Protein AF-A0A0R3IW37-F1 (afdb_monomer)

Sequence (486 aa):
MMRFTRSKPMLTREEIAREVISVAAMLAVEPKGVKIALATIAVEVGTTNPDSGEYGWWCFANIKDPQCLALPHDAEGDDGYSSGYFQQQAPKGANWGWGGLFGDPVGAFRRMDIRESSRMFLEALLRLPYDYRGNSRSPGRMAQDVQRSAFPDRYDERWREANEVYDRAVSGNPGEPEQPSGPWTGDPVWLADVLRAEGVTVVECSIGDVSWLERGHGDMGSLWGVVNHHTGSNESTWQSIWNGRPDLKGPLSHIHLRRDGVAELVAVGVCWHAGTGAYGDLRPGTGNQRTIGIECQNDGGGSSKLPLRHRSSWPDAQYEALVKINAAINHRIGVDASRSISHKEYDDGDPQTDEGKWDPGQIDMDIFRAEVQRQIGSKTGGFLMALSDDEQREILNFVREQQEIVESLSPLRHLGEKKANNVRGYIRVMDANSHVEAIEKRAEYGDAKAIDLLEEIAGADPDQYPDRQRDAELARRILAKVRGEK

Nearest PDB structures (foldseek):
  4bol-assembly1_B  TM=5.991E-01  e=7.038E-05  Pseudomonas aeruginosa PAO1
  1yb0-assembly1_B  TM=7.145E-01  e=2.173E-03  Bacillus anthracis

Radius of gyration: 32.44 Å; Cα contacts (8 Å, |Δi|>4): 892; chains: 1; bounding box: 78×48×96 Å

Solvent-accessible surface area (backbone atoms only — not comparable to full-atom values): 25715 Å² total; per-residue (Å²): 108,79,46,70,77,48,71,61,53,90,49,53,64,32,52,52,37,43,42,38,47,55,44,28,59,78,69,73,48,55,72,69,58,45,33,28,50,42,7,41,26,43,60,62,28,45,47,62,42,87,89,62,67,41,72,42,50,36,32,27,20,20,74,85,26,70,42,30,67,74,44,94,61,24,24,39,28,54,62,86,54,28,23,12,42,67,45,41,39,29,21,81,94,50,102,56,76,41,60,44,44,57,70,32,60,68,15,30,46,30,27,48,35,65,54,49,32,39,43,54,51,53,56,45,50,72,64,44,99,57,69,79,88,50,84,91,57,56,59,16,53,52,39,30,70,58,68,66,64,96,64,55,69,55,26,51,74,27,40,63,59,17,46,55,36,43,54,46,29,74,70,68,72,73,87,64,76,76,75,51,83,40,61,40,69,46,55,59,80,58,52,68,58,42,32,44,75,58,71,36,54,72,44,84,41,64,63,88,92,47,44,16,84,77,27,46,79,45,75,26,39,58,38,66,37,35,34,36,37,38,65,63,26,77,78,64,50,56,65,50,32,43,56,33,48,99,93,46,72,35,26,35,22,28,28,30,34,36,55,78,23,40,37,34,34,39,25,37,26,22,22,72,56,53,59,70,23,40,47,95,91,46,54,70,49,43,41,29,40,21,34,52,29,35,34,27,35,26,41,33,64,78,48,90,86,56,83,83,45,66,44,73,74,52,47,66,48,25,51,55,33,51,37,39,47,52,19,32,52,27,55,69,36,54,48,61,36,88,35,55,41,36,42,18,68,29,22,61,37,65,88,50,76,80,75,38,45,64,35,40,40,26,56,49,60,69,62,48,26,53,50,16,37,48,52,52,66,55,65,72,45,63,76,68,67,73,42,54,74,65,56,43,49,48,53,52,49,53,56,49,56,42,62,41,66,42,68,82,84,56,94,80,57,61,98,80,67,67,64,78,42,20,55,60,54,46,54,53,50,49,51,57,51,52,50,52,55,50,40,51,54,38,30,64,73,65,37,62,70,39,44,52,52,35,52,55,42,40,61,54,48,60,91,84,35,63,88,46,49,67,55,14,53,50,27,45,54,49,49,31,57,58,71,68,56,129

pLDDT: mean 86.29, std 12.95, range [30.58, 98.88]

Structure (mmCIF, N/CA/C/O backbone):
data_AF-A0A0R3IW37-F1
#
_entry.id   AF-A0A0R3IW37-F1
#
loop_
_atom_site.group_PDB
_atom_site.id
_atom_site.type_symbol
_atom_site.label_atom_id
_atom_site.label_alt_id
_atom_site.label_comp_id
_atom_site.label_asym_id
_atom_site.label_entity_id
_atom_site.label_seq_id
_atom_site.pdbx_PDB_ins_code
_atom_site.Cartn_x
_atom_site.Cartn_y
_atom_site.Cartn_z
_atom_site.occupancy
_atom_site.B_iso_or_equiv
_atom_site.auth_seq_id
_atom_site.auth_comp_id
_atom_site.auth_asym_id
_atom_site.auth_atom_id
_atom_site.pdbx_PDB_model_num
ATOM 1 N N . MET A 1 1 ? -32.342 23.561 0.707 1.00 63.22 1 MET A N 1
ATOM 2 C CA . MET A 1 1 ? -31.324 24.114 -0.206 1.00 63.22 1 MET A CA 1
ATOM 3 C C . MET A 1 1 ? -30.102 23.216 -0.181 1.00 63.22 1 MET A C 1
ATOM 5 O O . MET A 1 1 ? -29.671 22.834 0.897 1.00 63.22 1 MET A O 1
ATOM 9 N N . MET A 1 2 ? -29.593 22.857 -1.357 1.00 83.19 2 MET A N 1
ATOM 10 C CA . MET A 1 2 ? -28.444 21.970 -1.524 1.00 83.19 2 MET A CA 1
ATOM 11 C C . MET A 1 2 ? -27.240 22.781 -1.997 1.00 83.19 2 MET A C 1
ATOM 13 O O . MET A 1 2 ? -27.368 23.564 -2.939 1.00 83.19 2 MET A O 1
ATOM 17 N N . ARG A 1 3 ? -26.096 22.611 -1.337 1.00 91.06 3 ARG A N 1
ATOM 18 C CA . ARG A 1 3 ? -24.855 23.330 -1.637 1.00 91.06 3 ARG A CA 1
ATOM 19 C C . ARG A 1 3 ? -23.676 22.370 -1.569 1.00 91.06 3 ARG A C 1
ATOM 21 O O . ARG A 1 3 ? -23.508 21.695 -0.565 1.00 91.06 3 ARG A O 1
ATOM 28 N N . PHE A 1 4 ? -22.833 22.345 -2.593 1.00 92.81 4 PHE A N 1
ATOM 29 C CA . PHE A 1 4 ? -21.573 21.606 -2.537 1.00 92.81 4 PHE A CA 1
ATOM 30 C C . PHE A 1 4 ? -20.492 22.477 -1.902 1.00 92.81 4 PHE A C 1
ATOM 32 O O . PHE A 1 4 ? -20.346 23.650 -2.250 1.00 92.81 4 PHE A O 1
ATOM 39 N N . THR A 1 5 ? -19.737 21.916 -0.963 1.00 89.88 5 THR A N 1
ATOM 40 C CA . THR A 1 5 ? -18.608 22.605 -0.319 1.00 89.88 5 THR A CA 1
ATOM 41 C C . THR A 1 5 ? -17.292 22.336 -1.050 1.00 89.88 5 THR A C 1
ATOM 43 O O . THR A 1 5 ? -16.291 23.003 -0.788 1.00 89.88 5 THR A O 1
ATOM 46 N N . ARG A 1 6 ? -17.296 21.390 -2.001 1.00 86.62 6 ARG A N 1
ATOM 47 C CA . ARG A 1 6 ? -16.137 20.943 -2.783 1.00 86.62 6 ARG A CA 1
ATOM 48 C C . ARG A 1 6 ? -16.495 20.746 -4.257 1.00 86.62 6 ARG A C 1
ATOM 50 O O . ARG A 1 6 ? -17.628 20.418 -4.591 1.00 86.62 6 ARG A O 1
ATOM 57 N N . SER A 1 7 ? -15.509 20.896 -5.143 1.00 84.50 7 SER A N 1
ATOM 58 C CA . SER A 1 7 ? -15.659 20.626 -6.583 1.00 84.50 7 SER A CA 1
ATOM 59 C C . SER A 1 7 ? -15.578 19.137 -6.938 1.00 84.50 7 SER A C 1
ATOM 61 O O . SER A 1 7 ? -16.062 18.743 -7.998 1.00 84.50 7 SER A O 1
ATOM 63 N N . LYS A 1 8 ? -14.998 18.316 -6.053 1.00 85.69 8 LYS A N 1
ATOM 64 C CA . LYS A 1 8 ? -14.892 16.854 -6.152 1.00 85.69 8 LYS A CA 1
ATOM 65 C C . LYS A 1 8 ? -15.228 16.207 -4.799 1.00 85.69 8 LYS A C 1
ATOM 67 O O . LYS A 1 8 ? -14.966 16.856 -3.780 1.00 85.69 8 LYS A O 1
ATOM 72 N N . PRO A 1 9 ? -15.769 14.974 -4.772 1.00 89.56 9 PRO A N 1
ATOM 73 C CA . PRO A 1 9 ? -16.007 14.247 -3.525 1.00 89.56 9 PRO A CA 1
ATOM 74 C C . PRO A 1 9 ? -14.707 14.010 -2.746 1.00 89.56 9 PRO A C 1
ATOM 76 O O . PRO A 1 9 ? -13.646 13.846 -3.348 1.00 89.56 9 PRO A O 1
ATOM 79 N N . MET A 1 10 ? -14.789 13.968 -1.417 1.00 88.88 10 MET A N 1
ATOM 80 C CA . MET A 1 10 ? -13.689 13.598 -0.523 1.00 88.88 10 MET A CA 1
ATOM 81 C C . MET A 1 10 ? -13.225 12.162 -0.731 1.00 88.88 10 MET A C 1
ATOM 83 O O . MET A 1 10 ? -12.033 11.905 -0.621 1.00 88.88 10 MET A O 1
ATOM 87 N N . LEU A 1 11 ? -14.165 11.256 -1.006 1.00 86.06 11 LEU A N 1
ATOM 88 C CA . LEU A 1 11 ? -13.904 9.857 -1.314 1.00 86.06 11 LEU A CA 1
ATOM 89 C C . LEU A 1 11 ? -14.479 9.526 -2.691 1.00 86.06 11 LEU A C 1
ATOM 91 O O . LEU A 1 11 ? -15.615 9.878 -3.019 1.00 86.06 11 LEU A O 1
ATOM 95 N N . THR A 1 12 ? -13.708 8.802 -3.490 1.00 91.69 12 THR A N 1
ATOM 96 C CA . THR A 1 12 ? -14.189 8.165 -4.715 1.00 91.69 12 THR A CA 1
ATOM 97 C C . THR A 1 12 ? -15.233 7.096 -4.390 1.00 91.69 12 THR A C 1
ATOM 99 O O . THR A 1 12 ? -15.317 6.571 -3.277 1.00 91.69 12 THR A O 1
ATOM 102 N N . ARG A 1 13 ? -16.039 6.717 -5.386 1.00 95.12 13 ARG A N 1
ATOM 103 C CA . ARG A 1 13 ? -17.050 5.658 -5.224 1.00 95.12 13 ARG A CA 1
ATOM 104 C C . ARG A 1 13 ? -16.403 4.319 -4.864 1.00 95.12 13 ARG A C 1
ATOM 106 O O . ARG A 1 13 ? -16.968 3.543 -4.103 1.00 95.12 13 ARG A O 1
ATOM 113 N N . GLU A 1 14 ? -15.209 4.069 -5.388 1.00 90.81 14 GLU A N 1
ATOM 114 C CA . GLU A 1 14 ? -14.403 2.884 -5.127 1.00 90.81 14 GLU A CA 1
ATOM 115 C C . GLU A 1 14 ? -13.835 2.880 -3.702 1.00 90.81 14 GLU A C 1
ATOM 117 O O . GLU A 1 14 ? -13.867 1.838 -3.053 1.00 90.81 14 GLU A O 1
ATOM 122 N N . GLU A 1 15 ? -13.362 4.020 -3.186 1.00 86.00 15 GLU A N 1
ATOM 123 C CA . GLU A 1 15 ? -12.945 4.150 -1.778 1.00 86.00 15 GLU A CA 1
ATOM 124 C C . GLU A 1 15 ? -14.127 3.942 -0.830 1.00 86.00 15 GLU A C 1
ATOM 126 O O . GLU A 1 15 ? -14.040 3.115 0.076 1.00 86.00 15 GLU A O 1
ATOM 131 N N . ILE A 1 16 ? -15.276 4.573 -1.106 1.00 94.31 16 ILE A N 1
ATOM 132 C CA . ILE A 1 16 ? -16.523 4.328 -0.364 1.00 94.31 16 ILE A CA 1
ATOM 133 C C . ILE A 1 16 ? -16.875 2.835 -0.389 1.00 94.31 16 ILE A C 1
ATOM 135 O O . ILE A 1 16 ? -17.219 2.251 0.638 1.00 94.31 16 ILE A O 1
ATOM 139 N N . ALA A 1 17 ? -16.766 2.182 -1.546 1.00 93.44 17 ALA A N 1
ATOM 140 C CA . ALA A 1 17 ? -17.056 0.762 -1.657 1.00 93.44 17 ALA A CA 1
ATOM 141 C C . ALA A 1 17 ? -16.081 -0.123 -0.875 1.00 93.44 17 ALA A C 1
ATOM 143 O O . ALA A 1 17 ? -16.538 -1.074 -0.242 1.00 93.44 17 ALA A O 1
ATOM 144 N N . ARG A 1 18 ? -14.778 0.187 -0.848 1.00 85.88 18 ARG A N 1
ATOM 145 C CA . ARG A 1 18 ? -13.804 -0.540 -0.012 1.00 85.88 18 ARG A CA 1
ATOM 146 C C . ARG A 1 18 ? -14.108 -0.404 1.470 1.00 85.88 18 ARG A C 1
ATOM 148 O O . ARG A 1 18 ? -14.010 -1.392 2.196 1.00 85.88 18 ARG A O 1
ATOM 155 N N . GLU A 1 19 ? -14.560 0.767 1.897 1.00 87.56 19 GLU A N 1
ATOM 156 C CA . GLU A 1 19 ? -14.996 0.993 3.270 1.00 87.56 19 GLU A CA 1
ATOM 157 C C . GLU A 1 19 ? -16.199 0.114 3.639 1.00 87.56 19 GLU A C 1
ATOM 159 O O . GLU A 1 19 ? -16.169 -0.622 4.631 1.00 87.56 19 GLU A O 1
ATOM 164 N N . VAL A 1 20 ? -17.221 0.068 2.779 1.00 93.75 20 VAL A N 1
ATOM 165 C CA . VAL A 1 20 ? -18.385 -0.816 2.970 1.00 93.75 20 VAL A CA 1
ATOM 166 C C . VAL A 1 20 ? -17.974 -2.298 2.944 1.00 93.75 20 VAL A C 1
ATOM 168 O O . VAL A 1 20 ? -18.469 -3.080 3.757 1.00 93.75 20 VAL A O 1
ATOM 171 N N . ILE A 1 21 ? -17.056 -2.702 2.054 1.00 86.94 21 ILE A N 1
ATOM 172 C CA . ILE A 1 21 ? -16.513 -4.073 1.977 1.00 86.94 21 ILE A CA 1
ATOM 173 C C . ILE A 1 21 ? -15.787 -4.446 3.275 1.00 86.94 21 ILE A C 1
ATOM 175 O O . ILE A 1 21 ? -16.025 -5.527 3.815 1.00 86.94 21 ILE A O 1
ATOM 179 N N . SER A 1 22 ? -14.942 -3.554 3.800 1.00 73.31 22 SER A N 1
ATOM 180 C CA . SER A 1 22 ? -14.218 -3.759 5.059 1.00 73.31 22 SER A CA 1
ATOM 181 C C . SER A 1 22 ? -15.188 -4.005 6.213 1.00 73.31 22 SER A C 1
ATOM 183 O O . SER A 1 22 ? -14.997 -4.933 6.998 1.00 73.31 22 SER A O 1
ATOM 185 N N . VAL A 1 23 ? -16.247 -3.199 6.322 1.00 76.94 23 VAL A N 1
ATOM 186 C CA . VAL A 1 23 ? -17.263 -3.365 7.372 1.00 76.94 23 VAL A CA 1
ATOM 187 C C . VAL A 1 23 ? -18.068 -4.651 7.173 1.00 76.94 23 VAL A C 1
ATOM 189 O O . VAL A 1 23 ? -18.318 -5.382 8.131 1.00 76.94 23 VAL A O 1
ATOM 192 N N . ALA A 1 24 ? -18.444 -4.972 5.935 1.00 80.81 24 ALA A N 1
ATOM 193 C CA . ALA A 1 24 ? -19.152 -6.207 5.618 1.00 80.81 24 ALA A CA 1
ATOM 194 C C . ALA A 1 24 ? -18.341 -7.453 5.992 1.00 80.81 24 ALA A C 1
ATOM 196 O O . ALA A 1 24 ? -18.904 -8.383 6.566 1.00 80.81 24 ALA A O 1
ATOM 197 N N . ALA A 1 25 ? -17.027 -7.450 5.754 1.00 65.88 25 ALA A N 1
ATOM 198 C CA . ALA A 1 25 ? -16.141 -8.533 6.168 1.00 65.88 25 ALA A CA 1
ATOM 199 C C . ALA A 1 25 ? -16.133 -8.718 7.696 1.00 65.88 25 ALA A C 1
ATOM 201 O O . ALA A 1 25 ? -16.244 -9.848 8.171 1.00 65.88 25 ALA A O 1
ATOM 202 N N . MET A 1 26 ? -16.091 -7.624 8.470 1.00 68.81 26 MET A N 1
ATOM 203 C CA . MET A 1 26 ? -16.171 -7.677 9.940 1.00 68.81 26 MET A CA 1
ATOM 204 C C . MET A 1 26 ? -17.501 -8.259 10.442 1.00 68.81 26 MET A C 1
ATOM 206 O O . MET A 1 26 ? -17.535 -8.907 11.486 1.00 68.81 26 MET A O 1
ATOM 210 N N . LEU A 1 27 ? -18.591 -8.044 9.702 1.00 76.44 27 LEU A N 1
ATOM 211 C CA . LEU A 1 27 ? -19.934 -8.531 10.032 1.00 76.44 27 LEU A CA 1
ATOM 212 C C . LEU A 1 27 ? -20.289 -9.872 9.361 1.00 76.44 27 LEU A C 1
ATOM 214 O O . LEU A 1 27 ? -21.427 -10.324 9.487 1.00 76.44 27 LEU A O 1
ATOM 218 N N . ALA A 1 28 ? -19.348 -10.497 8.642 1.00 84.12 28 ALA A N 1
ATOM 219 C CA . ALA A 1 28 ? -19.574 -11.698 7.831 1.00 84.12 28 ALA A CA 1
ATOM 220 C C . ALA A 1 28 ? -20.748 -11.564 6.831 1.00 84.12 28 ALA A C 1
ATOM 222 O O . ALA A 1 28 ? -21.517 -12.500 6.604 1.00 84.12 28 ALA A O 1
ATOM 223 N N . VAL A 1 29 ? -20.896 -10.381 6.231 1.00 84.62 29 VAL A N 1
ATOM 224 C CA . VAL A 1 29 ? -21.892 -10.088 5.194 1.00 84.62 29 VAL A CA 1
ATOM 225 C C . VAL A 1 29 ? -21.331 -10.433 3.813 1.00 84.62 29 VAL A C 1
ATOM 227 O O . VAL A 1 29 ? -20.226 -10.035 3.453 1.00 84.62 29 VAL A O 1
ATOM 230 N N . GLU A 1 30 ? -22.116 -11.153 3.012 1.00 85.69 30 GLU A N 1
ATOM 231 C 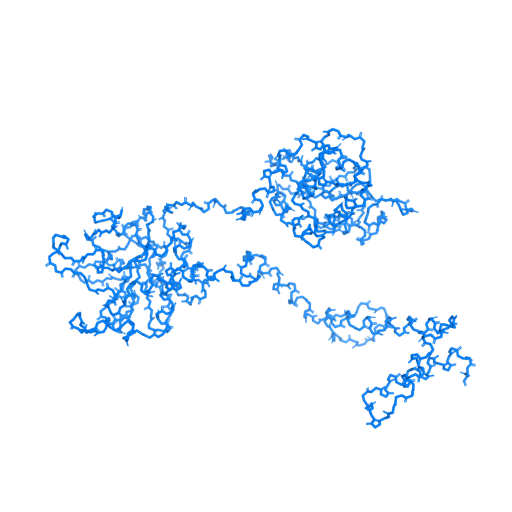CA . GLU A 1 30 ? -21.744 -11.580 1.661 1.00 85.69 30 GLU A CA 1
ATOM 232 C C . GLU A 1 30 ? -21.776 -10.421 0.638 1.00 85.69 30 GLU A C 1
ATOM 234 O O . GLU A 1 30 ? -22.476 -9.423 0.850 1.00 85.69 30 GLU A O 1
ATOM 239 N N . PRO A 1 31 ? -21.112 -10.563 -0.531 1.00 88.81 31 PRO A N 1
ATOM 240 C CA . PRO A 1 31 ? -21.052 -9.535 -1.581 1.00 88.81 31 PRO A CA 1
ATOM 241 C C . PRO A 1 31 ? -22.395 -8.903 -1.961 1.00 88.81 31 PRO A C 1
ATOM 243 O O . PRO A 1 31 ? -22.477 -7.706 -2.234 1.00 88.81 31 PRO A O 1
ATOM 246 N N . LYS A 1 32 ? -23.479 -9.687 -1.950 1.00 88.94 32 LYS A N 1
ATOM 247 C CA . LYS A 1 32 ? -24.828 -9.184 -2.239 1.00 88.94 32 LYS A CA 1
ATOM 248 C C . LYS A 1 32 ? -25.276 -8.115 -1.236 1.00 88.94 32 LYS A C 1
ATOM 250 O O . LYS A 1 32 ? -25.885 -7.135 -1.649 1.00 88.94 32 LYS A O 1
ATOM 255 N N . GLY A 1 33 ? -24.950 -8.270 0.049 1.00 91.25 33 GLY A N 1
ATOM 256 C CA . GLY A 1 33 ? -25.264 -7.283 1.086 1.00 91.25 33 GLY A CA 1
ATOM 257 C C . GLY A 1 33 ? -24.486 -5.980 0.907 1.00 91.25 33 GLY A C 1
ATOM 258 O O . GLY A 1 33 ? -25.061 -4.902 1.041 1.00 91.25 33 GLY A O 1
ATOM 259 N N . VAL A 1 34 ? -23.219 -6.071 0.488 1.00 93.56 34 VAL A N 1
ATOM 260 C CA . VAL A 1 34 ? -22.410 -4.900 0.108 1.00 93.56 34 VAL A CA 1
ATOM 261 C C . VAL A 1 34 ? -23.059 -4.157 -1.056 1.00 93.56 34 VAL A C 1
ATOM 263 O O . VAL A 1 34 ? -23.293 -2.956 -0.975 1.00 93.56 34 VAL A O 1
ATOM 266 N N . LYS A 1 35 ? -23.421 -4.871 -2.126 1.00 93.69 35 LYS A N 1
ATOM 267 C CA . LYS A 1 35 ? -24.047 -4.279 -3.317 1.00 93.69 35 LYS A CA 1
ATOM 268 C C . LYS A 1 35 ? -25.392 -3.604 -2.999 1.00 93.69 35 LYS A C 1
ATOM 270 O O . LYS A 1 35 ? -25.696 -2.568 -3.582 1.00 93.69 35 LYS A O 1
ATOM 275 N N . ILE A 1 36 ? -26.164 -4.128 -2.039 1.00 93.00 36 ILE A N 1
ATOM 276 C CA . ILE A 1 36 ? -27.394 -3.486 -1.529 1.00 93.00 36 ILE A CA 1
ATOM 277 C C . ILE A 1 36 ? -27.069 -2.156 -0.831 1.00 93.00 36 ILE A C 1
ATOM 279 O O . ILE A 1 36 ? -27.729 -1.147 -1.086 1.00 93.00 36 ILE A O 1
ATOM 283 N N . ALA A 1 37 ? -26.037 -2.130 0.015 1.00 96.38 37 ALA A N 1
ATOM 284 C CA . ALA A 1 37 ? -25.595 -0.910 0.686 1.00 96.38 37 ALA A CA 1
ATOM 285 C C . ALA A 1 37 ? -25.102 0.152 -0.314 1.00 96.38 37 ALA A C 1
ATOM 287 O O . ALA A 1 37 ? -25.505 1.308 -0.231 1.00 96.38 37 ALA A O 1
ATOM 288 N N . LEU A 1 38 ? -24.319 -0.243 -1.321 1.00 96.69 38 LEU A N 1
ATOM 289 C CA . LEU A 1 38 ? -23.826 0.667 -2.362 1.00 96.69 38 LEU A CA 1
ATOM 290 C C . LEU A 1 38 ? -24.949 1.225 -3.240 1.00 96.69 38 LEU A C 1
ATOM 292 O O . LEU A 1 38 ? -24.959 2.416 -3.537 1.00 96.69 38 LEU A O 1
ATOM 296 N N . ALA A 1 39 ? -25.932 0.396 -3.609 1.00 93.62 39 ALA A N 1
ATOM 297 C CA . ALA A 1 39 ? -27.118 0.870 -4.322 1.00 93.62 39 ALA A CA 1
ATOM 298 C C . ALA A 1 39 ? -27.906 1.886 -3.483 1.00 93.62 39 ALA A C 1
ATOM 300 O O . ALA A 1 39 ? -28.440 2.851 -4.025 1.00 93.62 39 ALA A O 1
ATOM 301 N N . THR A 1 40 ? -27.927 1.703 -2.159 1.00 94.81 40 THR A N 1
ATOM 302 C CA . THR A 1 40 ? -28.520 2.669 -1.228 1.00 94.81 40 THR A CA 1
ATOM 303 C C . THR A 1 40 ? -27.773 3.998 -1.279 1.00 94.81 40 THR A C 1
ATOM 305 O O . THR A 1 40 ? -28.390 5.015 -1.570 1.00 94.81 40 THR A O 1
ATOM 308 N N . ILE A 1 41 ? -26.449 4.000 -1.104 1.00 96.12 41 ILE A N 1
ATOM 309 C CA . ILE A 1 41 ? -25.626 5.221 -1.181 1.00 96.12 41 ILE A CA 1
ATOM 310 C C . ILE A 1 41 ? -25.823 5.939 -2.527 1.00 96.12 41 ILE A C 1
ATOM 312 O O . ILE A 1 41 ? -26.064 7.145 -2.564 1.00 96.12 41 ILE A O 1
ATOM 316 N N . ALA A 1 42 ? -25.799 5.204 -3.640 1.00 94.50 42 ALA A N 1
ATOM 317 C CA . ALA A 1 42 ? -25.980 5.773 -4.974 1.00 94.50 42 ALA A CA 1
ATOM 318 C C . ALA A 1 42 ? -27.345 6.463 -5.161 1.00 94.50 42 ALA A C 1
ATOM 320 O O . ALA A 1 42 ? -27.437 7.466 -5.869 1.00 94.50 42 ALA A O 1
ATOM 321 N N . VAL A 1 43 ? -28.411 5.957 -4.534 1.00 92.44 43 VAL A N 1
ATOM 322 C CA . VAL A 1 43 ? -29.731 6.612 -4.555 1.00 92.44 43 VAL A CA 1
ATOM 323 C C . VAL A 1 43 ? -29.767 7.856 -3.686 1.00 92.44 43 VAL A C 1
ATOM 325 O O . VAL A 1 43 ? -30.347 8.863 -4.100 1.00 92.44 43 VAL A O 1
ATOM 328 N N . GLU A 1 44 ? -29.207 7.757 -2.484 1.00 92.31 44 GLU A N 1
ATOM 329 C CA . GLU A 1 44 ? -29.333 8.784 -1.454 1.00 92.31 44 GLU A CA 1
ATOM 330 C C . GLU A 1 44 ? -28.463 10.004 -1.753 1.00 92.31 44 GLU A C 1
ATOM 332 O O . GLU A 1 44 ? -28.894 11.139 -1.558 1.00 92.31 44 GLU A O 1
ATOM 337 N N . VAL A 1 45 ? -27.248 9.781 -2.255 1.00 93.88 45 VAL A N 1
ATOM 338 C CA . VAL A 1 45 ? -26.253 10.848 -2.415 1.00 93.88 45 VAL A CA 1
ATOM 339 C C . VAL A 1 45 ? -25.561 10.865 -3.776 1.00 93.88 45 VAL A C 1
ATOM 341 O O . VAL A 1 45 ? -24.699 11.712 -4.012 1.00 93.88 45 VAL A O 1
ATOM 344 N N . GLY A 1 46 ? -25.915 9.950 -4.683 1.00 94.50 46 GLY A N 1
ATOM 345 C CA . GLY A 1 46 ? -25.335 9.875 -6.020 1.00 94.50 46 GLY A CA 1
ATOM 346 C C . GLY A 1 46 ? -25.888 10.941 -6.958 1.00 94.50 46 GLY A C 1
ATOM 347 O O . GLY A 1 46 ? -27.002 10.821 -7.472 1.00 94.50 46 GLY A O 1
ATOM 348 N N . THR A 1 47 ? -25.101 11.980 -7.224 1.00 94.38 47 THR A N 1
ATOM 349 C CA . THR A 1 47 ? -25.549 13.146 -7.997 1.00 94.38 47 THR A CA 1
ATOM 350 C C . THR A 1 47 ? -24.388 13.890 -8.658 1.00 94.38 47 THR A C 1
ATOM 352 O O . THR A 1 47 ? -23.224 13.715 -8.290 1.00 94.38 47 THR A O 1
ATOM 355 N N . THR A 1 48 ? -24.707 14.713 -9.658 1.00 94.31 48 THR A N 1
ATOM 356 C CA . THR A 1 48 ? -23.744 15.578 -10.347 1.00 94.31 48 THR A CA 1
ATOM 357 C C . THR A 1 48 ? -23.698 16.940 -9.670 1.00 94.31 48 THR A C 1
ATOM 359 O O . THR A 1 48 ? -24.731 17.594 -9.517 1.00 94.31 48 THR A O 1
ATOM 362 N N . ASN A 1 49 ? -22.502 17.386 -9.294 1.00 91.31 49 ASN A N 1
ATOM 363 C CA . ASN A 1 49 ? -22.285 18.748 -8.834 1.00 91.31 49 ASN A CA 1
ATOM 364 C C . ASN A 1 49 ? -22.536 19.721 -10.009 1.00 91.31 49 ASN A C 1
ATOM 366 O O . ASN A 1 49 ? -21.858 19.612 -11.031 1.00 91.31 49 ASN A O 1
ATOM 370 N N . PRO A 1 50 ? -23.501 20.655 -9.905 1.00 89.12 50 PRO A N 1
ATOM 371 C CA . PRO A 1 50 ? -23.869 21.543 -11.006 1.00 89.12 50 PRO A CA 1
ATOM 372 C C . PRO A 1 50 ? -22.777 22.564 -11.344 1.00 89.12 50 PRO A C 1
ATOM 374 O O . PRO A 1 50 ? -22.756 23.060 -12.468 1.00 89.12 50 PRO A O 1
ATOM 377 N N . ASP A 1 51 ? -21.876 22.860 -10.403 1.00 87.12 51 ASP A N 1
ATOM 378 C CA . ASP A 1 51 ? -20.809 23.843 -10.590 1.00 87.12 51 ASP A CA 1
ATOM 379 C C . ASP A 1 51 ? -19.585 23.225 -11.279 1.00 87.12 51 ASP A C 1
A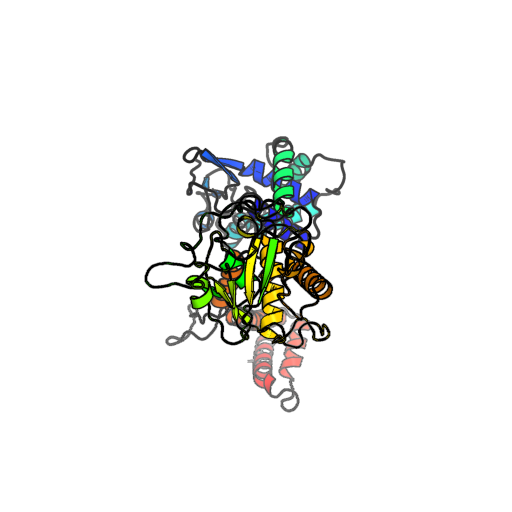TOM 381 O O . ASP A 1 51 ? -18.962 23.862 -12.127 1.00 87.12 51 ASP A O 1
ATOM 385 N N . SER A 1 52 ? -19.229 21.982 -10.932 1.00 88.06 52 SER A N 1
ATOM 386 C CA . SER A 1 52 ? -18.052 21.299 -11.493 1.00 88.06 52 SER A CA 1
ATOM 387 C C . SER A 1 52 ? -18.368 20.303 -12.609 1.00 88.06 52 SER A C 1
ATOM 389 O O . SER A 1 52 ? -17.469 19.935 -13.362 1.00 88.06 52 SER A O 1
ATOM 391 N N . GLY A 1 53 ? -19.616 19.844 -12.718 1.00 91.25 53 GLY A N 1
ATOM 392 C CA . GLY A 1 53 ? -20.012 18.746 -13.603 1.00 91.25 53 GLY A CA 1
ATOM 393 C C . GLY A 1 53 ? -19.594 17.355 -13.108 1.00 91.25 53 GLY A C 1
ATOM 394 O O . GLY A 1 53 ? -19.861 16.367 -13.791 1.00 91.25 53 GLY A O 1
ATOM 395 N N . GLU A 1 54 ? -18.970 17.251 -11.932 1.00 88.62 54 GLU A N 1
ATOM 396 C CA . GLU A 1 54 ? -18.485 15.985 -11.380 1.00 88.62 54 GLU A CA 1
ATOM 397 C C . GLU A 1 54 ? -19.650 15.138 -10.856 1.00 88.62 54 GLU A C 1
ATOM 399 O O . GLU A 1 54 ? -20.436 15.603 -10.029 1.00 88.62 54 GLU A O 1
ATOM 404 N N . TYR A 1 55 ? -19.766 13.885 -11.303 1.00 93.94 55 TYR A N 1
ATOM 405 C CA . TYR A 1 55 ? -20.688 12.917 -10.705 1.00 93.94 55 TYR A CA 1
ATOM 406 C C . TYR A 1 55 ? -19.988 12.132 -9.598 1.00 93.94 55 TYR A C 1
ATOM 408 O O . TYR A 1 55 ? -18.937 11.537 -9.820 1.00 93.94 55 TYR A O 1
ATOM 416 N N . GLY A 1 56 ? -20.608 12.065 -8.425 1.00 94.31 56 GLY A N 1
ATOM 417 C CA . GLY A 1 56 ? -20.035 11.386 -7.270 1.00 94.31 56 GLY A CA 1
ATOM 418 C C . GLY A 1 56 ? -21.084 10.966 -6.255 1.00 94.31 56 GLY A C 1
ATOM 419 O O . GLY A 1 56 ? -22.277 11.227 -6.426 1.00 94.31 56 GLY A O 1
ATOM 420 N N . TRP A 1 57 ? -20.625 10.302 -5.197 1.00 97.12 57 TRP A N 1
ATOM 421 C CA . TRP A 1 57 ? -21.422 9.994 -4.013 1.00 97.12 57 TRP A CA 1
ATOM 422 C C . TRP A 1 57 ? -20.936 10.901 -2.886 1.00 97.12 57 TRP A C 1
ATOM 424 O O . TRP A 1 57 ? -19.813 10.754 -2.417 1.00 97.12 57 TRP A O 1
ATOM 434 N N . TRP A 1 58 ? -21.755 11.879 -2.512 1.00 96.12 58 TRP A N 1
ATOM 435 C CA . TRP A 1 58 ? -21.312 13.017 -1.705 1.00 96.12 58 TRP A CA 1
ATOM 436 C C . TRP A 1 58 ? -21.764 12.864 -0.249 1.00 96.12 58 TRP A C 1
ATOM 438 O O . TRP A 1 58 ? -22.932 12.592 0.015 1.00 96.12 58 TRP A O 1
ATOM 448 N N . CYS A 1 59 ? -20.880 13.067 0.725 1.00 96.50 59 CYS A N 1
ATOM 449 C CA . CYS A 1 59 ? -21.278 13.092 2.128 1.00 96.50 59 CYS A CA 1
ATOM 450 C C . CYS A 1 59 ? -22.011 14.403 2.456 1.00 96.50 59 CYS A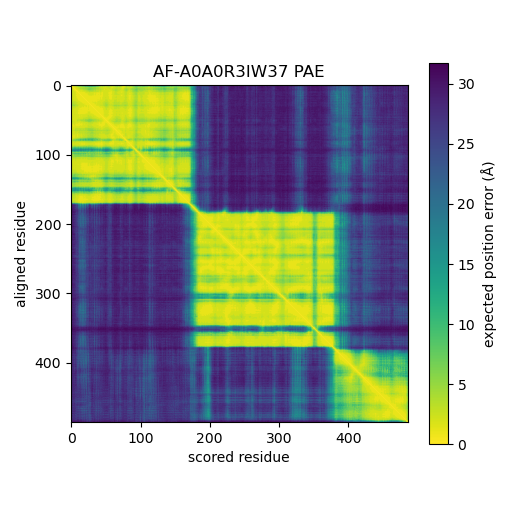 C 1
ATOM 452 O O . CYS A 1 59 ? -21.397 15.473 2.481 1.00 96.50 59 CYS A O 1
ATOM 454 N N . PHE A 1 60 ? -23.321 14.331 2.716 1.00 95.69 60 PHE A N 1
ATOM 455 C CA . PHE A 1 60 ? -24.134 15.504 3.051 1.00 95.69 60 PHE A CA 1
ATOM 456 C C . PHE A 1 60 ? -24.220 15.750 4.558 1.00 95.69 60 PHE A C 1
ATOM 458 O O . PHE A 1 60 ? -24.784 14.938 5.296 1.00 95.69 60 PHE A O 1
ATOM 465 N N . ALA A 1 61 ? -23.770 16.920 5.005 1.00 95.50 61 ALA A N 1
ATOM 466 C CA . ALA A 1 61 ? -24.079 17.442 6.328 1.00 95.50 61 ALA A CA 1
ATOM 467 C C . ALA A 1 61 ? -25.474 18.083 6.344 1.00 95.50 61 ALA A C 1
ATOM 469 O O . ALA A 1 61 ? -25.845 18.839 5.441 1.00 95.50 61 ALA A O 1
ATOM 470 N N . ASN A 1 62 ? -26.249 17.816 7.399 1.00 94.00 62 ASN A N 1
ATOM 471 C CA . ASN A 1 62 ? -27.525 18.492 7.598 1.00 94.00 62 ASN A CA 1
ATOM 472 C C . ASN A 1 62 ? -27.292 19.876 8.211 1.00 94.00 62 ASN A C 1
ATOM 474 O O . ASN A 1 62 ? -26.843 19.973 9.351 1.00 94.00 62 ASN A O 1
ATOM 478 N N . ILE A 1 63 ? -27.661 20.949 7.511 1.00 93.00 63 ILE A N 1
ATOM 479 C CA . ILE A 1 63 ? -27.430 22.322 7.992 1.00 93.00 63 ILE A CA 1
ATOM 480 C C . ILE A 1 63 ? -28.223 22.664 9.258 1.00 93.00 63 ILE A C 1
ATOM 482 O O . ILE A 1 63 ? -27.917 23.637 9.944 1.00 93.00 63 ILE A O 1
ATOM 486 N N . LYS A 1 64 ? -29.271 21.890 9.571 1.00 90.88 64 LYS A N 1
ATOM 487 C CA . LYS A 1 64 ? -30.057 22.068 10.795 1.00 90.88 64 LYS A CA 1
ATOM 488 C C . LYS A 1 64 ? -29.369 21.430 12.008 1.00 90.88 64 LYS A C 1
ATOM 490 O O . LYS A 1 64 ? -29.812 21.707 13.121 1.00 90.88 64 LYS A O 1
ATOM 495 N N . ASP A 1 65 ? -28.361 20.569 11.812 1.00 89.94 65 ASP A N 1
ATOM 496 C CA . ASP A 1 65 ? -27.595 19.898 12.870 1.00 89.94 65 ASP A CA 1
ATOM 497 C C . ASP A 1 65 ? -26.165 20.473 12.937 1.00 89.94 65 ASP A C 1
ATOM 499 O O . ASP A 1 65 ? -25.302 20.085 12.144 1.00 89.94 65 ASP A O 1
ATOM 503 N N . PRO A 1 66 ? -25.872 21.373 13.897 1.00 87.69 66 PRO A N 1
ATOM 504 C CA . PRO A 1 66 ? -24.542 21.962 14.039 1.00 87.69 66 PRO A CA 1
ATOM 505 C C . PRO A 1 66 ? -23.424 20.929 14.228 1.00 87.69 66 PRO A C 1
ATOM 507 O O . PRO A 1 66 ? -22.286 21.201 13.854 1.00 87.69 66 PRO A O 1
ATOM 510 N N . GLN A 1 67 ? -23.733 19.746 14.774 1.00 92.06 67 GLN A N 1
ATOM 511 C CA . GLN A 1 67 ? -22.739 18.688 14.961 1.00 92.06 67 GLN A CA 1
ATOM 512 C C . GLN A 1 67 ? -22.314 18.066 13.627 1.00 92.06 67 GLN A C 1
ATOM 514 O O . GLN A 1 67 ? -21.157 17.693 13.475 1.00 92.06 67 GLN A O 1
ATOM 519 N N . CYS A 1 68 ? -23.212 17.998 12.637 1.00 89.88 68 CYS A N 1
ATOM 520 C CA . CYS A 1 68 ? -22.868 17.512 11.298 1.00 89.88 68 CYS A CA 1
ATOM 521 C C . CYS A 1 68 ? -21.966 18.504 10.553 1.00 89.88 68 CYS A C 1
ATOM 523 O O . CYS A 1 68 ? -21.031 18.088 9.878 1.00 89.88 68 CYS A O 1
ATOM 525 N N . LEU A 1 69 ? -22.215 19.811 10.701 1.00 89.50 69 LEU A N 1
ATOM 526 C CA . LEU A 1 69 ? -21.407 20.862 10.067 1.00 89.50 69 LEU A CA 1
ATOM 527 C C . LEU A 1 69 ? -19.975 20.934 10.615 1.00 89.50 69 LEU A C 1
ATOM 529 O O . LEU A 1 69 ? -19.076 21.402 9.921 1.00 89.50 69 LEU A O 1
ATOM 533 N N . ALA A 1 70 ? -19.761 20.473 11.850 1.00 87.38 70 ALA A N 1
ATOM 534 C CA . ALA A 1 70 ? -18.440 20.397 12.469 1.00 87.38 70 ALA A CA 1
ATOM 535 C C . ALA A 1 70 ? -17.590 19.214 11.963 1.00 87.38 70 ALA A C 1
ATOM 537 O O . ALA A 1 70 ? -16.398 19.155 12.260 1.00 87.38 70 ALA A O 1
ATOM 538 N N . LEU A 1 71 ? -18.186 18.274 11.221 1.00 82.94 71 LEU A N 1
ATOM 539 C CA . LEU A 1 71 ? -17.517 17.087 10.689 1.00 82.94 71 LEU A CA 1
ATOM 540 C C . LEU A 1 71 ? -17.133 17.283 9.214 1.00 82.94 71 LEU A C 1
ATOM 542 O O . LEU A 1 71 ? -17.804 18.039 8.507 1.00 82.94 71 LEU A O 1
ATOM 546 N N . PRO A 1 72 ? -16.085 16.603 8.713 1.00 89.94 72 PRO A N 1
ATOM 547 C CA . PRO A 1 72 ? -15.749 16.628 7.292 1.00 89.94 72 PRO A CA 1
ATOM 548 C C . PRO A 1 72 ? -16.928 16.175 6.416 1.00 89.94 72 PRO A C 1
ATOM 550 O O . PRO A 1 72 ? -17.543 15.143 6.678 1.00 89.94 72 PRO A O 1
ATOM 553 N N . HIS A 1 73 ? -17.249 16.958 5.386 1.00 93.19 73 HIS A N 1
ATOM 554 C CA . HIS A 1 73 ? -18.362 16.696 4.474 1.00 93.19 73 HIS A CA 1
ATOM 555 C C . HIS A 1 73 ? -18.125 17.331 3.099 1.00 93.19 73 HIS A C 1
ATOM 557 O O . HIS A 1 73 ? -17.299 18.239 2.945 1.00 93.19 73 HIS A O 1
ATOM 563 N N . ASP A 1 74 ? -18.880 16.860 2.108 1.00 94.12 74 ASP A N 1
ATOM 564 C CA . ASP A 1 74 ? -18.761 17.276 0.708 1.00 94.12 74 ASP A CA 1
ATOM 565 C C . ASP A 1 74 ? -19.856 18.244 0.262 1.00 94.12 74 ASP A C 1
ATOM 567 O O . ASP A 1 74 ? -19.689 19.029 -0.679 1.00 94.12 74 ASP A O 1
ATOM 571 N N . ALA A 1 75 ? -21.010 18.145 0.913 1.00 94.19 75 ALA A N 1
ATOM 572 C CA . ALA A 1 75 ? -22.182 18.926 0.592 1.00 94.19 75 ALA A CA 1
ATOM 573 C C . ALA A 1 75 ? -23.016 19.209 1.842 1.00 94.19 75 ALA A C 1
ATOM 575 O O . ALA A 1 75 ? -22.934 18.527 2.860 1.00 94.19 75 ALA A O 1
ATOM 576 N N . GLU A 1 76 ? -23.832 20.240 1.749 1.00 95.19 76 GLU A N 1
ATOM 577 C CA . GLU A 1 76 ? -24.743 20.719 2.771 1.00 95.19 76 GLU A CA 1
ATOM 578 C C . GLU A 1 76 ? -26.170 20.598 2.229 1.00 95.19 76 GLU A C 1
ATOM 580 O O . GLU A 1 76 ? -26.464 21.009 1.099 1.00 95.19 76 GLU A O 1
ATOM 585 N N . GLY A 1 77 ? -27.064 20.028 3.034 1.00 90.81 77 GLY A N 1
ATOM 586 C CA . GLY A 1 77 ? -28.478 19.871 2.711 1.00 90.81 77 GLY A CA 1
ATOM 587 C C . GLY A 1 77 ? -29.369 20.134 3.920 1.00 90.81 77 GLY A C 1
ATOM 588 O O . GLY A 1 77 ? -28.914 20.171 5.061 1.00 90.81 77 GLY A O 1
ATOM 589 N N . ASP A 1 78 ? -30.661 20.328 3.684 1.00 88.19 78 ASP A N 1
ATOM 590 C CA . ASP A 1 78 ? -31.664 20.558 4.729 1.00 88.19 78 ASP A CA 1
ATOM 591 C C . ASP A 1 78 ? -32.844 19.586 4.654 1.00 88.19 78 ASP A C 1
ATOM 593 O O . ASP A 1 78 ? -33.887 19.846 5.268 1.00 88.19 78 ASP A O 1
ATOM 597 N N . ASP A 1 79 ? -32.685 18.477 3.929 1.00 79.06 79 ASP A N 1
ATOM 598 C CA . ASP A 1 79 ? -33.737 17.479 3.794 1.00 79.06 79 ASP A CA 1
ATOM 599 C C . ASP A 1 79 ? -33.957 16.733 5.117 1.00 79.06 79 ASP A C 1
ATOM 601 O O . ASP A 1 79 ? -33.041 16.150 5.704 1.00 79.06 79 ASP A O 1
ATOM 605 N N . GLY A 1 80 ? -35.190 16.819 5.621 1.00 84.38 80 GLY A N 1
ATOM 606 C CA . GLY A 1 80 ? -35.610 16.238 6.895 1.00 84.38 80 GLY A CA 1
ATOM 607 C C . GLY A 1 80 ? -34.587 16.398 8.031 1.00 84.38 80 GLY A C 1
ATOM 608 O O . GLY A 1 80 ? -34.179 17.512 8.383 1.00 84.38 80 GLY A O 1
ATOM 609 N N . TYR A 1 81 ? -34.213 15.250 8.603 1.00 85.88 81 TYR A N 1
ATOM 610 C CA . TYR A 1 81 ? -33.173 15.080 9.625 1.00 85.88 81 TYR A CA 1
ATOM 611 C C . TYR A 1 81 ? -32.057 14.132 9.152 1.00 85.88 81 TYR A C 1
ATOM 613 O O . TYR A 1 81 ? -31.410 13.480 9.974 1.00 85.88 81 TYR A O 1
ATOM 621 N N . SER A 1 82 ? -31.892 14.009 7.834 1.00 90.25 82 SER A N 1
ATOM 622 C CA . SER A 1 82 ? -30.975 13.076 7.178 1.00 90.25 82 SER A CA 1
ATOM 623 C C . SER A 1 82 ? -29.554 13.627 7.132 1.00 90.25 82 SER A C 1
ATOM 625 O O . SER A 1 82 ? -29.371 14.829 6.933 1.00 90.25 82 SER A O 1
ATOM 627 N N . SER A 1 83 ? -28.549 12.767 7.291 1.00 93.81 83 SER A N 1
ATOM 628 C CA . SER A 1 83 ? -27.134 13.130 7.140 1.00 93.81 83 SER A CA 1
ATOM 629 C C . SER A 1 83 ? -26.290 11.948 6.649 1.00 93.81 83 SER A C 1
ATOM 631 O O . SER A 1 83 ? -26.669 10.791 6.849 1.00 93.81 83 SER A O 1
ATOM 633 N N . GLY A 1 84 ? -25.130 12.240 6.062 1.00 95.00 84 GLY A N 1
ATOM 634 C CA . GLY A 1 84 ? -24.128 11.262 5.635 1.00 95.00 84 GLY A CA 1
ATOM 635 C C . GLY A 1 84 ? -24.464 10.512 4.345 1.00 95.00 84 GLY A C 1
ATOM 636 O O . GLY A 1 84 ? -25.440 10.817 3.657 1.00 95.00 84 GLY A O 1
ATOM 637 N N . TYR A 1 85 ? -23.653 9.505 4.018 1.00 96.06 85 TYR A N 1
ATOM 638 C CA . TYR A 1 85 ? -23.742 8.744 2.761 1.00 96.06 85 TYR A CA 1
ATOM 639 C C . TYR A 1 85 ? -25.049 7.963 2.588 1.00 96.06 85 TYR A C 1
ATOM 641 O O . TYR A 1 85 ? -25.534 7.798 1.474 1.00 96.06 85 TYR A O 1
ATOM 649 N N . PHE A 1 86 ? -25.639 7.497 3.689 1.00 94.75 86 PHE A N 1
ATOM 650 C CA . PHE A 1 86 ? -26.908 6.767 3.676 1.00 94.75 86 PHE A CA 1
ATOM 651 C C . PHE A 1 86 ? -28.124 7.669 3.922 1.00 94.75 86 PHE A C 1
ATOM 653 O O . PHE A 1 86 ? -29.223 7.142 4.066 1.00 94.75 86 PHE A O 1
ATOM 660 N N . GLN A 1 87 ? -27.949 8.992 4.052 1.00 92.38 87 GLN A N 1
ATOM 661 C CA . GLN A 1 87 ? -29.032 9.919 4.425 1.00 92.38 87 GLN A CA 1
ATOM 662 C C . GLN A 1 87 ? -29.847 9.423 5.636 1.00 92.38 87 GLN A C 1
ATOM 664 O O . GLN A 1 87 ? -31.072 9.511 5.707 1.00 92.38 87 GLN A O 1
ATOM 669 N N . GLN A 1 88 ? -29.136 8.878 6.620 1.00 90.75 88 GLN A N 1
ATOM 670 C CA . GLN A 1 88 ? -29.721 8.281 7.810 1.00 90.75 88 GLN A CA 1
ATOM 671 C C . GLN A 1 88 ? -30.340 9.366 8.695 1.00 90.75 88 GLN A C 1
ATOM 673 O O . GLN A 1 88 ? -29.704 10.377 8.988 1.00 90.75 88 GLN A O 1
ATOM 678 N N . GLN A 1 89 ? -31.584 9.160 9.130 1.00 88.81 89 GLN A N 1
ATOM 679 C CA . GLN A 1 89 ? -32.328 10.158 9.901 1.00 88.81 89 GLN A CA 1
ATOM 680 C C . GLN A 1 89 ? -32.121 10.041 11.410 1.00 88.81 89 GLN A C 1
ATOM 682 O O . GLN A 1 89 ? -32.248 8.956 11.988 1.00 88.81 89 GLN A O 1
ATOM 687 N N . ALA A 1 90 ? -31.878 11.189 12.046 1.00 85.50 90 ALA A N 1
ATOM 688 C CA . ALA A 1 90 ? -31.777 11.319 13.494 1.00 85.50 90 ALA A CA 1
ATOM 689 C C . ALA A 1 90 ? -33.079 11.865 14.109 1.00 85.50 90 ALA A C 1
ATOM 691 O O . ALA A 1 90 ? -33.572 12.912 13.682 1.00 85.50 90 ALA A O 1
ATOM 692 N N . PRO A 1 91 ? -33.631 11.230 15.147 1.00 81.25 91 PRO A N 1
ATOM 693 C CA . PRO A 1 91 ? -34.811 11.735 15.834 1.00 81.25 91 PRO A CA 1
ATOM 694 C C . PRO A 1 91 ? -34.508 12.929 16.742 1.00 81.25 91 PRO A C 1
ATOM 696 O O . PRO A 1 91 ? -33.461 13.018 17.390 1.00 81.25 91 PRO A O 1
ATOM 699 N N . LYS A 1 92 ? -35.505 13.805 16.902 1.00 75.06 92 LYS A N 1
ATOM 700 C CA . LYS A 1 92 ? -35.523 14.817 17.965 1.00 75.06 92 LYS A CA 1
ATOM 701 C C . LYS A 1 92 ? -36.184 14.247 19.220 1.00 75.06 92 LYS A C 1
ATOM 703 O O . LYS A 1 92 ? -37.396 14.066 19.254 1.00 75.06 92 LYS A O 1
ATOM 708 N N . GLY A 1 93 ? -35.385 13.978 20.254 1.00 66.94 93 GLY A N 1
ATOM 709 C CA . GLY A 1 93 ? -35.878 13.695 21.610 1.00 66.94 93 GLY A CA 1
ATOM 710 C C . GLY A 1 93 ? -36.531 12.326 21.844 1.00 66.94 93 GLY A C 1
ATOM 711 O O . GLY A 1 93 ? -37.114 12.120 22.903 1.00 66.94 93 GLY A O 1
ATOM 712 N N . ALA A 1 94 ? -36.439 11.382 20.905 1.00 64.50 94 ALA A N 1
ATOM 713 C CA . ALA A 1 94 ? -36.928 10.012 21.080 1.00 64.50 94 ALA A CA 1
ATOM 714 C C . ALA A 1 94 ? -35.974 9.020 20.401 1.00 64.50 94 ALA A C 1
ATOM 716 O O . ALA A 1 94 ? -35.347 9.372 19.418 1.00 64.50 94 ALA A O 1
ATOM 717 N N . ASN A 1 95 ? -35.833 7.791 20.902 1.00 65.94 95 ASN A N 1
ATOM 718 C CA . ASN A 1 95 ? -34.844 6.833 20.385 1.00 65.94 95 ASN A CA 1
ATOM 719 C C . ASN A 1 95 ? -35.378 6.022 19.181 1.00 65.94 95 ASN A C 1
ATOM 721 O O . ASN A 1 95 ? -35.503 4.801 19.257 1.00 65.94 95 ASN A O 1
ATOM 725 N N . TRP A 1 96 ? -35.767 6.697 18.095 1.00 70.44 96 TRP A N 1
ATOM 726 C CA . TRP A 1 96 ? -36.201 6.067 16.839 1.00 70.44 96 TRP A CA 1
ATOM 727 C C . TRP A 1 96 ? -35.380 6.610 15.662 1.00 70.44 96 TRP A C 1
ATOM 729 O O . TRP A 1 96 ? -35.410 7.797 15.401 1.00 70.44 96 TRP A O 1
ATOM 739 N N . GLY A 1 97 ? -34.636 5.782 14.933 1.00 77.94 97 GLY A N 1
ATOM 740 C CA . GLY A 1 97 ? -33.782 6.247 13.829 1.00 77.94 97 GLY A CA 1
ATOM 741 C C . GLY A 1 97 ? -32.333 5.810 14.004 1.00 77.94 97 GLY A C 1
ATOM 742 O O . GLY A 1 97 ? -32.070 4.790 14.640 1.00 77.94 97 GLY A O 1
ATOM 743 N N . TRP A 1 98 ? -31.402 6.557 13.417 1.00 87.06 98 TRP A N 1
ATOM 744 C CA . TRP A 1 98 ? -30.027 6.106 13.209 1.00 87.06 98 TRP A CA 1
ATOM 745 C C . TRP A 1 98 ? -28.997 6.923 13.995 1.00 87.06 98 TRP A C 1
ATOM 747 O O . TRP A 1 98 ? -29.075 8.149 14.097 1.00 87.06 98 TRP A O 1
ATOM 757 N N . GLY A 1 99 ? -27.974 6.240 14.508 1.00 82.12 99 GLY A N 1
ATOM 758 C CA . GLY A 1 99 ? -26.766 6.849 15.073 1.00 82.12 99 GLY A CA 1
ATOM 759 C C . GLY A 1 99 ? -26.912 7.461 16.466 1.00 82.12 99 GLY A C 1
ATOM 760 O O . GLY A 1 99 ? -25.958 7.401 17.232 1.00 82.12 99 GLY A O 1
ATOM 761 N N . GLY A 1 100 ? -28.079 7.987 16.832 1.00 85.00 100 GLY A N 1
ATOM 762 C CA . GLY A 1 100 ? -28.305 8.711 18.086 1.00 85.00 100 GLY A CA 1
ATOM 763 C C . GLY A 1 100 ? -29.294 9.853 17.880 1.00 85.00 100 GLY A C 1
ATOM 764 O O . GLY A 1 100 ? -29.999 9.886 16.873 1.00 85.00 100 GLY A O 1
ATOM 765 N N . LEU A 1 101 ? -29.350 10.803 18.814 1.00 84.50 101 LEU A N 1
ATOM 766 C CA . LEU A 1 101 ? -30.266 11.942 18.713 1.00 84.50 101 LEU A CA 1
ATOM 767 C C . LEU A 1 101 ? -29.754 13.008 17.732 1.00 84.50 101 LEU A C 1
ATOM 769 O O . LEU A 1 101 ? -28.570 13.097 17.407 1.00 84.50 101 LEU A O 1
ATOM 773 N N . PHE A 1 102 ? -30.670 13.842 17.255 1.00 84.31 102 PHE A N 1
ATOM 774 C CA . PHE A 1 102 ? -30.328 15.058 16.525 1.00 84.31 102 PHE A CA 1
ATOM 775 C C . PHE A 1 102 ? -29.579 16.039 17.444 1.00 84.31 102 PHE A C 1
ATOM 777 O O . PHE A 1 102 ? -30.057 16.318 18.546 1.00 84.31 102 PHE A O 1
ATOM 784 N N . GLY A 1 103 ? -28.435 16.575 17.003 1.00 83.56 103 GLY A N 1
ATOM 785 C CA . GLY A 1 103 ? -27.582 17.439 17.831 1.00 83.56 103 GLY A CA 1
ATOM 786 C C . GLY A 1 103 ? -26.667 16.704 18.821 1.00 83.56 103 GLY A C 1
ATOM 787 O O . GLY A 1 103 ? -25.990 17.363 19.609 1.00 83.56 103 GLY A O 1
ATOM 788 N N . ASP A 1 104 ? -26.628 15.367 18.788 1.00 85.94 104 ASP A N 1
ATOM 789 C CA . ASP A 1 104 ? -25.651 14.548 19.516 1.00 85.94 104 ASP A CA 1
ATOM 790 C C . ASP A 1 104 ? -24.349 14.421 18.696 1.00 85.94 104 ASP A C 1
ATOM 792 O O . ASP A 1 104 ? -24.406 13.889 17.582 1.00 85.94 104 ASP A O 1
ATOM 796 N N . PRO A 1 105 ? -23.183 14.859 19.218 1.00 84.50 105 PRO A N 1
ATOM 797 C CA . PRO A 1 105 ? -21.902 14.743 18.520 1.00 84.50 105 PRO A CA 1
ATOM 798 C C . PRO A 1 105 ? -21.554 13.303 18.116 1.00 84.50 105 PRO A C 1
ATOM 800 O O . PRO A 1 105 ? -21.070 13.071 17.008 1.00 84.50 105 PRO A O 1
ATOM 803 N N . VAL A 1 106 ? -21.835 12.320 18.981 1.00 85.00 106 VAL A N 1
ATOM 804 C CA . VAL A 1 106 ? -21.527 10.905 18.703 1.00 85.00 106 VAL A CA 1
ATOM 805 C C . VAL A 1 106 ? -22.471 10.362 17.636 1.00 85.00 106 VAL A C 1
ATOM 807 O O . VAL A 1 106 ? -22.044 9.664 16.715 1.00 85.00 106 VAL A O 1
ATOM 810 N N . GLY A 1 107 ? -23.755 10.707 17.725 1.00 86.81 107 GLY A N 1
ATOM 811 C CA . GLY A 1 107 ? -24.738 10.330 16.719 1.00 86.81 107 GLY A CA 1
ATOM 812 C C . GLY A 1 107 ? -24.472 10.953 15.351 1.00 86.81 107 GLY A C 1
ATOM 813 O O . GLY A 1 107 ? -24.597 10.261 14.341 1.00 86.81 107 GLY A O 1
ATOM 814 N N . ALA A 1 108 ? -24.065 12.224 15.310 1.00 88.44 108 ALA A N 1
ATOM 815 C CA . ALA A 1 108 ? -23.662 12.900 14.082 1.00 88.44 108 ALA A CA 1
ATOM 816 C C . ALA A 1 108 ? -22.457 12.205 13.439 1.00 88.44 108 ALA A C 1
ATOM 818 O O . ALA A 1 108 ? -22.526 11.863 12.260 1.00 88.44 108 ALA A O 1
ATOM 819 N N . PHE A 1 109 ? -21.417 11.894 14.222 1.00 88.69 109 PHE A N 1
ATOM 820 C CA . PHE A 1 109 ? -20.262 11.132 13.741 1.00 88.69 109 PHE A CA 1
ATOM 821 C C . PHE A 1 109 ? -20.679 9.790 13.139 1.00 88.69 109 PHE A C 1
ATOM 823 O O . PHE A 1 109 ? -20.351 9.508 11.992 1.00 88.69 109 PHE A O 1
ATOM 830 N N . ARG A 1 110 ? -21.491 9.002 13.855 1.00 89.12 110 ARG A N 1
ATOM 831 C CA . ARG A 1 110 ? -21.938 7.684 13.378 1.00 89.12 110 ARG A CA 1
ATOM 832 C C . ARG A 1 110 ? -22.671 7.725 12.039 1.00 89.12 110 ARG A C 1
ATOM 834 O O . ARG A 1 110 ? -22.591 6.765 11.286 1.00 89.12 110 ARG A O 1
ATOM 841 N N . ARG A 1 111 ? -23.423 8.792 11.757 1.00 93.88 111 ARG A N 1
ATOM 842 C CA . ARG A 1 111 ? -24.150 8.942 10.485 1.00 93.88 111 ARG A CA 1
ATOM 843 C C . ARG A 1 111 ? -23.265 9.484 9.362 1.00 93.88 111 ARG A C 1
ATOM 845 O O . ARG A 1 111 ? -23.456 9.095 8.217 1.00 93.88 111 ARG A O 1
ATOM 852 N N . MET A 1 112 ? -22.355 10.405 9.679 1.00 93.38 112 MET A N 1
ATOM 853 C CA . MET A 1 112 ? -21.495 11.088 8.705 1.00 93.38 112 MET A CA 1
ATOM 854 C C . MET A 1 112 ? -20.290 10.239 8.279 1.00 93.38 112 MET A C 1
ATOM 856 O O . MET A 1 112 ? -19.855 10.328 7.134 1.00 93.38 112 MET A O 1
ATOM 860 N N . ASP A 1 113 ? -19.768 9.410 9.182 1.00 92.75 113 ASP A N 1
ATOM 861 C CA . ASP A 1 113 ? -18.650 8.511 8.914 1.00 92.75 113 ASP A CA 1
ATOM 862 C C . ASP A 1 113 ? -19.091 7.296 8.084 1.00 92.75 113 ASP A C 1
ATOM 864 O O . ASP A 1 113 ? -20.103 6.647 8.377 1.00 92.75 113 ASP A O 1
ATOM 868 N N . ILE A 1 114 ? -18.338 6.971 7.028 1.00 94.31 114 ILE A N 1
ATOM 869 C CA . ILE A 1 114 ? -18.707 5.891 6.105 1.00 94.31 114 ILE A CA 1
ATOM 870 C C . ILE A 1 114 ? -18.642 4.512 6.770 1.00 94.31 114 ILE A C 1
ATOM 872 O O . ILE A 1 114 ? -19.512 3.682 6.502 1.00 94.31 114 ILE A O 1
ATOM 876 N N . ARG A 1 115 ? -17.684 4.256 7.670 1.00 84.06 115 ARG A N 1
ATOM 877 C CA . ARG A 1 115 ? -17.563 2.955 8.346 1.00 84.06 115 ARG A CA 1
ATOM 878 C C . ARG A 1 115 ? -18.719 2.752 9.317 1.00 84.06 115 ARG A C 1
ATOM 880 O O . ARG A 1 115 ? -19.399 1.725 9.266 1.00 84.06 115 ARG A O 1
ATOM 887 N N . GLU A 1 116 ? -18.985 3.740 10.164 1.00 88.50 116 GLU A N 1
ATOM 888 C CA . GLU A 1 116 ? -20.037 3.653 11.178 1.00 88.50 116 GLU A CA 1
ATOM 889 C C . GLU A 1 116 ? -21.443 3.613 10.564 1.00 88.50 116 GLU A C 1
ATOM 891 O O . GLU A 1 116 ? -22.277 2.797 10.977 1.00 88.50 116 GLU A O 1
ATOM 896 N N . SER A 1 117 ? -21.706 4.426 9.537 1.00 94.31 117 SER A N 1
ATOM 897 C CA . SER A 1 117 ? -23.006 4.439 8.854 1.00 94.31 117 SER A CA 1
ATOM 898 C C . SER A 1 117 ? -23.265 3.140 8.086 1.00 94.31 117 SER A C 1
ATOM 900 O O . SER A 1 117 ? -24.372 2.589 8.173 1.00 94.31 117 SER A O 1
ATOM 902 N N . SER A 1 118 ? -22.232 2.587 7.435 1.00 95.69 118 SER A N 1
ATOM 903 C CA . SER A 1 118 ? -22.274 1.265 6.794 1.00 95.69 118 SER A CA 1
ATOM 904 C C . SER A 1 118 ? -22.527 0.156 7.805 1.00 95.69 118 SER A C 1
ATOM 906 O O . SER A 1 118 ? -23.355 -0.719 7.560 1.00 95.69 118 SER A O 1
ATOM 908 N N . ARG A 1 119 ? -21.864 0.199 8.967 1.00 90.88 119 ARG A N 1
ATOM 909 C CA . ARG A 1 119 ? -22.040 -0.795 10.034 1.00 90.88 119 ARG A CA 1
ATOM 910 C C . ARG A 1 119 ? -23.483 -0.819 10.514 1.00 90.88 119 ARG A C 1
ATOM 912 O O . ARG A 1 119 ? -24.090 -1.886 10.567 1.00 90.88 119 ARG A O 1
ATOM 919 N N . MET A 1 120 ? -24.067 0.350 10.776 1.00 94.88 120 MET A N 1
ATOM 920 C CA . MET A 1 120 ? -25.479 0.445 11.151 1.00 94.88 120 MET A CA 1
ATOM 921 C C . MET A 1 120 ? -26.405 -0.119 10.068 1.00 94.88 120 MET A C 1
ATOM 923 O O . MET A 1 120 ? -27.307 -0.898 10.385 1.00 94.88 120 MET A O 1
ATOM 927 N N . PHE A 1 121 ? -26.179 0.236 8.800 1.00 96.25 121 PHE A N 1
ATOM 928 C CA . PHE A 1 121 ? -26.992 -0.251 7.686 1.00 96.25 121 PHE A CA 1
ATOM 929 C C . PHE A 1 121 ? -26.912 -1.779 7.540 1.00 96.25 121 PHE A C 1
ATOM 931 O O . PHE A 1 121 ? -27.938 -2.455 7.458 1.00 96.25 121 PHE A O 1
ATOM 938 N N . LEU A 1 122 ? -25.703 -2.342 7.547 1.00 94.94 122 LEU A N 1
ATOM 939 C CA . LEU A 1 122 ? -25.472 -3.774 7.365 1.00 94.94 122 LEU A CA 1
ATOM 940 C C . LEU A 1 122 ? -25.986 -4.601 8.550 1.00 94.94 122 LEU A C 1
ATOM 942 O O . LEU A 1 122 ? -26.590 -5.653 8.350 1.00 94.94 122 LEU A O 1
ATOM 946 N N . GLU A 1 123 ? -25.841 -4.112 9.782 1.00 94.44 123 GLU A N 1
ATOM 947 C CA . GLU A 1 123 ? -26.475 -4.743 10.942 1.00 94.44 123 GLU A CA 1
ATOM 948 C C . GLU A 1 123 ? -28.010 -4.732 10.836 1.00 94.44 123 GLU A C 1
ATOM 950 O O . GLU A 1 123 ? -28.668 -5.686 11.252 1.00 94.44 123 GLU A O 1
ATOM 955 N N . ALA A 1 124 ? -28.608 -3.670 10.291 1.00 94.25 124 ALA A N 1
ATOM 956 C CA . ALA A 1 124 ? -30.048 -3.618 10.056 1.00 94.25 124 ALA A CA 1
ATOM 957 C C . ALA A 1 124 ? -30.489 -4.574 8.934 1.00 94.25 124 ALA A C 1
ATOM 959 O O . ALA A 1 124 ? -31.518 -5.234 9.082 1.00 94.25 124 ALA A O 1
ATOM 960 N N . LEU A 1 125 ? -29.687 -4.721 7.873 1.00 93.81 125 LEU A N 1
ATOM 961 C CA . LEU A 1 125 ? -29.890 -5.722 6.820 1.00 93.81 125 LEU A CA 1
ATOM 962 C C . LEU A 1 125 ? -29.898 -7.148 7.395 1.00 93.81 125 LEU A C 1
ATOM 964 O O . LEU A 1 125 ? -30.773 -7.944 7.062 1.00 93.81 125 LEU A O 1
ATOM 968 N N . LEU A 1 126 ? -28.972 -7.456 8.309 1.00 92.00 126 LEU A N 1
ATOM 969 C CA . LEU A 1 126 ? -28.894 -8.756 8.988 1.00 92.00 126 LEU A CA 1
ATOM 970 C C . LEU A 1 126 ? -30.079 -9.039 9.928 1.00 92.00 126 LEU A C 1
ATOM 972 O O . LEU A 1 126 ? -30.366 -10.199 10.215 1.00 92.00 126 LEU A O 1
ATOM 976 N N . ARG A 1 127 ? -30.775 -8.001 10.411 1.00 94.00 127 ARG A N 1
ATOM 977 C CA . ARG A 1 127 ? -31.956 -8.124 11.288 1.00 94.00 127 ARG A CA 1
ATOM 978 C C . ARG A 1 127 ? -33.276 -8.243 10.523 1.00 94.00 127 ARG A C 1
ATOM 980 O O . ARG A 1 127 ? -34.332 -8.307 11.157 1.00 94.00 127 ARG A O 1
ATOM 987 N N . LEU A 1 128 ? -33.252 -8.250 9.188 1.00 91.25 128 LEU A N 1
ATOM 988 C CA . LEU A 1 128 ? -34.463 -8.463 8.398 1.00 91.25 128 LEU A CA 1
ATOM 989 C C . LEU A 1 128 ? -35.096 -9.826 8.741 1.00 91.25 128 LEU A C 1
ATOM 991 O O . LEU A 1 128 ? -34.386 -10.795 9.005 1.00 91.25 128 LEU A O 1
ATOM 995 N N . PRO A 1 129 ? -36.437 -9.946 8.705 1.00 91.25 129 PRO A N 1
ATOM 996 C CA . PRO A 1 129 ? -37.134 -11.182 9.074 1.00 91.25 129 PRO A CA 1
ATOM 997 C C . PRO A 1 129 ? -37.007 -12.294 8.014 1.00 91.25 129 PRO A C 1
ATOM 999 O O . PRO A 1 129 ? -37.744 -13.278 8.051 1.00 91.25 129 PRO A O 1
ATOM 1002 N N . TYR A 1 130 ? -36.124 -12.121 7.033 1.00 87.44 130 TYR A N 1
ATOM 1003 C CA . TYR A 1 130 ? -35.885 -13.035 5.927 1.00 87.44 130 TYR A CA 1
ATOM 1004 C C . TYR A 1 130 ? -34.415 -12.968 5.505 1.00 87.44 130 TYR A C 1
ATOM 1006 O O . TYR A 1 130 ? -33.724 -11.980 5.748 1.00 87.44 130 TYR A O 1
ATOM 1014 N N . ASP A 1 131 ? -33.948 -14.016 4.831 1.00 86.44 131 ASP A N 1
ATOM 1015 C CA . ASP A 1 131 ? -32.571 -14.093 4.356 1.00 86.44 131 ASP A CA 1
ATOM 1016 C C . ASP A 1 131 ? -32.347 -13.189 3.133 1.00 86.44 131 ASP A C 1
ATOM 1018 O O . ASP A 1 131 ? -32.868 -13.456 2.045 1.00 86.44 131 ASP A O 1
ATOM 1022 N N . TYR A 1 132 ? -31.543 -12.134 3.295 1.00 86.94 132 TYR A N 1
ATOM 1023 C CA . TYR A 1 132 ? -31.186 -11.210 2.212 1.00 86.94 132 TYR A CA 1
ATOM 1024 C C . TYR A 1 132 ? -30.407 -11.893 1.070 1.00 86.94 132 TYR A C 1
ATOM 1026 O O . TYR A 1 132 ? -30.365 -11.386 -0.054 1.00 86.94 132 TYR A O 1
ATOM 1034 N N . ARG A 1 133 ? -29.800 -13.063 1.318 1.00 83.12 133 ARG A N 1
ATOM 1035 C CA . ARG A 1 133 ? -29.089 -13.840 0.291 1.00 83.12 133 ARG A CA 1
ATOM 1036 C C . ARG A 1 133 ? -30.060 -14.465 -0.706 1.00 83.12 133 ARG A C 1
ATOM 1038 O O . ARG A 1 133 ? -29.732 -14.584 -1.886 1.00 83.12 133 ARG A O 1
ATOM 1045 N N . GLY A 1 134 ? -31.283 -14.770 -0.272 1.00 72.31 134 GLY A N 1
ATOM 1046 C CA . GLY A 1 134 ? -32.332 -15.348 -1.109 1.00 72.31 134 GLY A CA 1
ATOM 1047 C C . GLY A 1 134 ? -32.822 -14.421 -2.228 1.00 72.31 134 GLY A C 1
ATOM 1048 O O . GLY A 1 134 ? -32.601 -13.211 -2.219 1.00 72.31 134 GLY A O 1
ATOM 1049 N N . ASN A 1 135 ? -33.525 -14.988 -3.210 1.00 74.31 135 ASN A N 1
ATOM 1050 C CA . ASN A 1 135 ? -34.075 -14.253 -4.362 1.00 74.31 135 ASN A CA 1
ATOM 1051 C C . ASN A 1 135 ? -35.568 -13.920 -4.209 1.00 74.31 135 ASN A C 1
ATOM 1053 O O . ASN A 1 135 ? -36.234 -13.576 -5.179 1.00 74.31 135 ASN A O 1
ATOM 1057 N N . SER A 1 136 ? -36.114 -14.025 -2.994 1.00 73.94 136 SER A N 1
ATOM 1058 C CA . SER A 1 136 ? -37.533 -13.764 -2.714 1.00 73.94 136 SER A CA 1
ATOM 1059 C C . SER A 1 136 ? -37.926 -12.288 -2.832 1.00 73.94 136 SER A C 1
ATOM 1061 O O . SER A 1 136 ? -39.114 -11.975 -2.822 1.00 73.94 136 SER A O 1
ATOM 1063 N N . ARG A 1 137 ? -36.948 -11.374 -2.884 1.00 81.06 137 ARG A N 1
ATOM 1064 C CA . ARG A 1 137 ? -37.132 -9.920 -3.003 1.00 81.06 137 ARG A CA 1
ATOM 1065 C C . ARG A 1 137 ? -36.027 -9.330 -3.875 1.00 81.06 137 ARG A C 1
ATOM 1067 O O . ARG A 1 137 ? -34.926 -9.882 -3.914 1.00 81.06 137 ARG A O 1
ATOM 1074 N N . SER A 1 138 ? -36.314 -8.216 -4.549 1.00 81.62 138 SER A N 1
ATOM 1075 C CA . SER A 1 138 ? -35.275 -7.462 -5.249 1.00 81.62 138 SER A CA 1
ATOM 1076 C C . SER A 1 138 ? -34.310 -6.824 -4.241 1.00 81.62 138 SER A C 1
ATOM 1078 O O . SER A 1 138 ? -34.706 -6.534 -3.105 1.00 81.62 138 SER A O 1
ATOM 1080 N N . PRO A 1 139 ? -33.047 -6.594 -4.625 1.00 77.50 139 PRO A N 1
ATOM 1081 C CA . PRO A 1 139 ? -32.096 -5.876 -3.784 1.00 77.50 139 PRO A CA 1
ATOM 1082 C C . PRO A 1 139 ? -32.595 -4.488 -3.366 1.00 77.50 139 PRO A C 1
ATOM 1084 O O . PRO A 1 139 ? -32.438 -4.108 -2.205 1.00 77.50 139 PRO A O 1
ATOM 1087 N N . GLY A 1 140 ? -33.269 -3.765 -4.265 1.00 79.38 140 GLY A N 1
ATOM 1088 C CA . GLY A 1 140 ? -33.864 -2.473 -3.956 1.00 79.38 140 GLY A CA 1
ATOM 1089 C C . GLY A 1 140 ? -34.975 -2.566 -2.916 1.00 79.38 140 GLY A C 1
ATOM 1090 O O . GLY A 1 140 ? -35.039 -1.742 -2.003 1.00 79.38 140 GLY A O 1
ATOM 1091 N N . ARG A 1 141 ? -35.777 -3.639 -2.943 1.00 82.75 141 ARG A N 1
ATOM 1092 C CA . ARG A 1 141 ? -36.772 -3.885 -1.895 1.00 82.75 141 ARG A CA 1
ATOM 1093 C C . ARG A 1 141 ? -36.138 -4.142 -0.525 1.00 82.75 141 ARG A C 1
ATOM 1095 O O . ARG A 1 141 ? -36.712 -3.749 0.488 1.00 82.75 141 ARG A O 1
ATOM 1102 N N . MET A 1 142 ? -34.974 -4.787 -0.481 1.00 86.56 142 MET A N 1
ATOM 1103 C CA . MET A 1 142 ? -34.238 -5.019 0.767 1.00 86.56 142 MET A CA 1
ATOM 1104 C C . MET A 1 142 ? -33.650 -3.714 1.318 1.00 86.56 142 MET A C 1
ATOM 1106 O O . MET A 1 142 ? -33.827 -3.433 2.500 1.00 86.56 142 MET A O 1
ATOM 1110 N N . ALA A 1 143 ? -33.032 -2.889 0.462 1.00 85.69 143 ALA A N 1
ATOM 1111 C CA . ALA A 1 143 ? -32.561 -1.547 0.827 1.00 85.69 143 ALA A CA 1
ATOM 1112 C C . ALA A 1 143 ? -33.697 -0.692 1.404 1.00 85.69 143 ALA A C 1
ATOM 1114 O O . ALA A 1 143 ? -33.561 -0.086 2.464 1.00 85.69 143 ALA A O 1
ATOM 1115 N N . GLN A 1 144 ? -34.855 -0.727 0.749 1.00 85.38 144 GLN A N 1
ATOM 1116 C CA . GLN A 1 144 ? -36.065 -0.053 1.189 1.00 85.38 144 GLN A CA 1
ATOM 1117 C C . GLN A 1 144 ? -36.582 -0.562 2.546 1.00 85.38 144 GLN A C 1
ATOM 1119 O O . GLN A 1 144 ? -36.991 0.243 3.380 1.00 85.38 144 GLN A O 1
ATOM 1124 N N . ASP A 1 145 ? -36.590 -1.875 2.793 1.00 86.94 145 ASP A N 1
ATOM 1125 C CA . ASP A 1 145 ? -37.041 -2.433 4.076 1.00 86.94 145 ASP A CA 1
ATOM 1126 C C . ASP A 1 145 ? -36.073 -2.059 5.231 1.00 86.94 145 ASP A C 1
ATOM 1128 O O . ASP A 1 145 ? -36.517 -1.906 6.374 1.00 86.94 145 ASP A O 1
ATOM 1132 N N . VAL A 1 146 ? -34.781 -1.848 4.930 1.00 88.31 146 VAL A N 1
ATOM 1133 C CA . VAL A 1 146 ? -33.774 -1.324 5.873 1.00 88.31 146 VAL A CA 1
ATOM 1134 C C . VAL A 1 146 ? -33.962 0.176 6.117 1.00 88.31 146 VAL A C 1
ATOM 1136 O O . VAL A 1 146 ? -34.103 0.589 7.267 1.00 88.31 146 VAL A O 1
ATOM 1139 N N . GLN A 1 147 ? -34.004 0.988 5.056 1.00 85.88 147 GLN A N 1
ATOM 1140 C CA . GLN A 1 147 ? -34.089 2.453 5.152 1.00 85.88 147 GLN A CA 1
ATOM 1141 C C . GLN A 1 147 ? -35.458 2.964 5.592 1.00 85.88 147 GLN A C 1
ATOM 1143 O O . GLN A 1 147 ? -35.559 4.029 6.197 1.00 85.88 147 GLN A O 1
ATOM 1148 N N . ARG A 1 148 ? -36.523 2.217 5.282 1.00 80.44 148 ARG A N 1
ATOM 1149 C CA . ARG A 1 148 ? -37.924 2.631 5.457 1.00 80.44 148 ARG A CA 1
ATOM 1150 C C . ARG A 1 148 ? -38.226 3.974 4.768 1.00 80.44 148 ARG A C 1
ATOM 1152 O O . ARG A 1 148 ? -38.914 4.822 5.331 1.00 80.44 148 ARG A O 1
ATOM 1159 N N . SER A 1 149 ? -37.710 4.152 3.549 1.00 69.25 149 SER A N 1
ATOM 1160 C CA . SER A 1 149 ? -37.883 5.360 2.723 1.00 69.25 149 SER A CA 1
ATOM 1161 C C . SER A 1 149 ? -39.302 5.491 2.132 1.00 69.25 149 SER A C 1
ATOM 1163 O O . SER A 1 149 ? -40.108 4.564 2.184 1.00 69.25 149 SER A O 1
ATOM 1165 N N . ALA A 1 150 ? -39.647 6.648 1.568 1.00 63.12 150 ALA A N 1
ATOM 1166 C CA . ALA A 1 150 ? -40.934 6.871 0.899 1.00 63.12 150 ALA A CA 1
ATOM 1167 C C . ALA A 1 150 ? -40.941 6.448 -0.590 1.00 63.12 150 ALA A C 1
ATOM 1169 O O . ALA A 1 150 ? -42.002 6.459 -1.212 1.00 63.12 150 ALA A O 1
ATOM 1170 N N . PHE A 1 151 ? -39.786 6.073 -1.162 1.00 63.62 151 PHE A N 1
ATOM 1171 C CA . PHE A 1 151 ? -39.606 5.837 -2.605 1.00 63.62 151 PHE A CA 1
ATOM 1172 C C . PHE A 1 151 ? -38.979 4.458 -2.900 1.00 63.62 151 PHE A C 1
ATOM 1174 O O . PHE A 1 151 ? -37.769 4.366 -3.112 1.00 63.62 151 PHE A O 1
ATOM 1181 N N . PRO A 1 152 ? -39.787 3.384 -2.938 1.00 55.62 152 PRO A N 1
ATOM 1182 C CA . PRO A 1 152 ? -39.298 2.003 -2.923 1.00 55.62 152 PRO A CA 1
ATOM 1183 C C . PRO A 1 152 ? -38.545 1.555 -4.186 1.00 55.62 152 PRO A C 1
ATOM 1185 O O . PRO A 1 152 ? -37.672 0.696 -4.081 1.00 55.62 152 PRO A O 1
ATOM 1188 N N . ASP A 1 153 ? -38.849 2.128 -5.354 1.00 63.50 153 ASP A N 1
ATOM 1189 C CA . ASP A 1 153 ? -38.350 1.623 -6.645 1.00 63.50 153 ASP A CA 1
ATOM 1190 C C . ASP A 1 153 ? -36.967 2.183 -7.037 1.00 63.50 153 ASP A C 1
ATOM 1192 O O . ASP A 1 153 ? -36.284 1.626 -7.895 1.00 63.50 153 ASP A O 1
ATOM 1196 N N . ARG A 1 154 ? -36.504 3.254 -6.374 1.00 71.88 154 ARG A N 1
ATOM 1197 C CA . ARG A 1 154 ? -35.279 3.986 -6.758 1.00 71.88 154 ARG A CA 1
ATOM 1198 C C . ARG A 1 154 ? -33.997 3.164 -6.602 1.00 71.88 154 ARG A C 1
ATOM 1200 O O . ARG A 1 154 ? -33.024 3.390 -7.313 1.00 71.88 154 ARG A O 1
ATOM 1207 N N . TYR A 1 155 ? -33.977 2.215 -5.670 1.00 74.31 155 TYR A N 1
ATOM 1208 C CA . TYR A 1 155 ? -32.777 1.437 -5.345 1.00 74.31 155 TYR A CA 1
ATOM 1209 C C . TYR A 1 155 ? -32.438 0.381 -6.399 1.00 74.31 155 TYR A C 1
ATOM 1211 O O . TYR A 1 155 ? -31.259 0.131 -6.650 1.00 74.31 155 TYR A O 1
ATOM 1219 N N . ASP A 1 156 ? -33.442 -0.195 -7.068 1.00 80.06 156 ASP A N 1
ATOM 1220 C CA . ASP A 1 156 ? -33.200 -1.147 -8.157 1.00 80.06 156 ASP A CA 1
ATOM 1221 C C . ASP A 1 156 ? -32.608 -0.445 -9.399 1.00 80.06 156 ASP A C 1
ATOM 1223 O O . ASP A 1 156 ? -31.789 -1.035 -10.107 1.00 80.06 156 ASP A O 1
ATOM 1227 N N . GLU A 1 157 ? -32.910 0.842 -9.617 1.00 83.62 157 GLU A N 1
ATOM 1228 C CA . GLU A 1 157 ? -32.340 1.651 -10.711 1.00 83.62 157 GLU A CA 1
ATOM 1229 C C . GLU A 1 157 ? -30.816 1.818 -10.593 1.00 83.62 157 GLU A C 1
ATOM 1231 O O . GLU A 1 157 ? -30.109 1.912 -11.598 1.00 83.62 157 GLU A O 1
ATOM 1236 N N . ARG A 1 158 ? -30.291 1.820 -9.361 1.00 88.75 158 ARG A N 1
ATOM 1237 C CA . ARG A 1 158 ? -28.857 1.975 -9.066 1.00 88.75 158 ARG A CA 1
ATOM 1238 C C . ARG A 1 158 ? -28.126 0.653 -8.865 1.00 88.75 158 ARG A C 1
ATOM 1240 O O . ARG A 1 158 ? -26.921 0.651 -8.619 1.00 88.75 158 ARG A O 1
ATOM 1247 N N . TRP A 1 159 ? -28.809 -0.480 -9.035 1.00 86.50 159 TRP A N 1
ATOM 1248 C CA . TRP A 1 159 ? -28.205 -1.798 -8.850 1.00 86.50 159 TRP A CA 1
ATOM 1249 C C . TRP A 1 159 ? -27.017 -2.039 -9.785 1.00 86.50 159 TRP A C 1
ATOM 1251 O O . TRP A 1 159 ? -25.981 -2.544 -9.354 1.00 86.50 159 TRP A O 1
ATOM 1261 N N . ARG A 1 160 ? -27.139 -1.649 -11.061 1.00 86.56 160 ARG A N 1
ATOM 1262 C CA . ARG A 1 160 ? -26.052 -1.789 -12.039 1.00 86.56 160 ARG A CA 1
ATOM 1263 C C . ARG A 1 160 ? -24.819 -0.988 -11.623 1.00 86.56 160 ARG A C 1
ATOM 1265 O O . ARG A 1 160 ? -23.733 -1.551 -11.567 1.00 86.56 160 ARG A O 1
ATOM 1272 N N . GLU A 1 161 ? -25.005 0.284 -11.278 1.00 89.81 161 GLU A N 1
ATOM 1273 C CA . GLU A 1 161 ? -23.919 1.155 -10.818 1.00 89.81 161 GLU A CA 1
ATOM 1274 C C . GLU A 1 161 ? -23.231 0.577 -9.575 1.00 89.81 161 GLU A C 1
ATOM 1276 O O . GLU A 1 161 ? -22.008 0.496 -9.529 1.00 89.81 161 GLU A O 1
ATOM 1281 N N . ALA A 1 162 ? -24.009 0.107 -8.598 1.00 91.75 162 ALA A N 1
ATOM 1282 C CA . ALA A 1 162 ? -23.483 -0.504 -7.382 1.00 91.75 162 ALA A CA 1
ATOM 1283 C C . ALA A 1 162 ? -22.653 -1.767 -7.654 1.00 91.75 162 ALA A C 1
ATOM 1285 O O . ALA A 1 162 ? -21.636 -1.985 -6.999 1.00 91.75 162 ALA A O 1
ATOM 1286 N N . ASN A 1 163 ? -23.064 -2.592 -8.624 1.00 87.69 163 ASN A N 1
ATOM 1287 C CA . ASN A 1 163 ? -22.292 -3.761 -9.045 1.00 87.69 163 ASN A CA 1
ATOM 1288 C C . ASN A 1 163 ? -20.985 -3.342 -9.710 1.00 87.69 163 ASN A C 1
ATOM 1290 O O . ASN A 1 163 ? -19.938 -3.829 -9.312 1.00 87.69 163 ASN A O 1
ATOM 1294 N N . GLU A 1 164 ? -21.038 -2.409 -10.658 1.00 87.31 164 GLU A N 1
ATOM 1295 C CA . GLU A 1 164 ? -19.848 -1.938 -11.365 1.00 87.31 164 GLU A CA 1
ATOM 1296 C C . GLU A 1 164 ? -18.845 -1.275 -10.405 1.00 87.31 164 GLU A C 1
ATOM 1298 O O . GLU A 1 164 ? -17.646 -1.516 -10.511 1.00 87.31 164 GLU A O 1
ATOM 1303 N N . VAL A 1 165 ? -19.313 -0.474 -9.439 1.00 88.94 165 VAL A N 1
ATOM 1304 C CA . VAL A 1 165 ? -18.455 0.119 -8.398 1.00 88.94 165 VAL A CA 1
ATOM 1305 C C . VAL A 1 165 ? -17.883 -0.960 -7.476 1.00 88.94 165 VAL A C 1
ATOM 1307 O O . VAL A 1 165 ? -16.691 -0.926 -7.188 1.00 88.94 165 VAL A O 1
ATOM 1310 N N . TYR A 1 166 ? -18.696 -1.924 -7.028 1.00 88.81 166 TYR A N 1
ATOM 1311 C CA . TYR A 1 166 ? -18.215 -3.044 -6.213 1.00 88.81 166 TYR A CA 1
ATOM 1312 C C . TYR A 1 166 ? -17.130 -3.834 -6.941 1.00 88.81 166 TYR A C 1
ATOM 1314 O O . TYR A 1 166 ? -16.079 -4.090 -6.364 1.00 88.81 166 TYR A O 1
ATOM 1322 N N . ASP A 1 167 ? -17.376 -4.190 -8.203 1.00 81.44 167 ASP A N 1
ATOM 1323 C CA . ASP A 1 167 ? -16.468 -4.994 -9.013 1.00 81.44 167 ASP A CA 1
ATOM 1324 C C . ASP A 1 167 ? -15.131 -4.245 -9.211 1.00 81.44 167 ASP A C 1
ATOM 1326 O O . ASP A 1 167 ? -14.074 -4.844 -9.026 1.00 81.44 167 ASP A O 1
ATOM 1330 N N . ARG A 1 168 ? -15.164 -2.920 -9.449 1.00 81.56 168 ARG A N 1
ATOM 1331 C CA . ARG A 1 168 ? -13.960 -2.059 -9.485 1.00 81.56 168 ARG A CA 1
ATOM 1332 C C . ARG A 1 168 ? -13.258 -1.924 -8.129 1.00 81.56 168 ARG A C 1
ATOM 1334 O O . ARG A 1 168 ? -12.035 -1.803 -8.060 1.00 81.56 168 ARG A O 1
ATOM 1341 N N . ALA A 1 169 ? -14.014 -1.920 -7.034 1.00 80.12 169 ALA A N 1
ATOM 1342 C CA . ALA A 1 169 ? -13.460 -1.813 -5.689 1.00 80.12 169 ALA A CA 1
ATOM 1343 C C . ALA A 1 169 ? -12.720 -3.093 -5.273 1.00 80.12 169 ALA A C 1
ATOM 1345 O O . ALA A 1 169 ? -11.621 -2.993 -4.723 1.00 80.12 169 ALA A O 1
ATOM 1346 N N . VAL A 1 170 ? -13.280 -4.275 -5.574 1.00 74.88 170 VAL A N 1
ATOM 1347 C CA . VAL A 1 170 ? -12.663 -5.582 -5.271 1.00 74.88 170 VAL A CA 1
ATOM 1348 C C . VAL A 1 170 ? -11.546 -5.966 -6.235 1.00 74.88 170 VAL A C 1
ATOM 1350 O O . VAL A 1 170 ? -10.671 -6.736 -5.854 1.00 74.88 170 VAL A O 1
ATOM 1353 N N . SER A 1 171 ? -11.537 -5.428 -7.458 1.00 63.09 171 SER A N 1
ATOM 1354 C CA . SER A 1 171 ? -10.432 -5.628 -8.399 1.00 63.09 171 SER A CA 1
ATOM 1355 C C . SER A 1 171 ? -9.171 -4.825 -8.043 1.00 63.09 171 SER A C 1
ATOM 1357 O O . SER A 1 171 ? -8.149 -5.028 -8.686 1.00 63.09 171 SER A O 1
ATOM 1359 N N . GLY A 1 172 ? -9.231 -3.948 -7.028 1.00 43.97 172 GLY A N 1
ATOM 1360 C CA . GLY A 1 172 ? -8.074 -3.266 -6.436 1.00 43.97 172 GLY A CA 1
ATOM 1361 C C . GLY A 1 172 ? -7.453 -2.142 -7.278 1.00 43.97 172 GLY A C 1
ATOM 1362 O O . GLY A 1 172 ? -6.412 -2.359 -7.878 1.00 43.97 172 GLY A O 1
ATOM 1363 N N . ASN A 1 173 ? -8.070 -0.947 -7.319 1.00 38.50 173 ASN A N 1
ATOM 1364 C CA . ASN A 1 173 ? -7.435 0.374 -7.057 1.00 38.50 173 ASN A CA 1
ATOM 1365 C C . ASN A 1 173 ? -8.348 1.565 -7.440 1.00 38.50 173 ASN A C 1
ATOM 1367 O O . ASN A 1 173 ? -9.062 1.485 -8.439 1.00 38.50 173 ASN A O 1
ATOM 1371 N N . PRO A 1 174 ? -8.384 2.672 -6.661 1.00 36.31 174 PRO A N 1
ATOM 1372 C CA . PRO A 1 174 ? -8.931 3.953 -7.095 1.00 36.31 174 PRO A CA 1
ATOM 1373 C C . PRO A 1 174 ? -7.811 4.764 -7.777 1.00 36.31 174 PRO A C 1
ATOM 1375 O O . PRO A 1 174 ? -6.720 4.906 -7.240 1.00 36.31 174 PRO A O 1
ATOM 1378 N N . GLY A 1 175 ? -8.061 5.318 -8.960 1.00 33.44 175 GLY A N 1
ATOM 1379 C CA . GLY A 1 175 ? -7.304 6.483 -9.437 1.00 33.44 175 GLY A CA 1
ATOM 1380 C C . GLY A 1 175 ? -5.849 6.314 -9.908 1.00 33.44 175 GLY A C 1
ATOM 1381 O O . GLY A 1 175 ? -5.268 7.325 -10.294 1.00 33.44 175 GLY A O 1
ATOM 1382 N N . GLU A 1 176 ? -5.263 5.117 -9.986 1.00 32.16 176 GLU A N 1
ATOM 1383 C CA . GLU A 1 176 ? -4.184 4.904 -10.966 1.00 32.16 176 GLU A CA 1
ATOM 1384 C C . GLU A 1 176 ? -4.858 4.708 -12.336 1.00 32.16 176 GLU A C 1
ATOM 1386 O O . GLU A 1 176 ? -5.817 3.929 -12.415 1.00 32.16 176 GLU A O 1
ATOM 1391 N N . PRO A 1 177 ? -4.426 5.386 -13.425 1.00 30.58 177 PRO A N 1
ATOM 1392 C CA . PRO A 1 177 ? -4.750 4.883 -14.755 1.00 30.58 177 PRO A CA 1
ATOM 1393 C C . PRO A 1 177 ? -4.388 3.402 -14.745 1.00 30.58 177 PRO A C 1
ATOM 1395 O O . PRO A 1 177 ? -3.320 3.070 -14.229 1.00 30.58 177 PRO A O 1
ATOM 1398 N N . GLU A 1 178 ? -5.308 2.554 -15.217 1.00 31.33 178 GLU A N 1
ATOM 1399 C CA . GLU A 1 178 ? -5.108 1.123 -15.456 1.00 31.33 178 GLU A CA 1
ATOM 1400 C C . GLU A 1 178 ? -3.610 0.861 -15.633 1.00 31.33 178 GLU A C 1
ATOM 1402 O O . GLU A 1 178 ? -3.045 1.319 -16.628 1.00 31.33 178 GLU A O 1
ATOM 1407 N N . GLN A 1 179 ? -2.927 0.255 -14.642 1.00 39.91 179 GLN A N 1
ATOM 1408 C CA . GLN A 1 179 ? -1.581 -0.231 -14.922 1.00 39.91 179 GLN A CA 1
ATOM 1409 C C . GLN A 1 179 ? -1.803 -1.216 -16.050 1.00 39.91 179 GLN A C 1
ATOM 1411 O O . GLN A 1 179 ? -2.526 -2.195 -15.829 1.00 39.91 179 GLN A O 1
ATOM 1416 N N . PRO A 1 180 ? -1.321 -0.918 -17.266 1.00 34.53 180 PRO A N 1
ATOM 1417 C CA . PRO A 1 180 ? -1.670 -1.742 -18.392 1.00 34.53 180 PRO A CA 1
ATOM 1418 C C . PRO A 1 180 ? -1.191 -3.145 -18.041 1.00 34.53 180 PRO A C 1
ATOM 1420 O O . PRO A 1 180 ? -0.007 -3.371 -17.804 1.00 34.53 180 PRO A O 1
ATOM 1423 N N . SER A 1 181 ? -2.123 -4.091 -17.957 1.00 39.34 181 SER A N 1
ATOM 1424 C CA . SER A 1 181 ? -1.762 -5.495 -18.084 1.00 39.34 181 SER A CA 1
ATOM 1425 C C . SER A 1 181 ? -1.433 -5.677 -19.562 1.00 39.34 181 SER A C 1
ATOM 1427 O O . SER A 1 181 ? -2.286 -5.894 -20.419 1.00 39.34 181 SER A O 1
ATOM 1429 N N . GLY A 1 182 ? -0.177 -5.383 -19.876 1.00 50.12 182 GLY A N 1
ATOM 1430 C CA . GLY A 1 182 ? 0.296 -5.128 -21.223 1.00 50.12 182 GLY A CA 1
ATOM 1431 C C . GLY A 1 182 ? 1.585 -4.314 -21.169 1.00 50.12 182 GLY A C 1
ATOM 1432 O O . GLY A 1 182 ? 1.850 -3.634 -20.181 1.00 50.12 182 GLY A O 1
ATOM 1433 N N . PRO A 1 183 ? 2.420 -4.391 -22.209 1.00 55.28 183 PRO A N 1
ATOM 1434 C CA . PRO A 1 183 ? 3.759 -3.841 -22.145 1.00 55.28 183 PRO A CA 1
ATOM 1435 C C . PRO A 1 183 ? 3.674 -2.317 -21.997 1.00 55.28 183 PRO A C 1
ATOM 1437 O O . PRO A 1 183 ? 3.209 -1.605 -22.894 1.00 55.28 183 PRO A O 1
ATOM 1440 N N . TRP A 1 184 ? 4.089 -1.838 -20.824 1.00 72.56 184 TRP A N 1
ATOM 1441 C CA . TRP A 1 184 ? 4.145 -0.424 -20.476 1.00 72.56 184 TRP A CA 1
ATOM 1442 C C . TRP A 1 184 ? 4.848 0.364 -21.598 1.00 72.56 184 TRP A C 1
ATOM 1444 O O . TRP A 1 184 ? 5.728 -0.177 -22.260 1.00 72.56 184 TRP A O 1
ATOM 1454 N N . THR A 1 185 ? 4.477 1.622 -21.851 1.00 80.88 185 THR A N 1
ATOM 1455 C CA . THR A 1 185 ? 5.127 2.470 -22.874 1.00 80.88 185 THR A CA 1
ATOM 1456 C C . THR A 1 185 ? 5.427 3.857 -22.304 1.00 80.88 185 THR A C 1
ATOM 1458 O O . THR A 1 185 ? 4.572 4.413 -21.617 1.00 80.88 185 THR A O 1
ATOM 1461 N N . GLY A 1 186 ? 6.593 4.430 -22.609 1.00 83.88 186 GLY A N 1
ATOM 1462 C CA . GLY A 1 186 ? 7.027 5.754 -22.128 1.00 83.88 186 GLY A CA 1
ATOM 1463 C C . GLY A 1 186 ? 8.455 5.712 -21.595 1.00 83.88 186 GLY A C 1
ATOM 1464 O O . GLY A 1 186 ? 9.149 4.763 -21.917 1.00 83.88 186 GLY A O 1
ATOM 1465 N N . ASP A 1 187 ? 8.853 6.640 -20.712 1.00 91.12 187 ASP A N 1
ATOM 1466 C CA . ASP A 1 187 ? 10.085 6.574 -19.890 1.00 91.12 187 ASP A CA 1
ATOM 1467 C C . ASP A 1 187 ? 9.788 6.151 -18.427 1.00 91.12 187 ASP A C 1
ATOM 1469 O O . ASP A 1 187 ? 8.810 6.648 -17.861 1.00 91.12 187 ASP A O 1
ATOM 1473 N N . PRO A 1 188 ? 10.528 5.187 -17.818 1.00 91.81 188 PRO A N 1
ATOM 1474 C CA . PRO A 1 188 ? 10.233 4.582 -16.512 1.00 91.81 188 PRO A CA 1
ATOM 1475 C C . PRO A 1 188 ? 10.498 5.542 -15.341 1.00 91.81 188 PRO A C 1
ATOM 1477 O O . PRO A 1 188 ? 11.255 5.248 -14.421 1.00 91.81 188 PRO A O 1
ATOM 1480 N N . VAL A 1 189 ? 9.831 6.695 -15.333 1.00 90.00 189 VAL A N 1
ATOM 1481 C CA . VAL A 1 189 ? 9.925 7.730 -14.289 1.00 90.00 189 VAL A CA 1
ATOM 1482 C C . VAL A 1 189 ? 9.544 7.211 -12.897 1.00 90.00 189 VAL A C 1
ATOM 1484 O O . VAL A 1 189 ? 9.964 7.769 -11.893 1.00 90.00 189 VAL A O 1
ATOM 1487 N N . TRP A 1 190 ? 8.797 6.104 -12.832 1.00 87.88 190 TRP A N 1
ATOM 1488 C CA . TRP A 1 190 ? 8.402 5.399 -11.608 1.00 87.88 190 TRP A CA 1
ATOM 1489 C C . TRP A 1 190 ? 9.503 4.506 -11.013 1.00 87.88 190 TRP A C 1
ATOM 1491 O O . TRP A 1 190 ? 9.285 3.884 -9.972 1.00 87.88 190 TRP A O 1
ATOM 1501 N N . LEU A 1 191 ? 10.657 4.367 -11.677 1.00 92.06 191 LEU A N 1
ATOM 1502 C CA . LEU A 1 191 ? 11.670 3.371 -11.325 1.00 92.06 191 LEU A CA 1
ATOM 1503 C C . LEU A 1 191 ? 12.162 3.522 -9.882 1.00 92.06 191 LEU A C 1
ATOM 1505 O O . LEU A 1 191 ? 12.236 2.533 -9.162 1.00 92.06 191 LEU A O 1
ATOM 1509 N N . ALA A 1 192 ? 12.436 4.743 -9.421 1.00 83.81 192 ALA A N 1
ATOM 1510 C CA . ALA A 1 192 ? 12.905 4.966 -8.053 1.00 83.81 192 ALA A CA 1
ATOM 1511 C C . ALA A 1 192 ? 11.894 4.490 -6.996 1.00 83.81 192 ALA A C 1
ATOM 1513 O O . ALA A 1 192 ? 12.276 3.846 -6.016 1.00 83.81 192 ALA A O 1
ATOM 1514 N N . ASP A 1 193 ? 10.610 4.763 -7.218 1.00 75.81 193 ASP A N 1
ATOM 1515 C CA . ASP A 1 193 ? 9.548 4.479 -6.256 1.00 75.81 193 ASP A CA 1
ATOM 1516 C C . ASP A 1 193 ? 9.302 2.979 -6.119 1.00 75.81 193 ASP A C 1
ATOM 1518 O O . ASP A 1 193 ? 9.265 2.457 -5.004 1.00 75.81 193 ASP A O 1
ATOM 1522 N N . VAL A 1 194 ? 9.225 2.249 -7.237 1.00 88.50 194 VA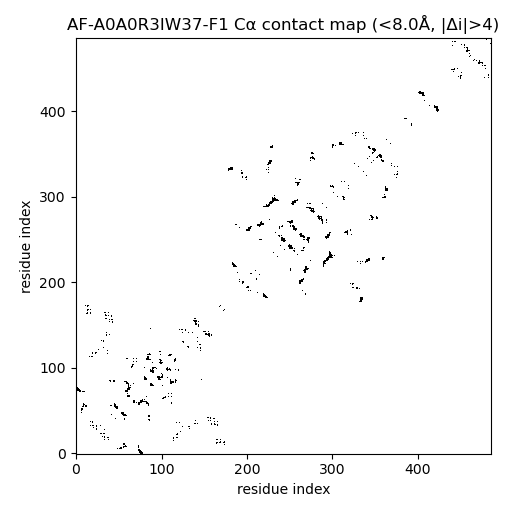L A N 1
ATOM 1523 C CA . VAL A 1 194 ? 8.966 0.801 -7.180 1.00 88.50 194 VAL A CA 1
ATOM 1524 C C . VAL A 1 194 ? 10.129 0.028 -6.565 1.00 88.50 194 VAL A C 1
ATOM 1526 O O . VAL A 1 194 ? 9.906 -0.968 -5.881 1.00 88.50 194 VAL A O 1
ATOM 1529 N N . LEU A 1 195 ? 11.367 0.494 -6.755 1.00 92.12 195 LEU A N 1
ATOM 1530 C CA . LEU A 1 195 ? 12.539 -0.117 -6.129 1.00 92.12 195 LEU A CA 1
ATOM 1531 C C . LEU A 1 195 ? 12.566 0.135 -4.620 1.00 92.12 195 LEU A C 1
ATOM 1533 O O . LEU A 1 195 ? 12.826 -0.790 -3.847 1.00 92.12 195 LEU A O 1
ATOM 1537 N N . ARG A 1 196 ? 12.237 1.355 -4.181 1.00 83.56 196 ARG A N 1
ATOM 1538 C CA . ARG A 1 196 ? 12.096 1.676 -2.752 1.00 83.56 196 ARG A CA 1
ATOM 1539 C C . ARG A 1 196 ? 10.973 0.870 -2.103 1.00 83.56 196 ARG A C 1
ATOM 1541 O O . ARG A 1 196 ? 11.175 0.338 -1.014 1.00 83.56 196 ARG A O 1
ATOM 1548 N N . ALA A 1 197 ? 9.838 0.720 -2.784 1.00 76.12 197 ALA A N 1
ATOM 1549 C CA . ALA A 1 197 ? 8.721 -0.106 -2.326 1.00 76.12 197 ALA A CA 1
ATOM 1550 C C . ALA A 1 197 ? 9.103 -1.594 -2.189 1.00 76.12 197 ALA A C 1
ATOM 1552 O O . ALA A 1 197 ? 8.578 -2.292 -1.325 1.00 76.12 197 ALA A O 1
ATOM 1553 N N . GLU A 1 198 ? 10.069 -2.072 -2.981 1.00 82.62 198 GLU A N 1
ATOM 1554 C CA . GLU A 1 198 ? 10.660 -3.413 -2.852 1.00 82.62 198 GLU A CA 1
ATOM 1555 C C . GLU A 1 198 ? 11.700 -3.530 -1.718 1.00 82.62 198 GLU A C 1
ATOM 1557 O O . GLU A 1 198 ? 12.302 -4.586 -1.496 1.00 82.62 198 GLU A O 1
ATOM 1562 N N . GLY A 1 199 ? 11.960 -2.440 -0.994 1.00 83.56 199 GLY A N 1
ATOM 1563 C CA . GLY A 1 199 ? 12.978 -2.381 0.049 1.00 83.56 199 GLY A CA 1
ATOM 1564 C C . GLY A 1 199 ? 14.409 -2.350 -0.493 1.00 83.56 199 GLY A C 1
ATOM 1565 O O . GLY A 1 199 ? 15.314 -2.854 0.175 1.00 83.56 199 GLY A O 1
ATOM 1566 N N . VAL A 1 200 ? 14.622 -1.807 -1.697 1.00 90.75 200 VAL A N 1
ATOM 1567 C CA . VAL A 1 200 ? 15.957 -1.527 -2.249 1.00 90.75 200 VAL A CA 1
ATOM 1568 C C . VAL A 1 200 ? 16.374 -0.104 -1.871 1.00 90.75 200 VAL A C 1
ATOM 1570 O O . VAL A 1 200 ? 15.596 0.843 -1.991 1.00 90.75 200 VAL A O 1
ATOM 1573 N N . THR A 1 201 ? 17.622 0.067 -1.433 1.00 95.31 201 THR A N 1
ATOM 1574 C CA . THR A 1 201 ? 18.202 1.398 -1.208 1.00 95.31 201 THR A CA 1
ATOM 1575 C C . THR A 1 201 ? 18.527 2.039 -2.554 1.00 95.31 201 THR A C 1
ATOM 1577 O O . THR A 1 201 ? 19.344 1.508 -3.305 1.00 95.31 201 THR A O 1
ATOM 1580 N N . VAL A 1 202 ? 17.908 3.185 -2.846 1.00 96.12 202 VAL A N 1
ATOM 1581 C CA . VAL A 1 202 ? 18.026 3.876 -4.139 1.00 96.12 202 VAL A CA 1
ATOM 1582 C C . VAL A 1 202 ? 18.746 5.214 -3.993 1.00 96.12 202 VAL A C 1
ATOM 1584 O O . VAL A 1 202 ? 18.376 6.032 -3.148 1.00 96.12 202 VAL A O 1
ATOM 1587 N N . VAL A 1 203 ? 19.717 5.455 -4.872 1.00 98.12 203 VAL A N 1
ATOM 1588 C CA . VAL A 1 203 ? 20.374 6.746 -5.096 1.00 98.12 203 VAL A CA 1
ATOM 1589 C C . VAL A 1 203 ? 19.997 7.242 -6.487 1.00 98.12 203 VAL A C 1
ATOM 1591 O O . VAL A 1 203 ? 20.216 6.557 -7.479 1.00 98.12 203 VAL A O 1
ATOM 1594 N N . GLU A 1 204 ? 19.443 8.443 -6.566 1.00 97.75 204 GLU A N 1
ATOM 1595 C CA . GLU A 1 204 ? 19.122 9.108 -7.830 1.00 97.75 204 GLU A CA 1
ATOM 1596 C C . GLU A 1 204 ? 20.319 9.964 -8.253 1.00 97.75 204 GLU A C 1
ATOM 1598 O O . GLU A 1 204 ? 20.681 10.907 -7.547 1.00 97.75 204 GLU A O 1
ATOM 1603 N N . CYS A 1 205 ? 20.991 9.609 -9.352 1.00 97.88 205 CYS A N 1
ATOM 1604 C CA . CYS A 1 205 ? 22.242 10.259 -9.739 1.00 97.88 205 CYS A CA 1
ATOM 1605 C C . CYS A 1 205 ? 22.015 11.572 -10.502 1.00 97.88 205 CYS A C 1
ATOM 1607 O O . CYS A 1 205 ? 21.039 11.741 -11.232 1.00 97.88 205 CYS A O 1
ATOM 1609 N N . SER A 1 206 ? 22.976 12.487 -10.379 1.00 96.94 206 SER A N 1
ATOM 1610 C CA . SER A 1 206 ? 23.033 13.730 -11.150 1.00 96.94 206 SER A CA 1
ATOM 1611 C C . SER A 1 206 ? 24.479 14.174 -11.380 1.00 96.94 206 SER A C 1
ATOM 1613 O O . SER A 1 206 ? 25.367 13.908 -10.564 1.00 96.94 206 SER A O 1
ATOM 1615 N N . ILE A 1 207 ? 24.735 14.859 -12.499 1.00 95.81 207 ILE A N 1
ATOM 1616 C CA . ILE A 1 207 ? 26.006 15.557 -12.759 1.00 95.81 207 ILE A CA 1
ATOM 1617 C C . ILE A 1 207 ? 25.697 17.024 -13.047 1.00 95.81 207 ILE A C 1
ATOM 1619 O O . ILE A 1 207 ? 25.092 17.351 -14.067 1.00 95.81 207 ILE A O 1
ATOM 1623 N N . GLY A 1 208 ? 26.150 17.912 -12.158 1.00 95.00 208 GLY A N 1
ATOM 1624 C CA . GLY A 1 208 ? 25.735 19.314 -12.196 1.00 95.00 208 GLY A CA 1
ATOM 1625 C C . GLY A 1 208 ? 24.220 19.414 -12.019 1.00 95.00 208 GLY A C 1
ATOM 1626 O O . GLY A 1 208 ? 23.673 18.787 -11.115 1.00 95.00 208 GLY A O 1
ATOM 1627 N N . ASP A 1 209 ? 23.561 20.147 -12.914 1.00 92.94 209 ASP A N 1
ATOM 1628 C CA . ASP A 1 209 ? 22.106 20.340 -12.892 1.00 92.94 209 ASP A CA 1
ATOM 1629 C C . ASP A 1 209 ? 21.332 19.271 -13.687 1.00 92.94 209 ASP A C 1
ATOM 1631 O O . ASP A 1 209 ? 20.113 19.348 -13.770 1.00 92.94 209 ASP A O 1
ATOM 1635 N N . VAL A 1 210 ? 22.016 18.282 -14.280 1.00 94.06 210 VAL A N 1
ATOM 1636 C CA . VAL A 1 210 ? 21.370 17.238 -15.094 1.00 94.06 210 VAL A CA 1
ATOM 1637 C C . VAL A 1 210 ? 20.996 16.047 -14.218 1.00 94.06 210 VAL A C 1
ATOM 1639 O O . VAL A 1 210 ? 21.880 15.367 -13.682 1.00 94.06 210 VAL A O 1
ATOM 1642 N N . SER A 1 211 ? 19.695 15.779 -14.105 1.00 95.69 211 SER A N 1
ATOM 1643 C CA . SER A 1 211 ? 19.140 14.630 -13.379 1.00 95.69 211 SER A CA 1
ATOM 1644 C C . SER A 1 211 ? 19.167 13.344 -14.214 1.00 95.69 211 SER A C 1
ATOM 1646 O O . SER A 1 211 ? 19.122 13.386 -15.444 1.00 95.69 211 SER A O 1
ATOM 1648 N N . TRP A 1 212 ? 19.179 12.175 -13.561 1.00 97.38 212 TRP A N 1
ATOM 1649 C CA . TRP A 1 212 ? 18.953 10.880 -14.221 1.00 97.38 212 TRP A CA 1
ATOM 1650 C C . TRP A 1 212 ? 17.630 10.847 -15.012 1.00 97.38 212 TRP A C 1
ATOM 1652 O O . TRP A 1 212 ? 17.555 10.198 -16.055 1.00 97.38 212 TRP A O 1
ATOM 1662 N N . LEU A 1 213 ? 16.621 11.609 -14.564 1.00 94.12 213 LEU A N 1
ATOM 1663 C CA . LEU A 1 213 ? 15.329 11.794 -15.244 1.00 94.12 213 LEU A CA 1
ATOM 1664 C C . LEU A 1 213 ? 15.434 12.522 -16.593 1.00 94.12 213 LEU A C 1
ATOM 1666 O O . LEU A 1 213 ? 14.496 12.499 -17.377 1.00 94.12 213 LEU A O 1
ATOM 1670 N N . GLU A 1 214 ? 16.558 13.175 -16.871 1.00 93.19 214 GLU A N 1
ATOM 1671 C CA . GLU A 1 214 ? 16.808 13.901 -18.122 1.00 93.19 214 GLU A CA 1
ATOM 1672 C C . GLU A 1 214 ? 17.846 13.176 -18.993 1.00 93.19 214 GLU A C 1
ATOM 1674 O O . GLU A 1 214 ? 18.330 13.709 -19.997 1.00 93.19 214 GLU A O 1
ATOM 1679 N N . ARG A 1 215 ? 18.240 11.957 -18.598 1.00 95.62 215 ARG A N 1
ATOM 1680 C CA . ARG A 1 215 ? 19.327 11.207 -19.222 1.00 95.62 215 ARG A CA 1
ATOM 1681 C C . ARG A 1 215 ? 18.792 10.014 -20.015 1.00 95.62 215 ARG A C 1
ATOM 1683 O O . ARG A 1 215 ? 17.965 9.247 -19.536 1.00 95.62 215 ARG A O 1
ATOM 1690 N N . GLY A 1 216 ? 19.321 9.858 -21.228 1.00 95.94 216 GLY A N 1
ATOM 1691 C CA . GLY A 1 216 ? 18.983 8.805 -22.186 1.00 95.94 216 GLY A CA 1
ATOM 1692 C C . GLY A 1 216 ? 19.454 9.183 -23.595 1.00 95.94 216 GLY A C 1
ATOM 1693 O O . GLY A 1 216 ? 19.943 10.296 -23.811 1.00 95.94 216 GLY A O 1
ATOM 1694 N N . HIS A 1 217 ? 19.310 8.268 -24.555 1.00 95.88 217 HIS A N 1
ATOM 1695 C CA . HIS A 1 217 ? 19.508 8.508 -25.998 1.00 95.88 217 HIS A CA 1
ATOM 1696 C C . HIS A 1 217 ? 18.181 8.687 -26.758 1.00 95.88 217 HIS A C 1
ATOM 1698 O O . HIS A 1 217 ? 18.140 8.555 -27.982 1.00 95.88 217 HIS A O 1
ATOM 1704 N N . GLY A 1 218 ? 17.104 8.977 -26.028 1.00 92.56 218 GLY A N 1
ATOM 1705 C CA . GLY A 1 218 ? 15.729 9.098 -26.508 1.00 92.56 218 GLY A CA 1
ATOM 1706 C C . GLY A 1 218 ? 14.756 8.412 -25.552 1.00 92.56 218 GLY A C 1
ATOM 1707 O O . GLY A 1 218 ? 15.191 7.794 -24.578 1.00 92.56 218 GLY A O 1
ATOM 1708 N N . ASP A 1 219 ? 13.468 8.505 -25.865 1.00 90.62 219 ASP A N 1
ATOM 1709 C CA . ASP A 1 219 ? 12.407 7.926 -25.043 1.00 90.62 219 ASP A CA 1
ATOM 1710 C C . ASP A 1 219 ? 12.346 6.404 -25.220 1.00 90.62 219 ASP A C 1
ATOM 1712 O O . ASP A 1 219 ? 12.560 5.859 -26.314 1.00 90.62 219 ASP A O 1
ATOM 1716 N N . MET A 1 220 ? 12.028 5.710 -24.137 1.00 93.25 220 MET A N 1
ATOM 1717 C CA . MET A 1 220 ? 11.791 4.278 -24.133 1.00 93.25 220 MET A CA 1
ATOM 1718 C C . MET A 1 220 ? 10.484 3.940 -24.872 1.00 93.25 220 MET A C 1
ATOM 1720 O O . MET A 1 220 ? 9.512 4.696 -24.935 1.00 93.25 220 MET A O 1
ATOM 1724 N N . GLY A 1 221 ? 10.489 2.775 -25.516 1.00 87.62 221 GLY A N 1
ATOM 1725 C CA . GLY A 1 221 ? 9.341 2.254 -26.240 1.00 87.62 221 GLY A CA 1
ATOM 1726 C C . GLY A 1 221 ? 8.422 1.443 -25.333 1.00 87.62 221 GLY A C 1
ATOM 1727 O O . GLY A 1 221 ? 8.280 1.687 -24.138 1.00 87.62 221 GLY A O 1
ATOM 1728 N N . SER A 1 222 ? 7.802 0.424 -25.920 1.00 90.31 222 SER A N 1
ATOM 1729 C CA . SER A 1 222 ? 7.005 -0.541 -25.170 1.00 90.31 222 SER A CA 1
ATOM 1730 C C . SER A 1 222 ? 7.928 -1.505 -24.408 1.00 90.31 222 SER A C 1
ATOM 1732 O O . SER A 1 222 ? 8.547 -2.379 -25.034 1.00 90.31 222 SER A O 1
ATOM 1734 N N . LEU A 1 223 ? 8.047 -1.328 -23.087 1.00 94.44 223 LEU A N 1
ATOM 1735 C CA . LEU A 1 223 ? 8.892 -2.136 -22.211 1.00 94.44 223 LEU A CA 1
ATOM 1736 C C . LEU A 1 223 ? 8.469 -3.600 -22.237 1.00 94.44 223 LEU A C 1
ATOM 1738 O O . LEU A 1 223 ? 7.309 -3.965 -22.069 1.00 94.44 223 LEU A O 1
ATOM 1742 N N . TRP A 1 224 ? 9.468 -4.434 -22.453 1.00 95.31 224 TRP A N 1
ATOM 1743 C CA . TRP A 1 224 ? 9.394 -5.875 -22.548 1.00 95.31 224 TRP A CA 1
ATOM 1744 C C . TRP A 1 224 ? 9.859 -6.548 -21.256 1.00 95.31 224 TRP A C 1
ATOM 1746 O O . TRP A 1 224 ? 9.297 -7.574 -20.884 1.00 95.31 224 TRP A O 1
ATOM 1756 N N . GLY A 1 225 ? 10.874 -5.990 -20.585 1.00 96.38 225 GLY A N 1
ATOM 1757 C CA . GLY A 1 225 ? 11.518 -6.631 -19.439 1.00 96.38 225 GLY A CA 1
ATOM 1758 C C . GLY A 1 225 ? 12.848 -6.005 -19.032 1.00 96.38 225 GLY A C 1
ATOM 1759 O O . GLY A 1 225 ? 13.090 -4.814 -19.239 1.00 96.38 225 GLY A O 1
ATOM 1760 N N . VAL A 1 226 ? 13.724 -6.836 -18.474 1.00 98.38 226 VAL A N 1
ATOM 1761 C CA . VAL A 1 226 ? 15.014 -6.463 -17.889 1.00 98.38 226 VAL A CA 1
ATOM 1762 C C . VAL A 1 226 ? 16.131 -7.291 -18.519 1.00 98.38 226 VAL A C 1
ATOM 1764 O O . VAL A 1 226 ? 16.002 -8.509 -18.657 1.00 98.38 226 VAL A O 1
ATOM 1767 N N . VAL A 1 227 ? 17.249 -6.639 -18.850 1.00 98.12 227 VAL A N 1
ATOM 1768 C CA . VAL A 1 227 ? 18.500 -7.327 -19.205 1.00 98.12 227 VAL A CA 1
ATOM 1769 C C . VAL A 1 227 ? 19.514 -7.066 -18.100 1.00 98.12 227 VAL A C 1
ATOM 1771 O O . VAL A 1 227 ? 19.812 -5.913 -17.780 1.00 98.12 227 VAL A O 1
ATOM 1774 N N . ASN A 1 228 ? 20.024 -8.144 -17.520 1.00 98.44 228 ASN A N 1
ATOM 1775 C CA . ASN A 1 228 ? 20.963 -8.125 -16.410 1.00 98.44 228 ASN A CA 1
ATOM 1776 C C . ASN A 1 228 ? 22.391 -8.283 -16.933 1.00 98.44 228 ASN A C 1
ATOM 1778 O O . ASN A 1 228 ? 22.683 -9.243 -17.648 1.00 98.44 228 ASN A O 1
ATOM 1782 N N . HIS A 1 229 ? 23.255 -7.357 -16.527 1.00 97.06 229 HIS A N 1
ATOM 1783 C CA . HIS A 1 229 ? 24.652 -7.254 -16.933 1.00 97.06 229 HIS A CA 1
ATOM 1784 C C . HIS A 1 229 ? 25.556 -7.315 -15.710 1.00 97.06 229 HIS A C 1
ATOM 1786 O O . HIS A 1 229 ? 25.138 -7.128 -14.558 1.00 97.06 229 HIS A O 1
ATOM 1792 N N . HIS A 1 230 ? 26.833 -7.507 -15.988 1.00 94.88 230 HIS A N 1
ATOM 1793 C CA . HIS A 1 230 ? 27.887 -7.128 -15.072 1.00 94.88 230 HIS A CA 1
ATOM 1794 C C . HIS A 1 230 ? 28.832 -6.149 -15.764 1.00 94.88 230 HIS A C 1
ATOM 1796 O O . HIS A 1 230 ? 29.019 -6.191 -16.977 1.00 94.88 230 HIS A O 1
ATOM 1802 N N . THR A 1 231 ? 29.511 -5.315 -14.994 1.00 94.62 231 THR A N 1
ATOM 1803 C CA . THR A 1 231 ? 30.412 -4.318 -15.580 1.00 94.62 231 THR A CA 1
ATOM 1804 C C . THR A 1 231 ? 31.759 -4.904 -16.005 1.00 94.62 231 THR A C 1
ATOM 1806 O O . THR A 1 231 ? 32.600 -4.196 -16.562 1.00 94.62 231 THR A O 1
ATOM 1809 N N . GLY A 1 232 ? 32.018 -6.180 -15.694 1.00 92.00 232 GLY A N 1
ATOM 1810 C CA . GLY A 1 232 ? 33.325 -6.815 -15.863 1.00 92.00 232 GLY A CA 1
ATOM 1811 C C . GLY A 1 232 ? 34.381 -6.289 -14.882 1.00 92.00 232 GLY A C 1
ATOM 1812 O O . GLY A 1 232 ? 35.566 -6.574 -15.044 1.00 92.00 232 GLY A O 1
ATOM 1813 N N . SER A 1 233 ? 33.974 -5.522 -13.865 1.00 92.31 233 SER A N 1
ATOM 1814 C CA . SER A 1 233 ? 34.862 -4.905 -12.881 1.00 92.31 233 SER A CA 1
ATOM 1815 C C . SER A 1 233 ? 34.201 -4.813 -11.510 1.00 92.31 233 SER A C 1
ATOM 1817 O O . SER A 1 233 ? 33.041 -4.441 -11.373 1.00 92.31 233 SER A O 1
ATOM 1819 N N . ASN A 1 234 ? 34.979 -5.059 -10.460 1.00 94.75 234 ASN A N 1
ATOM 1820 C CA . ASN A 1 234 ? 34.530 -4.853 -9.083 1.00 94.75 234 ASN A CA 1
ATOM 1821 C C . ASN A 1 234 ? 34.634 -3.387 -8.632 1.00 94.75 234 ASN A C 1
ATOM 1823 O O . ASN A 1 234 ? 34.203 -3.071 -7.531 1.00 94.75 234 ASN A O 1
ATOM 1827 N N . GLU A 1 235 ? 35.162 -2.500 -9.478 1.00 95.31 235 GLU A N 1
ATOM 1828 C CA . GLU A 1 235 ? 35.455 -1.092 -9.167 1.00 95.31 235 GLU A CA 1
ATOM 1829 C C . GLU A 1 235 ? 34.706 -0.112 -10.088 1.00 95.31 235 GLU A C 1
ATOM 1831 O O . GLU A 1 235 ? 35.032 1.074 -10.144 1.00 95.31 235 GLU A O 1
ATOM 1836 N N . SER A 1 236 ? 33.730 -0.595 -10.866 1.00 95.88 236 SER A N 1
ATOM 1837 C CA . SER A 1 236 ? 32.906 0.284 -11.699 1.00 95.88 236 SER A CA 1
ATOM 1838 C C . SER A 1 236 ? 32.103 1.265 -10.848 1.00 95.88 236 SER A C 1
ATOM 1840 O O . SER A 1 236 ? 31.710 0.967 -9.719 1.00 95.88 236 SER A O 1
ATOM 1842 N N . THR A 1 237 ? 31.822 2.435 -11.416 1.00 97.69 237 THR A N 1
ATOM 1843 C CA . THR A 1 237 ? 31.001 3.463 -10.772 1.00 97.69 237 THR A CA 1
ATOM 1844 C C . THR A 1 237 ? 29.837 3.862 -11.664 1.00 97.69 237 THR A C 1
ATOM 1846 O O . THR A 1 237 ? 29.929 3.772 -12.894 1.00 97.69 237 THR A O 1
ATOM 1849 N N . TRP A 1 238 ? 28.768 4.404 -11.082 1.00 98.19 238 TRP A N 1
ATOM 1850 C CA . TRP A 1 238 ? 27.655 4.945 -11.861 1.00 98.19 238 TRP A CA 1
ATOM 1851 C C . TRP A 1 238 ? 28.100 6.049 -12.836 1.00 98.19 238 TRP A C 1
ATOM 1853 O O . TRP A 1 238 ? 27.533 6.163 -13.919 1.00 98.19 238 TRP A O 1
ATOM 1863 N N . GLN A 1 239 ? 29.159 6.820 -12.533 1.00 98.06 239 GLN A N 1
ATOM 1864 C CA . GLN A 1 239 ? 29.690 7.820 -13.472 1.00 98.06 239 GLN A CA 1
ATOM 1865 C C . GLN A 1 239 ? 30.279 7.178 -14.732 1.00 98.06 239 GLN A C 1
ATOM 1867 O O . GLN A 1 239 ? 30.204 7.772 -15.808 1.00 98.06 239 GLN A O 1
ATOM 1872 N N . SER A 1 240 ? 30.869 5.982 -14.627 1.00 96.62 240 SER A N 1
ATOM 1873 C CA . SER A 1 240 ? 31.355 5.252 -15.804 1.00 96.62 240 SER A CA 1
ATOM 1874 C C . SER A 1 240 ? 30.199 4.813 -16.708 1.00 96.62 240 SER A C 1
ATOM 1876 O O . SER A 1 240 ? 30.297 4.925 -17.926 1.00 96.62 240 SER A O 1
ATOM 1878 N N . ILE A 1 241 ? 29.059 4.442 -16.119 1.00 98.06 241 ILE A N 1
ATOM 1879 C CA . ILE A 1 241 ? 27.829 4.129 -16.855 1.00 98.06 241 ILE A CA 1
ATOM 1880 C C . ILE A 1 241 ? 27.230 5.398 -17.473 1.00 98.06 241 ILE A C 1
ATOM 1882 O O . ILE A 1 241 ? 26.870 5.399 -18.648 1.00 98.06 241 ILE A O 1
ATOM 1886 N N . TRP A 1 242 ? 27.180 6.498 -16.717 1.00 98.19 242 TRP A N 1
ATOM 1887 C CA . TRP A 1 242 ? 26.634 7.791 -17.145 1.00 98.19 242 TRP A CA 1
ATOM 1888 C C . TRP A 1 242 ? 27.378 8.389 -18.345 1.00 98.19 242 TRP A C 1
ATOM 1890 O O . TRP A 1 242 ? 26.765 8.883 -19.301 1.00 98.19 242 TRP A O 1
ATOM 1900 N N . ASN A 1 243 ? 28.712 8.368 -18.284 1.00 96.69 243 ASN A N 1
ATOM 1901 C CA . ASN A 1 243 ? 29.588 8.941 -19.306 1.00 96.69 243 ASN A CA 1
ATOM 1902 C C . ASN A 1 243 ? 29.825 7.970 -20.469 1.00 96.69 243 ASN A C 1
ATOM 1904 O O . ASN A 1 243 ? 29.971 8.395 -21.618 1.00 96.69 243 ASN A O 1
ATOM 1908 N N . GLY A 1 244 ? 29.809 6.670 -20.184 1.00 95.12 244 GLY A N 1
ATOM 1909 C CA . GLY A 1 244 ? 30.187 5.618 -21.110 1.00 95.12 244 GLY A CA 1
ATOM 1910 C C . GLY A 1 244 ? 31.696 5.474 -21.258 1.00 95.12 244 GLY A C 1
ATOM 1911 O O . GLY A 1 244 ? 32.482 5.855 -20.389 1.00 95.12 244 GLY A O 1
ATOM 1912 N N . ARG A 1 245 ? 32.097 4.904 -22.388 1.00 91.94 245 ARG A N 1
ATOM 1913 C CA . ARG A 1 245 ? 33.483 4.583 -22.739 1.00 91.94 245 ARG A CA 1
ATOM 1914 C C . ARG A 1 245 ? 33.873 5.245 -24.069 1.00 91.94 245 ARG A C 1
ATOM 1916 O O . ARG A 1 245 ? 32.989 5.705 -24.792 1.00 91.94 245 ARG A O 1
ATOM 1923 N N . PRO A 1 246 ? 35.172 5.336 -24.416 1.00 92.06 246 PRO A N 1
ATOM 1924 C CA . PRO A 1 246 ? 35.621 6.077 -25.601 1.00 92.06 246 PRO A CA 1
ATOM 1925 C C . PRO A 1 246 ? 34.955 5.658 -26.922 1.00 92.06 246 PRO A C 1
ATOM 1927 O O . PRO A 1 246 ? 34.731 6.501 -27.787 1.00 92.06 246 PRO A O 1
ATOM 1930 N N . ASP A 1 247 ? 34.622 4.376 -27.067 1.00 90.19 247 ASP A N 1
ATOM 1931 C CA . ASP A 1 247 ? 33.951 3.783 -28.228 1.00 90.19 247 ASP A CA 1
ATOM 1932 C C . ASP A 1 247 ? 32.413 3.819 -28.147 1.00 90.19 247 ASP A C 1
ATOM 1934 O O . ASP A 1 247 ? 31.750 3.640 -29.167 1.00 90.19 247 ASP A O 1
ATOM 1938 N N . LEU A 1 248 ? 31.832 4.075 -26.967 1.00 92.44 248 LEU A N 1
ATOM 1939 C CA . LEU A 1 248 ? 30.384 4.069 -26.753 1.00 92.44 248 LEU A CA 1
ATOM 1940 C C . LEU A 1 248 ? 29.963 5.097 -25.698 1.00 92.44 248 LEU A C 1
ATOM 1942 O O . LEU A 1 248 ? 30.174 4.915 -24.498 1.00 92.44 248 LEU A O 1
ATOM 1946 N N . LYS A 1 249 ? 29.318 6.174 -26.154 1.00 96.19 249 LYS A N 1
ATOM 1947 C CA . LYS A 1 249 ? 28.806 7.233 -25.275 1.00 96.19 249 LYS A CA 1
ATOM 1948 C C . LYS A 1 249 ? 27.709 6.705 -24.351 1.00 96.19 249 LYS A C 1
ATOM 1950 O O . LYS A 1 249 ? 26.790 6.027 -24.807 1.00 96.19 249 LYS A O 1
ATOM 1955 N N . GLY A 1 250 ? 27.765 7.091 -23.079 1.00 96.62 250 GLY A N 1
ATOM 1956 C CA . GLY A 1 250 ? 26.728 6.762 -22.105 1.00 96.62 250 GLY A CA 1
ATOM 1957 C C . GLY A 1 250 ? 25.410 7.519 -22.345 1.00 96.62 250 GLY A C 1
ATOM 1958 O O . GLY A 1 250 ? 25.391 8.488 -23.118 1.00 96.62 250 GLY A O 1
ATOM 1959 N N . PRO A 1 251 ? 24.319 7.127 -21.662 1.00 98.19 251 PRO A N 1
ATOM 1960 C CA . PRO A 1 251 ? 24.301 6.116 -20.603 1.00 98.19 251 PRO A CA 1
ATOM 1961 C C . PRO A 1 251 ? 24.392 4.674 -21.129 1.00 98.19 251 PRO A C 1
ATOM 1963 O O . PRO A 1 251 ? 23.842 4.347 -22.184 1.00 98.19 251 PRO A O 1
ATOM 1966 N N . LEU A 1 252 ? 25.119 3.826 -20.396 1.00 97.69 252 LEU A N 1
ATOM 1967 C CA . LEU A 1 252 ? 25.311 2.406 -20.719 1.00 97.69 252 LEU A CA 1
ATOM 1968 C C . LEU A 1 252 ? 24.300 1.479 -20.039 1.00 97.69 252 LEU A C 1
ATOM 1970 O O . LEU A 1 252 ? 24.217 0.323 -20.415 1.00 97.69 252 LEU A O 1
ATOM 1974 N N . SER A 1 253 ? 23.520 1.966 -19.077 1.00 98.50 253 SER A N 1
ATOM 1975 C CA . SER A 1 253 ? 22.398 1.257 -18.457 1.00 98.50 253 SER A CA 1
ATOM 1976 C C . SER A 1 253 ? 21.557 2.241 -17.640 1.00 98.50 253 SER A C 1
ATOM 1978 O O . SER A 1 253 ? 21.982 3.373 -17.391 1.00 98.50 253 SER A O 1
ATOM 1980 N N . HIS A 1 254 ? 20.366 1.806 -17.224 1.00 98.81 254 HIS A N 1
ATOM 1981 C CA . HIS A 1 254 ? 19.466 2.625 -16.410 1.00 98.81 254 HIS A CA 1
ATOM 1982 C C . HIS A 1 254 ? 19.874 2.573 -14.933 1.00 98.81 254 HIS A C 1
ATOM 1984 O O . HIS A 1 254 ? 19.765 3.570 -14.223 1.00 98.81 254 HIS A O 1
ATOM 1990 N N . ILE A 1 255 ? 20.362 1.412 -14.478 1.00 98.88 255 ILE A N 1
ATOM 1991 C CA . ILE A 1 255 ? 20.743 1.152 -13.086 1.00 98.88 255 ILE A CA 1
ATOM 1992 C C . ILE A 1 255 ? 22.196 0.682 -13.035 1.00 98.88 255 ILE A C 1
ATOM 1994 O O . ILE A 1 255 ? 22.556 -0.288 -13.703 1.00 98.88 255 ILE A O 1
ATOM 1998 N N . HIS A 1 256 ? 23.008 1.319 -12.192 1.00 98.81 256 HIS A N 1
ATOM 1999 C CA . HIS A 1 256 ? 24.257 0.753 -11.688 1.00 98.81 256 HIS A CA 1
ATOM 2000 C C . HIS A 1 256 ? 23.993 0.120 -10.315 1.00 98.81 256 HIS A C 1
ATOM 2002 O O . HIS A 1 256 ? 23.513 0.790 -9.401 1.00 98.81 256 HIS A O 1
ATOM 2008 N N . LEU A 1 257 ? 24.268 -1.176 -10.160 1.00 98.81 257 LEU A N 1
ATOM 2009 C CA . LEU A 1 257 ? 24.030 -1.901 -8.913 1.00 98.81 257 LEU A CA 1
ATOM 2010 C C . LEU A 1 257 ? 25.343 -2.183 -8.189 1.00 98.81 257 LEU A C 1
ATOM 2012 O O . LEU A 1 257 ? 26.141 -3.036 -8.598 1.00 98.81 257 LEU A O 1
ATOM 2016 N N . ARG A 1 258 ? 25.543 -1.492 -7.070 1.00 98.50 258 ARG A N 1
ATOM 2017 C CA . ARG A 1 258 ? 26.735 -1.632 -6.237 1.00 98.50 258 ARG A CA 1
ATOM 2018 C C . ARG A 1 258 ? 26.819 -2.993 -5.560 1.00 98.50 258 ARG A C 1
ATOM 2020 O O . ARG A 1 258 ? 25.819 -3.670 -5.321 1.00 98.50 258 ARG A O 1
ATOM 2027 N N . ARG A 1 259 ? 28.039 -3.357 -5.162 1.00 97.25 259 ARG A N 1
ATOM 2028 C CA . ARG A 1 259 ? 28.323 -4.602 -4.425 1.00 97.25 259 ARG A CA 1
ATOM 2029 C C . ARG A 1 259 ? 27.638 -4.706 -3.059 1.00 97.25 259 ARG A C 1
ATOM 2031 O O . ARG A 1 259 ? 27.483 -5.811 -2.550 1.00 97.25 259 ARG A O 1
ATOM 2038 N N . ASP A 1 260 ? 27.243 -3.585 -2.466 1.00 97.56 260 ASP A N 1
ATOM 2039 C CA . ASP A 1 260 ? 26.516 -3.519 -1.193 1.00 97.56 260 ASP A CA 1
ATOM 2040 C C . ASP A 1 260 ? 24.986 -3.472 -1.357 1.00 97.56 260 ASP A C 1
ATOM 2042 O O . ASP A 1 260 ? 24.274 -3.309 -0.370 1.00 97.56 260 ASP A O 1
ATOM 2046 N N . GLY A 1 261 ? 24.470 -3.643 -2.581 1.00 97.56 261 GLY A N 1
ATOM 2047 C CA . GLY A 1 261 ? 23.033 -3.714 -2.860 1.00 97.56 261 GLY A CA 1
ATOM 2048 C C . GLY A 1 261 ? 22.342 -2.360 -3.052 1.00 97.56 261 GLY A C 1
ATOM 2049 O O . GLY A 1 261 ? 21.119 -2.317 -3.172 1.00 97.56 261 GLY A O 1
ATOM 2050 N N . VAL A 1 262 ? 23.094 -1.255 -3.099 1.00 98.50 262 VAL A N 1
ATOM 2051 C CA . VAL A 1 262 ? 22.550 0.074 -3.425 1.00 98.50 262 VAL A CA 1
ATOM 2052 C C . VAL A 1 262 ? 22.375 0.217 -4.940 1.00 98.50 262 VAL A C 1
ATOM 2054 O O . VAL A 1 262 ? 23.327 0.030 -5.702 1.00 98.50 262 VAL A O 1
ATOM 2057 N N . ALA A 1 263 ? 21.164 0.578 -5.367 1.00 98.75 263 ALA A N 1
ATOM 2058 C CA . ALA A 1 263 ? 20.830 0.864 -6.758 1.00 98.75 263 ALA A CA 1
ATOM 2059 C C . ALA A 1 263 ? 21.021 2.357 -7.063 1.00 98.75 263 ALA A C 1
ATOM 2061 O O . ALA A 1 263 ? 20.363 3.211 -6.472 1.00 98.75 263 ALA A O 1
ATOM 2062 N N . GLU A 1 264 ? 21.913 2.669 -7.994 1.00 98.81 264 GLU A N 1
ATOM 2063 C CA . GLU A 1 264 ? 22.209 4.023 -8.461 1.00 98.81 264 GLU A CA 1
ATOM 2064 C C . GLU A 1 264 ? 21.531 4.238 -9.825 1.00 98.81 264 GLU A C 1
ATOM 2066 O O . GLU A 1 264 ? 21.879 3.575 -10.805 1.00 98.81 264 GLU A O 1
ATOM 2071 N N . LEU A 1 265 ? 20.528 5.120 -9.889 1.00 98.81 265 LEU A N 1
ATOM 2072 C CA . LEU A 1 265 ? 19.763 5.399 -11.108 1.00 98.81 265 LEU 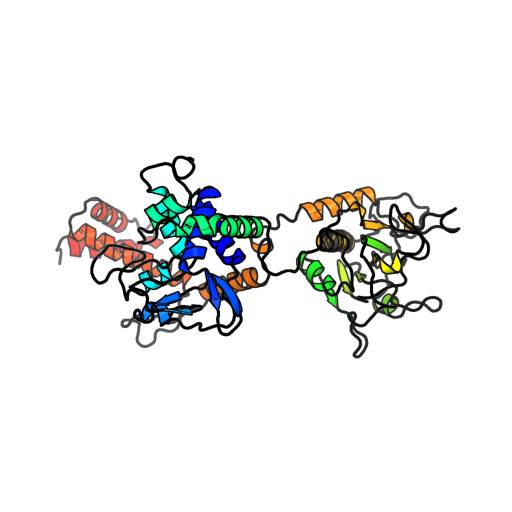A CA 1
ATOM 2073 C C . LEU A 1 265 ? 20.504 6.402 -11.985 1.00 98.81 265 LEU A C 1
ATOM 2075 O O . LEU A 1 265 ? 20.741 7.537 -11.577 1.00 98.81 265 LEU A O 1
ATOM 2079 N N . VAL A 1 266 ? 20.856 5.974 -13.193 1.00 98.81 266 VAL A N 1
ATOM 2080 C CA . VAL A 1 266 ? 21.731 6.702 -14.121 1.00 98.81 266 VAL A CA 1
ATOM 2081 C C . VAL A 1 266 ? 20.945 7.384 -15.236 1.00 98.81 266 VAL A C 1
ATOM 2083 O O . VAL A 1 266 ? 21.327 8.464 -15.681 1.00 98.81 266 VAL A O 1
ATOM 2086 N N . ALA A 1 267 ? 19.869 6.759 -15.708 1.00 98.25 267 ALA A N 1
ATOM 2087 C CA . ALA A 1 267 ? 19.089 7.257 -16.830 1.00 98.25 267 ALA A CA 1
ATOM 2088 C C . ALA A 1 267 ? 17.663 6.717 -16.807 1.00 98.25 267 ALA A C 1
ATOM 2090 O O . ALA A 1 267 ? 17.435 5.581 -16.388 1.00 98.25 267 ALA A O 1
ATOM 2091 N N . VAL A 1 268 ? 16.724 7.541 -17.267 1.00 96.56 268 VAL A N 1
ATOM 2092 C CA . VAL A 1 268 ? 15.332 7.137 -17.460 1.00 96.56 268 VAL A CA 1
ATOM 2093 C C . VAL A 1 268 ? 15.083 6.693 -18.903 1.00 96.56 268 VAL A C 1
ATOM 2095 O O . VAL A 1 268 ? 14.404 5.698 -19.104 1.00 96.56 268 VAL A O 1
ATOM 2098 N N . GLY A 1 269 ? 15.683 7.360 -19.894 1.00 96.31 269 GLY A N 1
ATOM 2099 C CA . GLY A 1 269 ? 15.512 7.032 -21.311 1.00 96.31 269 GLY A CA 1
ATOM 2100 C C . GLY A 1 269 ? 16.460 5.937 -21.816 1.00 96.31 269 GLY A C 1
ATOM 2101 O O . GLY A 1 269 ? 17.243 5.353 -21.065 1.00 96.31 269 GLY A O 1
ATOM 2102 N N . VAL A 1 270 ? 16.452 5.712 -23.134 1.00 98.00 270 VAL A N 1
ATOM 2103 C CA . VAL A 1 270 ? 17.221 4.662 -23.829 1.00 98.00 270 VAL A CA 1
ATOM 2104 C C . VAL A 1 270 ? 18.695 4.645 -23.423 1.00 98.00 270 VAL A C 1
ATOM 2106 O O . VAL A 1 270 ? 19.395 5.656 -23.517 1.00 98.00 270 VAL A O 1
ATOM 2109 N N . CYS A 1 271 ? 19.194 3.458 -23.073 1.00 98.25 271 CYS A N 1
ATOM 2110 C CA . CYS A 1 271 ? 20.603 3.198 -22.774 1.00 98.25 271 CYS A CA 1
ATOM 2111 C C . CYS A 1 271 ? 21.228 2.243 -23.801 1.00 98.25 271 CYS A C 1
ATOM 2113 O O . CYS A 1 271 ? 20.573 1.322 -24.290 1.00 98.25 271 CYS A O 1
ATOM 2115 N N . TRP A 1 272 ? 22.517 2.413 -24.107 1.00 96.88 272 TRP A N 1
ATOM 2116 C CA . TRP A 1 272 ? 23.243 1.514 -25.015 1.00 96.88 272 TRP A CA 1
ATOM 2117 C C . TRP A 1 272 ? 23.817 0.306 -24.274 1.00 96.88 272 TRP A C 1
ATOM 2119 O O . TRP A 1 272 ? 25.014 0.258 -24.003 1.00 96.88 272 TRP A O 1
ATOM 2129 N N . HIS A 1 273 ? 22.950 -0.664 -23.968 1.00 95.12 273 HIS A N 1
ATOM 2130 C CA . HIS A 1 273 ? 23.277 -1.789 -23.086 1.00 95.12 273 HIS A CA 1
ATOM 2131 C C . HIS A 1 273 ? 23.107 -3.176 -23.736 1.00 95.12 273 HIS A C 1
ATOM 2133 O O . HIS A 1 273 ? 23.883 -4.079 -23.469 1.00 95.12 273 HIS A O 1
ATOM 2139 N N . ALA A 1 274 ? 22.121 -3.368 -24.615 1.00 91.00 274 ALA A N 1
ATOM 2140 C CA . ALA A 1 274 ? 21.734 -4.683 -25.136 1.00 91.00 274 ALA A CA 1
ATOM 2141 C C . ALA A 1 274 ? 22.378 -5.040 -26.489 1.00 91.00 274 ALA A C 1
ATOM 2143 O O . ALA A 1 274 ? 22.637 -6.206 -26.768 1.00 91.00 274 ALA A O 1
ATOM 2144 N N . GLY A 1 275 ? 22.649 -4.065 -27.360 1.00 87.44 275 GLY A N 1
ATOM 2145 C CA . GLY A 1 275 ? 23.230 -4.344 -28.685 1.00 87.44 275 GLY A CA 1
ATOM 2146 C C . GLY A 1 275 ? 22.266 -5.035 -29.669 1.00 87.44 275 GLY A C 1
ATOM 2147 O O . GLY A 1 275 ? 21.058 -4.791 -29.644 1.00 87.44 275 GLY A O 1
ATOM 2148 N N . THR A 1 276 ? 22.804 -5.859 -30.576 1.00 86.81 276 THR A N 1
ATOM 2149 C CA . THR A 1 276 ? 22.102 -6.418 -31.755 1.00 86.81 276 THR A CA 1
ATOM 2150 C C . THR A 1 276 ? 21.429 -7.777 -31.544 1.00 86.81 276 THR A C 1
ATOM 2152 O O . THR A 1 276 ? 20.874 -8.324 -32.497 1.00 86.81 276 THR A O 1
ATOM 2155 N N . GLY A 1 277 ? 21.457 -8.306 -30.320 1.00 86.44 277 GLY A N 1
ATOM 2156 C CA . GLY A 1 277 ? 20.875 -9.596 -29.946 1.00 86.44 277 GLY A CA 1
ATOM 2157 C C . GLY A 1 277 ? 19.352 -9.718 -30.133 1.00 86.44 277 GLY A C 1
ATOM 2158 O O . GLY A 1 277 ? 18.699 -8.783 -30.600 1.00 86.44 277 GLY A O 1
ATOM 2159 N N . ALA A 1 278 ? 18.780 -10.871 -29.783 1.00 88.81 278 ALA A N 1
ATOM 2160 C CA . ALA A 1 278 ? 17.349 -11.177 -29.801 1.00 88.81 278 ALA A CA 1
ATOM 2161 C C . ALA A 1 278 ? 17.013 -12.224 -28.727 1.00 88.81 278 ALA A C 1
ATOM 2163 O O . ALA A 1 278 ? 17.855 -13.028 -28.357 1.00 88.81 278 ALA A O 1
ATOM 2164 N N . TYR A 1 279 ? 15.767 -12.249 -28.249 1.00 88.81 279 TYR A N 1
ATOM 2165 C CA . TYR A 1 279 ? 15.315 -13.282 -27.311 1.00 88.81 279 TYR A CA 1
ATOM 2166 C C . TYR A 1 279 ? 13.798 -13.464 -27.381 1.00 88.81 279 TYR A C 1
ATOM 2168 O O . TYR A 1 279 ? 13.043 -12.532 -27.102 1.00 88.81 279 TYR A O 1
ATOM 2176 N N . GLY A 1 280 ? 13.324 -14.659 -27.737 1.00 87.81 280 GLY A N 1
ATOM 2177 C CA . GLY A 1 280 ? 11.887 -14.937 -27.849 1.00 87.81 280 GLY A CA 1
ATOM 2178 C C . GLY A 1 280 ? 11.161 -13.961 -28.790 1.00 87.81 280 GLY A C 1
ATOM 2179 O O . GLY A 1 280 ? 11.435 -13.913 -29.986 1.00 87.81 280 GLY A O 1
ATOM 2180 N N . ASP A 1 281 ? 10.220 -13.182 -28.251 1.00 87.50 281 ASP A N 1
ATOM 2181 C CA . ASP A 1 281 ? 9.456 -12.134 -28.951 1.00 87.50 281 ASP A CA 1
ATOM 2182 C C . ASP A 1 281 ? 10.125 -10.737 -28.917 1.00 87.50 281 ASP A C 1
ATOM 2184 O O . ASP A 1 281 ? 9.593 -9.773 -29.485 1.00 87.50 281 ASP A O 1
ATOM 2188 N N . LEU A 1 282 ? 11.302 -10.606 -28.294 1.00 88.75 282 LEU A N 1
ATOM 2189 C CA . LEU A 1 282 ? 12.150 -9.419 -28.375 1.00 88.75 282 LEU A CA 1
ATOM 2190 C C . LEU A 1 282 ? 12.970 -9.459 -29.672 1.00 88.75 282 LEU A C 1
ATOM 2192 O O . LEU A 1 282 ? 13.929 -10.219 -29.811 1.00 88.75 282 LEU A O 1
ATOM 2196 N N . ARG A 1 283 ? 12.553 -8.643 -30.647 1.00 84.81 283 ARG A N 1
ATOM 2197 C CA . ARG A 1 283 ? 13.114 -8.627 -32.006 1.00 84.81 283 ARG A CA 1
ATOM 2198 C C . ARG A 1 283 ? 14.599 -8.229 -32.022 1.00 84.81 283 ARG A C 1
ATOM 2200 O O . ARG A 1 283 ? 14.994 -7.399 -31.196 1.00 84.81 283 ARG A O 1
ATOM 2207 N N . PRO A 1 284 ? 15.374 -8.709 -33.018 1.00 86.56 284 PRO A N 1
ATOM 2208 C CA . PRO A 1 284 ? 16.781 -8.359 -33.174 1.00 86.56 284 PRO A CA 1
ATOM 2209 C C . PRO A 1 284 ? 17.051 -6.854 -33.089 1.00 86.56 284 PRO A C 1
ATOM 2211 O O . PRO A 1 284 ? 16.406 -6.068 -33.786 1.00 86.56 284 PRO A O 1
ATOM 2214 N N . GLY A 1 285 ? 17.993 -6.457 -32.232 1.00 85.38 285 GLY A N 1
ATOM 2215 C CA . GLY A 1 285 ? 18.443 -5.068 -32.093 1.00 85.38 285 GLY A CA 1
ATOM 2216 C C . GLY A 1 285 ? 17.455 -4.103 -31.432 1.00 85.38 285 GLY A C 1
ATOM 2217 O O . GLY A 1 285 ? 17.670 -2.895 -31.499 1.00 85.38 285 GLY A O 1
ATOM 2218 N N . THR A 1 286 ? 16.386 -4.602 -30.798 1.00 89.56 286 THR A N 1
ATOM 2219 C CA . THR A 1 286 ? 15.367 -3.750 -30.144 1.00 89.56 286 THR A CA 1
ATOM 2220 C C . THR A 1 286 ? 15.495 -3.651 -28.622 1.00 89.56 286 THR A C 1
ATOM 2222 O O . THR A 1 286 ? 14.747 -2.902 -27.998 1.00 89.56 286 THR A O 1
ATOM 2225 N N . GLY A 1 287 ? 16.434 -4.382 -28.011 1.00 92.75 287 GLY A N 1
ATOM 2226 C CA . GLY A 1 287 ? 16.611 -4.442 -26.557 1.00 92.75 287 GLY A CA 1
ATOM 2227 C C . GLY A 1 287 ? 16.821 -3.071 -25.916 1.00 92.75 287 GLY A C 1
ATOM 2228 O O . GLY A 1 287 ? 16.105 -2.726 -24.984 1.00 92.75 287 GLY A O 1
ATOM 2229 N N . ASN A 1 288 ? 17.692 -2.228 -26.479 1.00 95.62 288 ASN A N 1
ATOM 2230 C CA . ASN A 1 288 ? 17.993 -0.903 -25.915 1.00 95.62 288 ASN A CA 1
ATOM 2231 C C . ASN A 1 288 ? 16.743 -0.035 -25.687 1.00 95.62 288 ASN A C 1
ATOM 2233 O O . ASN A 1 288 ? 16.690 0.707 -24.716 1.00 95.62 288 ASN A O 1
ATOM 2237 N N . GLN A 1 289 ? 15.748 -0.122 -26.576 1.00 94.38 289 GLN A N 1
ATOM 2238 C CA . GLN A 1 289 ? 14.520 0.678 -26.510 1.00 94.38 289 GLN A CA 1
ATOM 2239 C C . GLN A 1 289 ? 13.387 0.001 -25.738 1.00 94.38 289 GLN A C 1
ATOM 2241 O O . GLN A 1 289 ? 12.340 0.609 -25.526 1.00 94.38 289 GLN A O 1
ATOM 2246 N N . ARG A 1 290 ? 13.538 -1.278 -25.384 1.00 95.25 290 ARG A N 1
ATOM 2247 C CA . ARG A 1 290 ? 12.452 -2.095 -24.829 1.00 95.25 290 ARG A CA 1
ATOM 2248 C C . ARG A 1 290 ? 12.802 -2.766 -23.514 1.00 95.25 290 ARG A C 1
ATOM 2250 O O . ARG A 1 290 ? 11.929 -3.390 -22.929 1.00 95.25 290 ARG A O 1
ATOM 2257 N N . THR A 1 291 ? 14.027 -2.669 -23.021 1.00 97.69 291 THR A N 1
ATOM 2258 C CA . THR A 1 291 ? 14.405 -3.283 -21.746 1.00 97.69 291 THR A CA 1
ATOM 2259 C C . THR A 1 291 ? 15.088 -2.300 -20.824 1.00 97.69 291 THR A C 1
ATOM 2261 O O . THR A 1 291 ? 15.826 -1.429 -21.271 1.00 97.69 291 THR A O 1
ATOM 2264 N N . ILE A 1 292 ? 14.900 -2.493 -19.523 1.00 98.62 292 ILE A N 1
ATOM 2265 C CA . ILE A 1 292 ? 15.693 -1.804 -18.512 1.00 98.62 292 ILE A CA 1
ATOM 2266 C C . ILE A 1 292 ? 16.998 -2.587 -18.317 1.00 98.62 292 ILE A C 1
ATOM 2268 O O . ILE A 1 292 ? 16.991 -3.722 -17.847 1.00 98.62 292 ILE A O 1
ATOM 2272 N N . GLY A 1 293 ? 18.124 -2.000 -18.718 1.00 98.50 293 GLY A N 1
ATOM 2273 C CA . GLY A 1 293 ? 19.462 -2.520 -18.419 1.00 98.50 293 GLY A CA 1
ATOM 2274 C C . GLY A 1 293 ? 19.904 -2.262 -16.973 1.00 98.50 293 GLY A C 1
ATOM 2275 O O . GLY A 1 293 ? 19.835 -1.119 -16.509 1.00 98.50 293 GLY A O 1
ATOM 2276 N N . ILE A 1 294 ? 20.410 -3.304 -16.306 1.00 98.81 294 ILE A N 1
ATOM 2277 C CA . ILE A 1 294 ? 21.033 -3.242 -14.973 1.00 98.81 294 ILE A CA 1
ATOM 2278 C C . ILE A 1 294 ? 22.499 -3.658 -15.084 1.00 98.81 294 ILE A C 1
ATOM 2280 O O . ILE A 1 294 ? 22.780 -4.799 -15.432 1.00 98.81 294 ILE A O 1
ATOM 2284 N N . GLU A 1 295 ? 23.415 -2.759 -14.740 1.00 98.50 295 GLU A N 1
ATOM 2285 C CA . GLU A 1 295 ? 24.861 -2.997 -14.725 1.00 98.50 295 GLU A CA 1
ATOM 2286 C C . GLU A 1 295 ? 25.348 -3.223 -13.300 1.00 98.50 295 GLU A C 1
ATOM 2288 O O . GLU A 1 295 ? 25.417 -2.294 -12.493 1.00 98.50 295 GLU A O 1
ATOM 2293 N N . CYS A 1 296 ? 25.671 -4.468 -12.966 1.00 98.38 296 CYS A N 1
ATOM 2294 C CA . CYS A 1 296 ? 26.136 -4.814 -11.630 1.00 98.38 296 CYS A CA 1
ATOM 2295 C C . CYS A 1 296 ? 27.650 -4.641 -11.525 1.00 98.38 296 CYS A C 1
ATOM 2297 O O . CYS A 1 296 ? 28.387 -5.206 -12.330 1.00 98.38 296 CYS A O 1
ATOM 2299 N N . GLN A 1 297 ? 28.114 -3.932 -10.493 1.00 97.62 297 GLN A N 1
ATOM 2300 C CA . GLN A 1 297 ? 29.528 -3.791 -10.136 1.00 97.62 297 GLN A CA 1
ATOM 2301 C C . GLN A 1 297 ? 30.122 -5.160 -9.764 1.00 97.62 297 GLN A C 1
ATOM 2303 O O . GLN A 1 297 ? 30.160 -5.535 -8.589 1.00 97.62 297 GLN A O 1
ATOM 2308 N N . ASN A 1 298 ? 30.504 -5.955 -10.761 1.00 95.19 298 ASN A N 1
ATOM 2309 C CA . ASN A 1 298 ? 31.002 -7.313 -10.598 1.00 95.19 298 ASN A CA 1
ATOM 2310 C C . ASN A 1 298 ? 31.843 -7.740 -11.814 1.00 95.19 298 ASN A C 1
ATOM 2312 O O . ASN A 1 298 ? 31.512 -7.440 -12.959 1.00 95.19 298 ASN A O 1
ATOM 2316 N N . ASP A 1 299 ? 32.903 -8.509 -11.577 1.00 92.31 299 ASP A N 1
ATOM 2317 C CA . ASP A 1 299 ? 33.724 -9.135 -12.626 1.00 92.31 299 ASP A CA 1
ATOM 2318 C C . ASP A 1 299 ? 33.126 -10.438 -13.201 1.00 92.31 299 ASP A C 1
ATOM 2320 O O . ASP A 1 299 ? 33.703 -11.057 -14.096 1.00 92.31 299 ASP A O 1
ATOM 2324 N N . GLY A 1 300 ? 31.973 -10.879 -12.685 1.00 86.69 300 GLY A N 1
ATOM 2325 C CA . GLY A 1 300 ? 31.238 -12.075 -13.116 1.00 86.69 300 GLY A CA 1
ATOM 2326 C C . GLY A 1 300 ? 31.903 -13.396 -12.760 1.00 86.69 300 GLY A C 1
ATOM 2327 O O . GLY A 1 300 ? 31.478 -14.433 -13.267 1.00 86.69 300 GLY A O 1
ATOM 2328 N N . GLY A 1 301 ? 32.948 -13.378 -11.930 1.00 84.44 301 GLY A N 1
ATOM 2329 C CA . GLY A 1 301 ? 33.774 -14.543 -11.620 1.00 84.44 301 GLY A CA 1
ATOM 2330 C C . GLY A 1 301 ? 35.044 -14.644 -12.469 1.00 84.44 301 GLY A C 1
ATOM 2331 O O . GLY A 1 301 ? 35.680 -15.697 -12.488 1.00 84.44 301 GLY A O 1
ATOM 2332 N N . GLY A 1 302 ? 35.411 -13.575 -13.184 1.00 79.50 302 GLY A N 1
ATOM 2333 C CA . GLY A 1 302 ? 36.705 -13.399 -13.852 1.00 79.50 302 GLY A CA 1
ATOM 2334 C C . GLY A 1 302 ? 36.919 -14.168 -15.164 1.00 79.50 302 GLY A C 1
ATOM 2335 O O . GLY A 1 302 ? 37.768 -13.769 -15.958 1.00 79.50 302 GLY A O 1
ATOM 2336 N N . SER A 1 303 ? 36.184 -15.255 -15.436 1.00 78.25 303 SER A N 1
ATOM 2337 C CA . SER A 1 303 ? 36.240 -15.951 -16.730 1.00 78.25 303 SER A CA 1
ATOM 2338 C C . SER A 1 303 ? 35.018 -16.830 -17.002 1.00 78.25 303 SER A C 1
ATOM 2340 O O . SER A 1 303 ? 34.637 -17.647 -16.164 1.00 78.25 303 SER A O 1
ATOM 2342 N N . SER A 1 304 ? 34.508 -16.775 -18.236 1.00 73.62 304 SER A N 1
ATOM 2343 C CA . SER A 1 304 ? 33.478 -17.684 -18.761 1.00 73.62 304 SER A CA 1
ATOM 2344 C C . SER A 1 304 ? 33.923 -19.151 -18.867 1.00 73.62 304 SER A C 1
ATOM 2346 O O . SER A 1 304 ? 33.091 -20.032 -19.063 1.00 73.62 304 SER A O 1
ATOM 2348 N N . LYS A 1 305 ? 35.228 -19.437 -18.727 1.00 75.38 305 LYS A N 1
ATOM 2349 C CA . LYS A 1 305 ? 35.797 -20.797 -18.792 1.00 75.38 305 LYS A CA 1
ATOM 2350 C C . LYS A 1 305 ? 35.745 -21.548 -17.458 1.00 75.38 305 LYS A C 1
ATOM 2352 O O . LYS A 1 305 ? 36.055 -22.738 -17.425 1.00 75.38 305 LYS A O 1
ATOM 2357 N N . LEU A 1 306 ? 35.419 -20.870 -16.357 1.00 70.88 306 LEU A N 1
ATOM 2358 C CA . LEU A 1 306 ? 35.283 -21.511 -15.051 1.00 70.88 306 LEU A CA 1
ATOM 2359 C C . LEU A 1 306 ? 33.910 -22.192 -14.919 1.00 70.88 306 LEU A C 1
ATOM 2361 O O . LEU A 1 306 ? 32.940 -21.724 -15.515 1.00 70.88 306 LEU A O 1
ATOM 2365 N N . PRO A 1 307 ? 33.794 -23.282 -14.134 1.00 71.50 307 PRO A N 1
ATOM 2366 C CA . PRO A 1 307 ? 32.510 -23.936 -13.909 1.00 71.50 307 PRO A CA 1
ATOM 2367 C C . PRO A 1 307 ? 31.486 -22.953 -13.339 1.00 71.50 307 PRO A C 1
ATOM 2369 O O . PRO A 1 307 ? 31.783 -22.252 -12.368 1.00 71.50 307 PRO A O 1
ATOM 2372 N N . LEU A 1 308 ? 30.274 -22.949 -13.902 1.00 68.56 308 LEU A N 1
ATOM 2373 C CA . LEU A 1 308 ? 29.159 -22.178 -13.361 1.00 68.56 308 LEU A CA 1
ATOM 2374 C C . LEU A 1 308 ? 28.858 -22.665 -11.942 1.00 68.56 308 LEU A C 1
ATOM 2376 O O . LEU A 1 308 ? 28.383 -23.779 -11.723 1.00 68.56 308 LEU A O 1
ATOM 2380 N N . ARG A 1 309 ? 29.164 -21.816 -10.967 1.00 84.12 309 ARG A N 1
ATOM 2381 C CA . ARG A 1 309 ? 28.719 -21.953 -9.585 1.00 84.12 309 ARG A CA 1
ATOM 2382 C C . ARG A 1 309 ? 27.834 -20.763 -9.309 1.00 84.12 309 ARG A C 1
ATOM 2384 O O . ARG A 1 309 ? 28.352 -19.657 -9.159 1.00 84.12 309 ARG A O 1
ATOM 2391 N N . HIS A 1 310 ? 26.524 -21.015 -9.304 1.00 90.44 310 HIS A N 1
ATOM 2392 C CA . HIS A 1 310 ? 25.512 -19.979 -9.163 1.00 90.44 310 HIS A CA 1
ATOM 2393 C C . HIS A 1 310 ? 25.927 -18.974 -8.079 1.00 90.44 310 HIS A C 1
ATOM 2395 O O . HIS A 1 310 ? 26.209 -19.366 -6.944 1.00 90.44 310 HIS A O 1
ATOM 2401 N N . ARG A 1 311 ? 26.028 -17.703 -8.487 1.00 89.69 311 ARG A N 1
ATOM 2402 C CA . ARG A 1 311 ? 26.338 -16.501 -7.703 1.00 89.69 311 ARG A CA 1
ATOM 2403 C C . ARG A 1 311 ? 27.616 -16.542 -6.849 1.00 89.69 311 ARG A C 1
ATOM 2405 O O . ARG A 1 311 ? 27.762 -15.720 -5.954 1.00 89.69 311 ARG A O 1
ATOM 2412 N N . SER A 1 312 ? 28.571 -17.443 -7.101 1.00 87.31 312 SER A N 1
ATOM 2413 C CA . SER A 1 312 ? 29.703 -17.634 -6.172 1.00 87.31 312 SER A CA 1
ATOM 2414 C C . SER A 1 312 ? 30.668 -16.442 -6.060 1.00 87.31 312 SER A C 1
ATOM 2416 O O . SER A 1 312 ? 31.330 -16.289 -5.036 1.00 87.31 312 SER A O 1
ATOM 2418 N N . SER A 1 313 ? 30.719 -15.573 -7.076 1.00 87.88 313 SER A N 1
ATOM 2419 C CA . SER A 1 313 ? 31.468 -14.305 -7.070 1.00 87.88 313 SER A CA 1
ATOM 2420 C C . SER A 1 313 ? 30.631 -13.078 -6.666 1.00 87.88 313 SER A C 1
ATOM 2422 O O . SER A 1 313 ? 31.143 -11.954 -6.653 1.00 87.88 313 SER A O 1
ATOM 2424 N N . TRP A 1 314 ? 29.346 -13.261 -6.356 1.00 94.00 314 TRP A N 1
ATOM 2425 C CA . TRP A 1 314 ? 28.390 -12.184 -6.099 1.00 94.00 314 TRP A CA 1
ATOM 2426 C C . TRP A 1 314 ? 28.135 -12.031 -4.593 1.00 94.00 314 TRP A C 1
ATOM 2428 O O . TRP A 1 314 ? 27.738 -13.003 -3.951 1.00 94.00 314 TRP A O 1
ATOM 2438 N N . PRO A 1 315 ? 28.341 -10.835 -4.004 1.00 96.69 315 PRO A N 1
ATOM 2439 C CA . PRO A 1 315 ? 27.918 -10.561 -2.633 1.00 96.69 315 PRO A CA 1
ATOM 2440 C C . PRO A 1 315 ? 26.415 -10.787 -2.451 1.00 96.69 315 PRO A C 1
ATOM 2442 O O . PRO A 1 315 ? 25.630 -10.401 -3.318 1.00 96.69 315 PRO A O 1
ATOM 2445 N N . ASP A 1 316 ? 26.015 -11.332 -1.299 1.00 95.81 316 ASP A N 1
ATOM 2446 C CA . ASP A 1 316 ? 24.603 -11.609 -0.994 1.00 95.81 316 ASP A CA 1
ATOM 2447 C C . ASP A 1 316 ? 23.736 -10.349 -1.141 1.00 95.81 316 ASP A C 1
ATOM 2449 O O . ASP A 1 316 ? 22.733 -10.377 -1.845 1.00 95.81 316 ASP A O 1
ATOM 2453 N N . ALA A 1 317 ? 24.182 -9.211 -0.597 1.00 96.31 317 ALA A N 1
ATOM 2454 C CA . ALA A 1 317 ? 23.453 -7.943 -0.690 1.00 96.31 317 ALA A CA 1
ATOM 2455 C C . ALA A 1 317 ? 23.228 -7.475 -2.142 1.00 96.31 317 ALA A C 1
ATOM 2457 O O . ALA A 1 317 ? 22.147 -6.994 -2.477 1.00 96.31 317 ALA A O 1
ATOM 2458 N N . GLN A 1 318 ? 24.227 -7.639 -3.018 1.00 98.19 318 GLN A N 1
ATOM 2459 C CA . GLN A 1 318 ? 24.107 -7.294 -4.437 1.00 98.19 318 GLN A CA 1
ATOM 2460 C C . GLN A 1 318 ? 23.122 -8.226 -5.148 1.00 98.19 318 GLN A C 1
ATOM 2462 O O . GLN A 1 318 ? 22.271 -7.767 -5.904 1.00 98.19 318 GLN A O 1
ATOM 2467 N N . TYR A 1 319 ? 23.222 -9.530 -4.898 1.00 98.19 319 TYR A N 1
ATOM 2468 C CA . TYR A 1 319 ? 22.365 -10.522 -5.538 1.00 98.19 319 TYR A CA 1
ATOM 2469 C C . TYR A 1 319 ? 20.901 -10.412 -5.077 1.00 98.19 319 TYR A C 1
ATOM 2471 O O . TYR A 1 319 ? 19.990 -10.400 -5.904 1.00 98.19 319 TYR A O 1
ATOM 2479 N N . GLU A 1 320 ? 20.661 -10.248 -3.775 1.00 96.88 320 GLU A N 1
ATOM 2480 C CA . GLU A 1 320 ? 19.321 -10.032 -3.220 1.00 96.88 320 GLU A CA 1
ATOM 2481 C C . GLU A 1 320 ? 18.677 -8.752 -3.766 1.00 96.88 320 GLU A C 1
ATOM 2483 O O . GLU A 1 320 ? 17.500 -8.755 -4.135 1.00 96.88 320 GLU A O 1
ATOM 2488 N N . ALA A 1 321 ? 19.448 -7.663 -3.864 1.00 98.06 321 ALA A N 1
ATOM 2489 C CA . ALA A 1 321 ? 18.980 -6.432 -4.486 1.00 98.06 321 ALA A CA 1
ATOM 2490 C C . ALA A 1 321 ? 18.652 -6.643 -5.971 1.00 98.06 321 ALA A C 1
ATOM 2492 O O . ALA A 1 321 ? 17.613 -6.176 -6.425 1.00 98.06 321 ALA A O 1
ATOM 2493 N N . LEU A 1 322 ? 19.468 -7.396 -6.716 1.00 98.62 322 LEU A N 1
ATOM 2494 C CA . LEU A 1 322 ? 19.210 -7.702 -8.126 1.00 98.62 322 LEU A CA 1
ATOM 2495 C C . LEU A 1 322 ? 17.885 -8.458 -8.323 1.00 98.62 322 LEU A C 1
ATOM 2497 O O . LEU A 1 322 ? 17.104 -8.100 -9.210 1.00 98.62 322 LEU A O 1
ATOM 2501 N N . VAL A 1 323 ? 17.607 -9.459 -7.478 1.00 98.31 323 VAL A N 1
ATOM 2502 C CA . VAL A 1 323 ? 16.335 -10.207 -7.479 1.00 98.31 323 VAL A CA 1
ATOM 2503 C C . VAL A 1 323 ? 15.157 -9.266 -7.217 1.00 98.31 323 VAL A C 1
ATOM 2505 O O . VAL A 1 323 ? 14.186 -9.272 -7.975 1.00 98.31 323 VAL A O 1
ATOM 2508 N N . LYS A 1 324 ? 15.256 -8.420 -6.185 1.00 97.06 324 LYS A N 1
ATOM 2509 C CA . LYS A 1 324 ? 14.232 -7.421 -5.842 1.00 97.06 324 LYS A CA 1
ATOM 2510 C C . LYS A 1 324 ? 13.992 -6.428 -6.977 1.00 97.06 324 LYS A C 1
ATOM 2512 O O . LYS A 1 324 ? 12.852 -6.225 -7.374 1.00 97.06 324 LYS A O 1
ATOM 2517 N N . ILE A 1 325 ? 15.051 -5.865 -7.553 1.00 98.69 325 ILE A N 1
ATOM 2518 C CA . ILE A 1 325 ? 14.955 -4.901 -8.655 1.00 98.69 325 ILE A CA 1
ATOM 2519 C C . ILE A 1 325 ? 14.203 -5.509 -9.844 1.00 98.69 325 ILE A C 1
ATOM 2521 O O . ILE A 1 325 ? 13.266 -4.899 -10.357 1.00 98.69 325 ILE A O 1
ATOM 2525 N N . ASN A 1 326 ? 14.558 -6.734 -10.243 1.00 98.62 326 ASN A N 1
ATOM 2526 C CA . ASN A 1 326 ? 13.868 -7.438 -11.325 1.00 98.62 326 ASN A CA 1
ATOM 2527 C C . ASN A 1 326 ? 12.395 -7.705 -10.985 1.00 98.62 326 ASN A C 1
ATOM 2529 O O . ASN A 1 326 ? 11.523 -7.460 -11.815 1.00 98.62 326 ASN A O 1
ATOM 2533 N N . ALA A 1 327 ? 12.104 -8.161 -9.763 1.00 96.38 327 ALA A N 1
ATOM 2534 C CA . ALA A 1 327 ? 10.737 -8.414 -9.318 1.00 96.38 327 ALA A CA 1
ATOM 2535 C C . ALA A 1 327 ? 9.878 -7.140 -9.318 1.00 96.38 327 ALA A C 1
ATOM 2537 O O . ALA A 1 327 ? 8.750 -7.166 -9.806 1.00 96.38 327 ALA A O 1
ATOM 2538 N N . ALA A 1 328 ? 10.417 -6.022 -8.830 1.00 94.62 328 ALA A N 1
ATOM 2539 C CA . ALA A 1 328 ? 9.728 -4.738 -8.781 1.00 94.62 328 ALA A CA 1
ATOM 2540 C C . ALA A 1 328 ? 9.395 -4.210 -10.182 1.00 94.62 328 ALA A C 1
ATOM 2542 O O . ALA A 1 328 ? 8.259 -3.802 -10.433 1.00 94.62 328 ALA A O 1
ATOM 2543 N N . ILE A 1 329 ? 10.365 -4.265 -11.104 1.00 96.50 329 ILE A N 1
ATOM 2544 C CA . ILE A 1 329 ? 10.183 -3.841 -12.497 1.00 96.50 329 ILE A CA 1
ATOM 2545 C C . ILE A 1 329 ? 9.157 -4.732 -13.198 1.00 96.50 329 ILE A C 1
ATOM 2547 O O . ILE A 1 329 ? 8.194 -4.213 -13.758 1.00 96.50 329 ILE A O 1
ATOM 2551 N N . ASN A 1 330 ? 9.325 -6.057 -13.140 1.00 95.12 330 ASN A N 1
ATOM 2552 C CA . ASN A 1 330 ? 8.427 -6.998 -13.812 1.00 95.12 330 ASN A CA 1
ATOM 2553 C C . ASN A 1 330 ? 6.993 -6.875 -13.286 1.00 95.12 330 ASN A C 1
ATOM 2555 O O . ASN A 1 330 ? 6.051 -6.805 -14.073 1.00 95.12 330 ASN A O 1
ATOM 2559 N N . HIS A 1 331 ? 6.831 -6.744 -11.966 1.00 87.62 331 HIS A N 1
ATOM 2560 C CA . HIS A 1 331 ? 5.534 -6.494 -11.343 1.00 87.62 331 HIS A CA 1
ATOM 2561 C C . HIS A 1 331 ? 4.900 -5.186 -11.842 1.00 87.62 331 HIS A C 1
ATOM 2563 O O . HIS A 1 331 ? 3.722 -5.172 -12.185 1.00 87.62 331 HIS A O 1
ATOM 2569 N N . ARG A 1 332 ? 5.672 -4.092 -11.924 1.00 85.69 332 ARG A N 1
ATOM 2570 C CA . ARG A 1 332 ? 5.188 -2.782 -12.396 1.00 85.69 332 ARG A CA 1
ATOM 2571 C C . ARG A 1 332 ? 4.776 -2.782 -13.869 1.00 85.69 332 ARG A C 1
ATOM 2573 O O . ARG A 1 332 ? 3.857 -2.062 -14.235 1.00 85.69 332 ARG A O 1
ATOM 2580 N N . ILE A 1 333 ? 5.434 -3.562 -14.721 1.00 86.81 333 ILE A N 1
ATOM 2581 C CA . ILE A 1 333 ? 5.080 -3.642 -16.150 1.00 86.81 333 ILE A CA 1
ATOM 2582 C C . ILE A 1 333 ? 4.143 -4.819 -16.473 1.00 86.81 333 ILE A C 1
ATOM 2584 O O . ILE A 1 333 ? 3.890 -5.093 -17.644 1.00 86.81 333 ILE A O 1
ATOM 2588 N N . GLY A 1 334 ? 3.634 -5.517 -15.450 1.00 83.50 334 GLY A N 1
ATOM 2589 C CA . GLY A 1 334 ? 2.623 -6.566 -15.595 1.00 83.50 334 GLY A CA 1
ATOM 2590 C C . GLY A 1 334 ? 3.126 -7.861 -16.239 1.00 83.50 334 GLY A C 1
ATOM 2591 O O . GLY A 1 334 ? 2.365 -8.523 -16.945 1.00 83.50 334 GLY A O 1
ATOM 2592 N N . VAL A 1 335 ? 4.393 -8.228 -16.027 1.00 87.62 335 VAL A N 1
ATOM 2593 C CA . VAL A 1 335 ? 5.008 -9.444 -16.587 1.00 87.62 335 VAL A CA 1
ATOM 2594 C C . VAL A 1 335 ? 5.596 -10.347 -15.501 1.00 87.62 335 VAL A C 1
ATOM 2596 O O . VAL A 1 335 ? 5.829 -9.928 -14.369 1.00 87.62 335 VAL A O 1
ATOM 2599 N N . ASP A 1 336 ? 5.835 -11.610 -15.847 1.00 92.06 336 ASP A N 1
ATOM 2600 C CA . ASP A 1 336 ? 6.449 -12.593 -14.955 1.00 92.06 336 ASP A CA 1
ATOM 2601 C C . ASP A 1 336 ? 7.989 -12.609 -15.068 1.00 92.06 336 ASP A C 1
ATOM 2603 O O . ASP A 1 336 ? 8.601 -11.853 -15.830 1.00 92.06 336 ASP A O 1
ATOM 2607 N N . ALA A 1 337 ? 8.642 -13.487 -14.303 1.00 95.56 337 ALA A N 1
ATOM 2608 C CA . ALA A 1 337 ? 10.100 -13.591 -14.288 1.00 95.56 337 ALA A CA 1
ATOM 2609 C C . ALA A 1 337 ? 10.733 -14.033 -15.623 1.00 95.56 337 ALA A C 1
ATOM 2611 O O . ALA A 1 337 ? 11.946 -13.894 -15.781 1.00 95.56 337 ALA A O 1
ATOM 2612 N N . SER A 1 338 ? 9.966 -14.523 -16.608 1.00 95.56 338 SER A N 1
ATOM 2613 C CA . SER A 1 338 ? 10.502 -14.865 -17.938 1.00 95.56 338 SER A CA 1
ATOM 2614 C C . SER A 1 338 ? 11.052 -13.649 -18.692 1.00 95.56 338 SER A C 1
ATOM 2616 O O . SER A 1 338 ? 11.824 -13.805 -19.638 1.00 95.56 338 SER A O 1
ATOM 2618 N N . ARG A 1 339 ? 10.694 -12.435 -18.250 1.00 96.38 339 ARG A N 1
ATOM 2619 C CA . ARG A 1 339 ? 11.173 -11.158 -18.791 1.00 96.38 339 ARG A CA 1
ATOM 2620 C C . ARG A 1 339 ? 12.444 -10.632 -18.120 1.00 96.38 339 ARG A C 1
ATOM 2622 O O . ARG A 1 339 ? 12.879 -9.530 -18.437 1.00 96.38 339 ARG A O 1
ATOM 2629 N N . SER A 1 340 ? 13.062 -11.416 -17.241 1.00 98.06 340 SER A N 1
ATOM 2630 C CA . SER A 1 340 ? 14.379 -11.140 -16.664 1.00 98.06 340 SER A CA 1
ATOM 2631 C C . SER A 1 340 ? 15.432 -12.035 -17.307 1.00 98.06 340 SER A C 1
ATOM 2633 O O . SER A 1 340 ? 15.574 -13.207 -16.945 1.00 98.06 340 SER A O 1
ATOM 2635 N N . ILE A 1 341 ? 16.173 -11.483 -18.266 1.00 96.94 341 ILE A N 1
ATOM 2636 C CA . ILE A 1 341 ? 17.187 -12.222 -19.028 1.00 96.94 341 ILE A CA 1
ATOM 2637 C C . ILE A 1 341 ? 18.592 -11.707 -18.734 1.00 96.94 341 ILE A C 1
ATOM 2639 O O . ILE A 1 341 ? 18.781 -10.601 -18.222 1.00 96.94 341 ILE A O 1
ATOM 2643 N N . SER A 1 342 ? 19.581 -12.532 -19.039 1.00 95.31 342 SER A N 1
ATOM 2644 C CA . SER A 1 342 ? 20.986 -12.134 -19.110 1.00 95.31 342 SER A CA 1
ATOM 2645 C C . SER A 1 342 ? 21.310 -11.516 -20.471 1.00 95.31 342 SER A C 1
ATOM 2647 O O . SER A 1 342 ? 20.630 -11.802 -21.459 1.00 95.31 342 SER A O 1
ATOM 2649 N N . HIS A 1 343 ? 22.362 -10.698 -20.564 1.00 93.19 343 HIS A N 1
ATOM 2650 C CA . HIS A 1 343 ? 22.855 -10.272 -21.881 1.00 93.19 343 HIS A CA 1
ATOM 2651 C C . HIS A 1 343 ? 23.367 -11.463 -22.689 1.00 93.19 343 HIS A C 1
ATOM 2653 O O . HIS A 1 343 ? 23.136 -11.514 -23.892 1.00 93.19 343 HIS A O 1
ATOM 2659 N N . LYS A 1 344 ? 23.964 -12.460 -22.024 1.00 90.25 344 LYS A N 1
ATOM 2660 C CA . LYS A 1 344 ? 24.326 -13.741 -22.635 1.00 90.25 344 LYS A CA 1
ATOM 2661 C C . LYS A 1 344 ? 23.164 -14.399 -23.372 1.00 90.25 344 LYS A C 1
ATOM 2663 O O . LYS A 1 344 ? 23.352 -14.850 -24.486 1.00 90.25 344 LYS A O 1
ATOM 2668 N N . GLU A 1 345 ? 21.985 -14.480 -22.758 1.00 91.06 345 GLU A N 1
ATOM 2669 C CA . GLU A 1 345 ? 20.798 -15.061 -23.405 1.00 91.06 345 GLU A CA 1
ATOM 2670 C C . GLU A 1 345 ? 20.274 -14.194 -24.557 1.00 91.06 345 GLU A C 1
ATOM 2672 O O . GLU A 1 345 ? 19.624 -14.713 -25.456 1.00 91.06 345 GLU A O 1
ATOM 2677 N N . TYR A 1 346 ? 20.525 -12.884 -24.528 1.00 90.44 346 TYR A N 1
ATOM 2678 C CA . TYR A 1 346 ? 20.110 -11.970 -25.591 1.00 90.44 346 TYR A CA 1
ATOM 2679 C C . TYR A 1 346 ? 21.075 -11.974 -26.789 1.00 90.44 346 TYR A C 1
ATOM 2681 O O . TYR A 1 346 ? 20.641 -11.780 -27.919 1.00 90.44 346 TYR A O 1
ATOM 2689 N N . ASP A 1 347 ? 22.374 -12.159 -26.565 1.00 84.31 347 ASP A N 1
ATOM 2690 C CA . ASP A 1 347 ? 23.433 -12.098 -27.580 1.00 84.31 347 ASP A CA 1
ATOM 2691 C C . ASP A 1 347 ? 24.369 -13.307 -27.405 1.00 84.31 347 ASP A C 1
ATOM 2693 O O . ASP A 1 347 ? 25.462 -13.171 -26.868 1.00 84.31 347 ASP A O 1
ATOM 2697 N N . ASP A 1 348 ? 23.921 -14.514 -27.767 1.00 71.56 348 ASP A N 1
ATOM 2698 C CA . ASP A 1 348 ? 24.555 -15.793 -27.399 1.00 71.56 348 ASP A CA 1
ATOM 2699 C C . ASP A 1 348 ? 25.624 -16.331 -28.376 1.00 71.56 348 ASP A C 1
ATOM 2701 O O . ASP A 1 348 ? 26.375 -17.232 -27.997 1.00 71.56 348 ASP A O 1
ATOM 2705 N N . GLY A 1 349 ? 25.785 -15.751 -29.571 1.00 63.38 349 GLY A N 1
ATOM 2706 C CA . GLY A 1 349 ? 26.801 -16.152 -30.558 1.00 63.38 349 GLY A CA 1
ATOM 2707 C C . GLY A 1 349 ? 26.336 -17.159 -31.636 1.00 63.38 349 GLY A C 1
ATOM 2708 O O . GLY A 1 349 ? 26.034 -18.303 -31.323 1.00 63.38 349 GLY A O 1
ATOM 2709 N N . ASP A 1 350 ? 26.432 -16.719 -32.906 1.00 48.75 350 ASP A N 1
ATOM 2710 C CA . ASP A 1 350 ? 26.506 -17.403 -34.236 1.00 48.75 350 ASP A CA 1
ATOM 2711 C C . ASP A 1 350 ? 25.394 -18.366 -34.757 1.00 48.75 350 ASP A C 1
ATOM 2713 O O . ASP A 1 350 ? 25.333 -19.534 -34.370 1.00 48.75 350 ASP A O 1
ATOM 2717 N N . PRO A 1 351 ? 24.607 -17.960 -35.788 1.00 50.25 351 PRO A N 1
ATOM 2718 C CA . PRO A 1 351 ? 24.099 -16.602 -35.975 1.00 50.25 351 PRO A CA 1
ATOM 2719 C C . PRO A 1 351 ? 23.515 -16.095 -34.647 1.00 50.25 351 PRO A C 1
ATOM 2721 O O . PRO A 1 351 ? 23.143 -16.887 -33.797 1.00 50.25 351 PRO A O 1
ATOM 2724 N N . GLN A 1 352 ? 23.415 -14.768 -34.509 1.00 53.22 352 GLN A N 1
ATOM 2725 C CA . GLN A 1 352 ? 23.504 -13.998 -33.248 1.00 53.22 352 GLN A CA 1
ATOM 2726 C C . GLN A 1 352 ? 24.971 -13.641 -32.882 1.00 53.22 352 GLN A C 1
ATOM 2728 O O . GLN A 1 352 ? 25.440 -13.808 -31.771 1.00 53.22 352 GLN A O 1
ATOM 2733 N N . THR A 1 353 ? 25.697 -13.130 -33.891 1.00 55.69 353 THR A N 1
ATOM 2734 C CA . THR A 1 353 ? 26.742 -12.076 -33.819 1.00 55.69 353 THR A CA 1
ATOM 2735 C C . THR A 1 353 ? 28.121 -12.346 -33.181 1.00 55.69 353 THR A C 1
ATOM 2737 O O . THR A 1 353 ? 28.684 -11.498 -32.495 1.00 55.69 353 THR A O 1
ATOM 2740 N N . ASP A 1 354 ? 28.742 -13.459 -33.575 1.00 53.84 354 ASP A N 1
ATOM 2741 C CA . ASP A 1 354 ? 30.201 -13.644 -33.755 1.00 53.84 354 ASP A CA 1
ATOM 2742 C C . ASP A 1 354 ? 31.184 -13.656 -32.567 1.00 53.84 354 ASP A C 1
ATOM 2744 O O . ASP A 1 354 ? 32.301 -14.110 -32.782 1.00 53.84 354 ASP A O 1
ATOM 2748 N N . GLU A 1 355 ? 30.824 -13.335 -31.322 1.00 54.97 355 GLU A N 1
ATOM 2749 C CA . GLU A 1 355 ? 31.582 -13.840 -30.140 1.00 54.97 355 GLU A CA 1
ATOM 2750 C C . GLU A 1 355 ? 30.708 -14.138 -28.907 1.00 54.97 355 GLU A C 1
ATOM 2752 O O . GLU A 1 355 ? 31.186 -14.769 -27.961 1.00 54.97 355 GLU A O 1
ATOM 2757 N N . GLY A 1 356 ? 29.428 -13.744 -28.929 1.00 63.72 356 GLY A N 1
ATOM 2758 C CA . GLY A 1 356 ? 28.498 -13.906 -27.815 1.00 63.72 356 GLY A CA 1
ATOM 2759 C C . GLY A 1 356 ? 28.884 -13.099 -26.565 1.00 63.72 356 GLY A C 1
ATOM 2760 O O . GLY A 1 356 ? 30.034 -12.730 -26.316 1.00 63.72 356 GLY A O 1
ATOM 2761 N N . LYS A 1 357 ? 27.894 -12.798 -25.739 1.00 80.06 357 LYS A N 1
ATOM 2762 C CA . LYS A 1 357 ? 28.037 -12.191 -24.420 1.00 80.06 357 LYS A CA 1
ATOM 2763 C C . LYS A 1 357 ? 28.025 -13.287 -23.372 1.00 80.06 357 LYS A C 1
ATOM 2765 O O . LYS A 1 357 ? 27.423 -14.338 -23.555 1.00 80.06 357 LYS A O 1
ATOM 2770 N N . TRP A 1 358 ? 28.737 -13.085 -22.269 1.00 85.00 358 TRP A N 1
ATOM 2771 C CA . TRP A 1 358 ? 28.790 -14.080 -21.189 1.00 85.00 358 TRP A CA 1
ATOM 2772 C C . TRP A 1 358 ? 28.194 -13.563 -19.883 1.00 85.00 358 TRP A C 1
ATOM 2774 O O . TRP A 1 358 ? 28.013 -14.328 -18.935 1.00 85.00 358 TRP A O 1
ATOM 2784 N N . ASP A 1 359 ? 27.886 -12.277 -19.836 1.00 85.19 359 ASP A N 1
ATOM 2785 C CA . ASP A 1 359 ? 27.372 -11.599 -18.670 1.00 85.19 359 ASP A CA 1
ATOM 2786 C C . ASP A 1 359 ? 25.899 -11.951 -18.393 1.00 85.19 359 ASP A C 1
ATOM 2788 O O . ASP A 1 359 ? 25.152 -12.265 -19.326 1.00 85.19 359 ASP A O 1
ATOM 2792 N N . PRO A 1 360 ? 25.475 -11.990 -17.111 1.00 89.88 360 PRO A N 1
ATOM 2793 C CA . PRO A 1 360 ? 26.170 -11.544 -15.895 1.00 89.88 360 PRO A CA 1
ATOM 2794 C C . PRO A 1 360 ? 27.102 -12.611 -15.271 1.00 89.88 360 PRO A C 1
ATOM 2796 O O . PRO A 1 360 ? 27.406 -12.596 -14.076 1.00 89.88 360 PRO A O 1
ATOM 2799 N N . GLY A 1 361 ? 27.583 -13.569 -16.062 1.00 88.62 361 GLY A N 1
ATOM 2800 C CA . GLY A 1 361 ? 28.619 -14.506 -15.657 1.00 88.62 361 GLY A CA 1
ATOM 2801 C C . GLY A 1 361 ? 28.099 -15.653 -14.810 1.00 88.62 361 GLY A C 1
ATOM 2802 O O . GLY A 1 361 ? 27.298 -16.457 -15.275 1.00 88.62 361 GLY A O 1
ATOM 2803 N N . GLN A 1 362 ? 28.579 -15.782 -13.574 1.00 89.06 362 GLN A N 1
ATOM 2804 C CA . GLN A 1 362 ? 28.255 -16.912 -12.693 1.00 89.06 362 GLN A CA 1
ATOM 2805 C C . GLN A 1 362 ? 26.806 -16.953 -12.163 1.00 89.06 362 GLN A C 1
ATOM 2807 O O . GLN A 1 362 ? 26.536 -17.686 -11.214 1.00 89.06 362 GLN A O 1
ATOM 2812 N N . ILE A 1 363 ? 25.855 -16.215 -12.734 1.00 92.00 363 ILE A N 1
ATOM 2813 C CA . ILE A 1 363 ? 24.437 -16.346 -12.376 1.00 92.00 363 ILE A CA 1
ATOM 2814 C C . ILE A 1 363 ? 23.792 -17.408 -13.265 1.00 92.00 363 ILE A C 1
ATOM 2816 O O . ILE A 1 363 ? 23.664 -17.247 -14.474 1.00 92.00 363 ILE A O 1
ATOM 2820 N N . ASP A 1 364 ? 23.351 -18.495 -12.637 1.00 92.25 364 ASP A N 1
ATOM 2821 C CA . ASP A 1 364 ? 22.384 -19.410 -13.250 1.00 92.25 364 ASP A CA 1
ATOM 2822 C C . ASP A 1 364 ? 21.023 -18.708 -13.366 1.00 92.25 364 ASP A C 1
ATOM 2824 O O . ASP A 1 364 ? 20.418 -18.342 -12.350 1.00 92.25 364 ASP A O 1
ATOM 2828 N N . MET A 1 365 ? 20.582 -18.491 -14.604 1.00 93.81 365 MET A N 1
ATOM 2829 C CA . MET A 1 365 ? 19.398 -17.695 -14.904 1.00 93.81 365 MET A CA 1
ATOM 2830 C C . MET A 1 365 ? 18.082 -18.425 -14.622 1.00 93.81 365 MET A C 1
ATOM 2832 O O . MET A 1 365 ? 17.083 -17.762 -14.347 1.00 93.81 365 MET A O 1
ATOM 2836 N N . ASP A 1 366 ? 18.066 -19.759 -14.597 1.00 94.06 366 ASP A N 1
ATOM 2837 C CA . ASP A 1 366 ? 16.863 -20.515 -14.235 1.00 94.06 366 ASP A CA 1
ATOM 2838 C C . ASP A 1 366 ? 16.607 -20.427 -12.732 1.00 94.06 366 ASP A C 1
ATOM 2840 O O . ASP A 1 366 ? 15.480 -20.159 -12.304 1.00 94.06 366 ASP A O 1
ATOM 2844 N N . ILE A 1 367 ? 17.670 -20.555 -11.928 1.00 95.44 367 ILE A N 1
ATOM 2845 C CA . ILE A 1 367 ? 17.593 -20.301 -10.485 1.00 95.44 367 ILE A CA 1
ATOM 2846 C C . ILE A 1 367 ? 17.170 -18.853 -10.250 1.00 95.44 367 ILE A C 1
ATOM 2848 O O . ILE A 1 367 ? 16.184 -18.615 -9.557 1.00 95.44 367 ILE A O 1
ATOM 2852 N N . PHE A 1 368 ? 17.862 -17.893 -10.871 1.00 97.25 368 PHE A N 1
ATOM 2853 C CA . PHE A 1 368 ? 17.571 -16.471 -10.703 1.00 97.25 368 PHE A CA 1
ATOM 2854 C C . PHE A 1 368 ? 16.112 -16.128 -11.026 1.00 97.25 368 PHE A C 1
ATOM 2856 O O . PHE A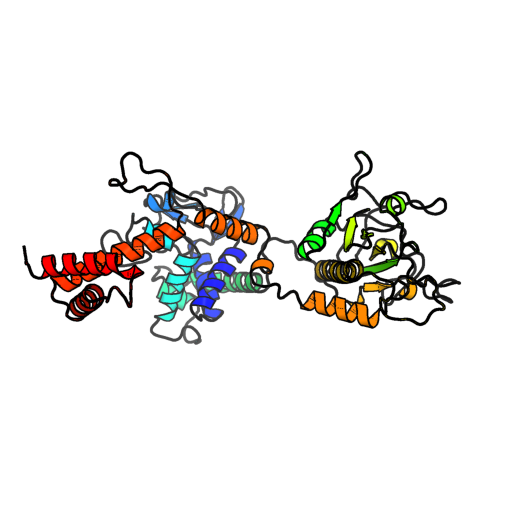 1 368 ? 15.439 -15.498 -10.212 1.00 97.25 368 PHE A O 1
ATOM 2863 N N . ARG A 1 369 ? 15.578 -16.593 -12.163 1.00 97.81 369 ARG A N 1
ATOM 2864 C CA . ARG A 1 369 ? 14.171 -16.365 -12.519 1.00 97.81 369 ARG A CA 1
ATOM 2865 C C . ARG A 1 369 ? 13.204 -17.027 -11.541 1.00 97.81 369 ARG A C 1
ATOM 2867 O O . ARG A 1 369 ? 12.181 -16.426 -11.225 1.00 97.81 369 ARG A O 1
ATOM 2874 N N . ALA A 1 370 ? 13.511 -18.212 -11.010 1.00 93.50 370 ALA A N 1
ATOM 2875 C CA . ALA A 1 370 ? 12.689 -18.826 -9.966 1.00 93.50 370 ALA A CA 1
ATOM 2876 C C . ALA A 1 370 ? 12.653 -17.972 -8.684 1.00 93.50 370 ALA A C 1
ATOM 2878 O O . ALA A 1 370 ? 11.611 -17.868 -8.032 1.00 93.50 370 ALA A O 1
ATOM 2879 N N . GLU A 1 371 ? 13.764 -17.322 -8.332 1.00 94.44 371 GLU A N 1
ATOM 2880 C CA . GLU A 1 371 ? 13.834 -16.418 -7.180 1.00 94.44 371 GLU A CA 1
ATOM 2881 C C . GLU A 1 371 ? 13.098 -15.103 -7.423 1.00 94.44 371 GLU A C 1
ATOM 2883 O O . GLU A 1 371 ? 12.345 -14.664 -6.555 1.00 94.44 371 GLU A O 1
ATOM 2888 N N . VAL A 1 372 ? 13.240 -14.523 -8.618 1.00 97.38 372 VAL A N 1
ATOM 2889 C CA . VAL A 1 372 ? 12.466 -13.353 -9.054 1.00 97.38 372 VAL A CA 1
ATOM 2890 C C . VAL A 1 372 ? 10.974 -13.671 -9.025 1.00 97.38 372 VAL A C 1
ATOM 2892 O O . VAL A 1 372 ? 10.204 -12.903 -8.459 1.00 97.38 372 VAL A O 1
ATOM 2895 N N . GLN A 1 373 ? 10.547 -14.823 -9.547 1.00 94.19 373 GLN A N 1
ATOM 2896 C CA . GLN A 1 373 ? 9.136 -15.209 -9.539 1.00 94.19 373 GLN A CA 1
ATOM 2897 C C . GLN A 1 373 ? 8.606 -15.413 -8.120 1.00 94.19 373 GLN A C 1
ATOM 2899 O O . GLN A 1 373 ? 7.486 -15.006 -7.806 1.00 94.19 373 GLN A O 1
ATOM 2904 N N . ARG A 1 374 ? 9.413 -16.025 -7.249 1.00 86.38 374 ARG A N 1
ATOM 2905 C CA . ARG A 1 374 ? 9.090 -16.157 -5.829 1.00 86.38 374 ARG A CA 1
ATOM 2906 C C . ARG A 1 374 ? 8.977 -14.790 -5.164 1.00 86.38 374 ARG A C 1
ATOM 2908 O O . ARG A 1 374 ? 8.090 -14.631 -4.342 1.00 86.38 374 ARG A O 1
ATOM 2915 N N . GLN A 1 375 ? 9.820 -13.824 -5.522 1.00 88.3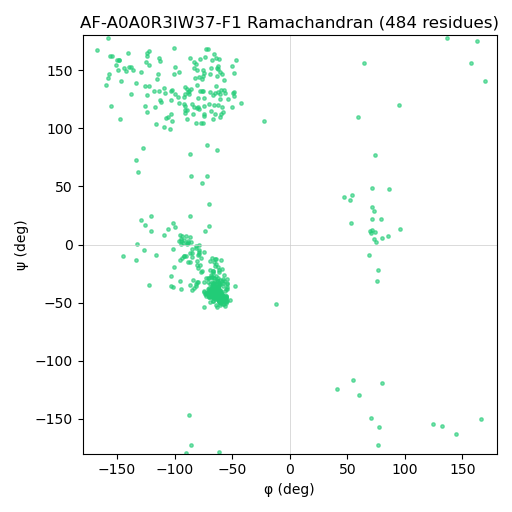1 375 GLN A N 1
ATOM 2916 C CA . GLN A 1 375 ? 9.753 -12.461 -4.997 1.00 88.31 375 GLN A CA 1
ATOM 2917 C C . GLN A 1 375 ? 8.527 -11.694 -5.519 1.00 88.31 375 GLN A C 1
ATOM 2919 O O . GLN A 1 375 ? 7.841 -11.041 -4.743 1.00 88.31 375 GLN A O 1
ATOM 2924 N N . ILE A 1 376 ? 8.177 -11.842 -6.801 1.00 84.12 376 ILE A N 1
ATOM 2925 C CA . ILE A 1 376 ? 6.917 -11.318 -7.357 1.00 84.12 376 ILE A CA 1
ATOM 2926 C C . ILE A 1 376 ? 5.722 -11.907 -6.587 1.00 84.12 376 ILE A C 1
ATOM 2928 O O . ILE A 1 376 ? 4.812 -11.180 -6.199 1.00 84.12 376 ILE A O 1
ATOM 2932 N N . GLY A 1 377 ? 5.744 -13.218 -6.321 1.00 75.56 377 GLY A N 1
ATOM 2933 C CA . GLY A 1 377 ? 4.691 -13.922 -5.585 1.00 75.56 377 GLY A CA 1
ATOM 2934 C C . GLY A 1 377 ? 4.719 -13.744 -4.061 1.00 75.56 377 GLY A C 1
ATOM 2935 O O . GLY A 1 377 ? 3.712 -14.011 -3.410 1.00 75.56 377 GLY A O 1
ATOM 2936 N N . SER A 1 378 ? 5.835 -13.296 -3.473 1.00 70.44 378 SER A N 1
ATOM 2937 C CA . SER A 1 378 ? 5.982 -13.090 -2.023 1.00 70.44 378 SER A CA 1
ATOM 2938 C C . SER A 1 378 ? 5.339 -11.787 -1.549 1.00 70.44 378 SER A C 1
ATOM 2940 O O . SER A 1 378 ? 5.171 -11.593 -0.344 1.00 70.44 378 SER A O 1
ATOM 2942 N N . LYS A 1 379 ? 4.884 -10.936 -2.482 1.00 53.78 379 LYS A N 1
ATOM 2943 C CA . LYS A 1 379 ? 4.112 -9.713 -2.227 1.00 53.78 379 LYS A CA 1
ATOM 2944 C C . LYS A 1 379 ? 2.679 -9.939 -1.725 1.00 53.78 379 LYS A C 1
ATOM 2946 O O . LYS A 1 379 ? 1.816 -9.087 -1.898 1.00 53.78 379 LYS A O 1
ATOM 2951 N N . THR A 1 380 ? 2.447 -10.978 -0.929 1.00 46.03 380 THR A N 1
ATOM 2952 C CA . THR A 1 380 ? 1.570 -10.831 0.243 1.00 46.03 380 THR A CA 1
ATOM 2953 C C . THR A 1 380 ? 2.340 -10.100 1.350 1.00 46.03 380 THR A C 1
ATOM 2955 O O . THR A 1 380 ? 2.472 -10.608 2.467 1.00 46.03 380 THR A O 1
ATOM 2958 N N . GLY A 1 381 ? 2.920 -8.934 1.030 1.00 43.81 381 GLY A N 1
ATOM 2959 C CA . GLY A 1 381 ? 3.517 -8.053 2.024 1.00 43.81 381 GLY A CA 1
ATOM 2960 C C . GLY A 1 381 ? 2.452 -7.785 3.079 1.00 43.81 381 GLY A C 1
ATOM 2961 O O . GLY A 1 381 ? 1.319 -7.456 2.733 1.00 43.81 381 GLY A O 1
ATOM 2962 N N . GLY A 1 382 ? 2.769 -8.048 4.348 1.00 47.69 382 GLY A N 1
ATOM 2963 C CA . GLY A 1 382 ? 1.787 -7.972 5.430 1.00 47.69 382 GLY A CA 1
ATOM 2964 C C . GLY A 1 382 ? 1.021 -6.648 5.406 1.00 47.69 382 GLY A C 1
ATOM 2965 O O . GLY A 1 382 ? 1.560 -5.661 4.925 1.00 47.69 382 GLY A O 1
ATOM 2966 N N . PHE A 1 383 ? -0.209 -6.657 5.931 1.00 50.38 383 PHE A N 1
ATOM 2967 C CA . PHE A 1 383 ? -1.226 -5.588 5.935 1.00 50.38 383 PHE A CA 1
ATOM 2968 C C . PHE A 1 383 ? -0.783 -4.170 5.517 1.00 50.38 383 PHE A C 1
ATOM 2970 O O . PHE A 1 383 ? -1.411 -3.594 4.643 1.00 50.38 383 PHE A O 1
ATOM 2977 N N . LEU A 1 384 ? 0.292 -3.620 6.090 1.00 50.88 384 LEU A N 1
ATOM 2978 C CA . LEU A 1 384 ? 0.825 -2.299 5.746 1.00 50.88 384 LEU A CA 1
ATOM 2979 C C . LEU A 1 384 ? 1.221 -2.126 4.267 1.00 50.88 384 LEU A C 1
ATOM 2981 O O . LEU A 1 384 ? 1.016 -1.049 3.732 1.00 50.88 384 LEU A O 1
ATOM 2985 N N . MET A 1 385 ? 1.744 -3.157 3.597 1.00 62.38 385 MET A N 1
ATOM 2986 C CA . MET A 1 385 ? 2.152 -3.078 2.181 1.00 62.38 385 MET A CA 1
ATOM 2987 C C . MET A 1 385 ? 0.991 -3.314 1.203 1.00 62.38 385 MET A C 1
ATOM 2989 O O . MET A 1 385 ? 1.168 -3.165 -0.002 1.00 62.38 385 MET A O 1
ATOM 2993 N N . ALA A 1 386 ? -0.183 -3.700 1.713 1.00 54.28 386 ALA A N 1
ATOM 2994 C CA . ALA A 1 386 ? -1.425 -3.752 0.943 1.00 54.28 386 ALA A CA 1
ATOM 2995 C C . ALA A 1 386 ? -2.135 -2.386 0.894 1.00 54.28 386 ALA A C 1
ATOM 2997 O O . ALA A 1 386 ? -3.170 -2.261 0.246 1.00 54.28 386 ALA A O 1
ATOM 2998 N N . LEU A 1 387 ? -1.591 -1.392 1.599 1.00 61.97 387 LEU A N 1
ATOM 2999 C CA . LEU A 1 387 ? -2.095 -0.029 1.663 1.00 61.97 387 LEU A CA 1
ATOM 3000 C C . LEU A 1 387 ? -1.279 0.874 0.737 1.00 61.97 387 LEU A C 1
ATOM 3002 O O . LEU A 1 387 ? -0.065 0.699 0.597 1.00 61.97 387 LEU A O 1
ATOM 3006 N N . SER A 1 388 ? -1.939 1.868 0.154 1.00 65.94 388 SER A N 1
ATOM 3007 C CA . SER A 1 388 ? -1.292 2.974 -0.552 1.00 65.94 388 SER A CA 1
ATOM 3008 C C . SER A 1 388 ? -0.383 3.784 0.379 1.00 65.94 388 SER A C 1
ATOM 3010 O O . SER A 1 388 ? -0.545 3.771 1.599 1.00 65.94 388 SER A O 1
ATOM 3012 N N . ASP A 1 389 ? 0.562 4.535 -0.186 1.00 59.09 389 ASP A N 1
ATOM 3013 C CA . ASP A 1 389 ? 1.458 5.406 0.586 1.00 59.09 389 ASP A CA 1
ATOM 3014 C C . ASP A 1 389 ? 0.702 6.398 1.485 1.00 59.09 389 ASP A C 1
ATOM 3016 O O . ASP A 1 389 ? 1.159 6.712 2.586 1.00 59.09 389 ASP A O 1
ATOM 3020 N N . ASP A 1 390 ? -0.457 6.885 1.041 1.00 63.78 390 ASP A N 1
ATOM 3021 C CA . ASP A 1 390 ? -1.276 7.815 1.818 1.00 63.78 390 ASP A CA 1
ATOM 3022 C C . ASP A 1 390 ? -2.000 7.111 2.970 1.00 63.78 390 ASP A C 1
ATOM 3024 O O . ASP A 1 390 ? -1.960 7.607 4.095 1.00 63.78 390 ASP A O 1
ATOM 3028 N N . GLU A 1 391 ? -2.537 5.910 2.748 1.00 66.44 391 GLU A N 1
ATOM 3029 C CA . GLU A 1 391 ? -3.099 5.065 3.813 1.00 66.44 391 GLU A CA 1
ATOM 3030 C C . GLU A 1 391 ? -2.016 4.641 4.826 1.00 66.44 391 GLU A C 1
ATOM 3032 O O . GLU A 1 391 ? -2.241 4.637 6.039 1.00 66.44 391 GLU A O 1
ATOM 3037 N N . GLN A 1 392 ? -0.794 4.349 4.368 1.00 74.56 392 GLN A N 1
ATOM 3038 C CA . GLN A 1 392 ? 0.343 4.080 5.253 1.00 74.56 392 GLN A CA 1
ATOM 3039 C C . GLN A 1 392 ? 0.711 5.310 6.096 1.00 74.56 392 GLN A C 1
ATOM 3041 O O . GLN A 1 392 ? 0.966 5.185 7.300 1.00 74.56 392 GLN A O 1
ATOM 3046 N N . ARG A 1 393 ? 0.725 6.511 5.499 1.00 75.75 393 ARG A N 1
ATOM 3047 C CA . ARG A 1 393 ? 0.958 7.777 6.219 1.00 75.75 393 ARG A CA 1
ATOM 3048 C C . ARG A 1 393 ? -0.154 8.076 7.212 1.00 75.75 393 ARG A C 1
ATOM 3050 O O . ARG A 1 393 ? 0.145 8.549 8.306 1.00 75.75 393 ARG A O 1
ATOM 3057 N N . GLU A 1 394 ? -1.401 7.789 6.865 1.00 83.50 394 GLU A N 1
ATOM 3058 C CA . GLU A 1 394 ? -2.548 7.962 7.752 1.00 83.50 394 GLU A CA 1
ATOM 3059 C C . GLU A 1 394 ? -2.416 7.080 8.995 1.00 83.50 394 GLU A C 1
ATOM 3061 O O . GLU A 1 394 ? -2.478 7.585 10.116 1.00 83.50 394 GLU A O 1
ATOM 3066 N N . ILE A 1 395 ? -2.103 5.792 8.822 1.00 78.69 395 ILE A N 1
ATOM 3067 C CA . ILE A 1 395 ? -1.851 4.887 9.950 1.00 78.69 395 ILE A CA 1
ATOM 3068 C C . ILE A 1 395 ? -0.662 5.365 10.787 1.00 78.69 395 ILE A C 1
ATOM 3070 O O . ILE A 1 395 ? -0.727 5.356 12.019 1.00 78.69 395 ILE A O 1
ATOM 3074 N N . LEU A 1 396 ? 0.427 5.808 10.152 1.00 79.81 396 LEU A N 1
ATOM 3075 C CA . LEU A 1 396 ? 1.588 6.333 10.869 1.00 79.81 396 LEU A CA 1
ATOM 3076 C C . LEU A 1 396 ? 1.238 7.585 11.685 1.00 79.81 396 LEU A C 1
ATOM 3078 O O . LEU A 1 396 ? 1.675 7.710 12.832 1.00 79.81 396 LEU A O 1
ATOM 3082 N N . ASN A 1 397 ? 0.458 8.502 11.115 1.00 82.12 397 ASN A N 1
ATOM 3083 C CA . ASN A 1 397 ? 0.009 9.713 11.793 1.00 82.12 397 ASN A CA 1
ATOM 3084 C C . ASN A 1 397 ? -0.920 9.372 12.957 1.00 82.12 397 ASN A C 1
ATOM 3086 O O . ASN A 1 397 ? -0.667 9.828 14.069 1.00 82.12 397 ASN A O 1
ATOM 3090 N N . PHE A 1 398 ? -1.886 8.474 12.754 1.00 83.50 398 PHE A N 1
ATOM 3091 C CA . PHE A 1 398 ? -2.753 7.979 13.818 1.00 83.50 398 PHE A CA 1
ATOM 3092 C C . PHE A 1 398 ? -1.939 7.387 14.975 1.00 83.50 398 PHE A C 1
ATOM 3094 O O . PHE A 1 398 ? -2.125 7.760 16.133 1.00 83.50 398 PHE A O 1
ATOM 3101 N N . VAL A 1 399 ? -0.971 6.509 14.688 1.00 81.44 399 VAL A N 1
ATOM 3102 C CA . VAL A 1 399 ? -0.106 5.919 15.723 1.00 81.44 399 VAL A CA 1
ATOM 3103 C C . VAL A 1 399 ? 0.695 6.993 16.465 1.00 81.44 399 VAL A C 1
ATOM 3105 O O . VAL A 1 399 ? 0.842 6.899 17.685 1.00 81.44 399 VAL A O 1
ATOM 3108 N N . ARG A 1 400 ? 1.202 8.016 15.767 1.00 85.00 400 ARG A N 1
ATOM 3109 C CA . ARG A 1 400 ? 1.925 9.138 16.386 1.00 85.00 400 ARG A CA 1
ATOM 3110 C C . ARG A 1 400 ? 1.023 9.969 17.294 1.00 85.00 400 ARG A C 1
ATOM 3112 O O . ARG A 1 400 ? 1.422 10.248 18.421 1.00 85.00 400 ARG A O 1
ATOM 3119 N N . GLU A 1 401 ? -0.188 10.290 16.853 1.00 84.75 401 GLU A N 1
ATOM 3120 C CA . GLU A 1 401 ? -1.185 11.005 17.658 1.00 84.75 401 GLU A CA 1
ATOM 3121 C C . GLU A 1 401 ? -1.539 10.230 18.932 1.00 84.75 401 GLU A C 1
ATOM 3123 O O . GLU A 1 401 ? -1.578 10.802 20.021 1.00 84.75 401 GLU A O 1
ATOM 3128 N N . GLN A 1 402 ? -1.694 8.902 18.849 1.00 81.88 402 GLN A N 1
ATOM 3129 C CA . GLN A 1 402 ? -1.950 8.072 20.034 1.00 81.88 402 GLN A CA 1
ATOM 3130 C C . GLN A 1 402 ? -0.813 8.117 21.072 1.00 81.88 402 GLN A C 1
ATOM 3132 O O . GLN A 1 402 ? -1.043 7.822 22.251 1.00 81.88 402 GLN A O 1
ATOM 3137 N N . GLN A 1 403 ? 0.408 8.450 20.642 1.00 85.25 403 GLN A N 1
ATOM 3138 C CA . GLN A 1 403 ? 1.601 8.542 21.486 1.00 85.25 403 GLN A CA 1
ATOM 3139 C C . GLN A 1 403 ? 1.888 9.964 21.979 1.00 85.25 403 GLN A C 1
ATOM 3141 O O . GLN A 1 403 ? 2.689 10.119 22.904 1.00 85.25 403 GLN A O 1
ATOM 3146 N N . GLU A 1 404 ? 1.250 10.986 21.408 1.00 88.31 404 GLU A N 1
ATOM 3147 C CA . GLU A 1 404 ? 1.449 12.370 21.822 1.00 88.31 404 GLU A CA 1
ATOM 3148 C C . GLU A 1 404 ? 1.009 12.565 23.279 1.00 88.31 404 GLU A C 1
ATOM 3150 O O . GLU A 1 404 ? -0.076 12.150 23.686 1.00 88.31 404 GLU A O 1
ATOM 3155 N N . ILE A 1 405 ? 1.864 13.202 24.083 1.00 89.06 405 ILE A N 1
ATOM 3156 C CA . ILE A 1 405 ? 1.551 13.536 25.473 1.00 89.06 405 ILE A CA 1
ATOM 3157 C C . ILE A 1 405 ? 0.668 14.790 25.477 1.00 89.06 405 ILE A C 1
ATOM 3159 O O . ILE A 1 405 ? 1.098 15.865 25.054 1.00 89.06 405 ILE A O 1
ATOM 3163 N N . VAL A 1 406 ? -0.553 14.668 25.996 1.00 84.56 406 VAL A N 1
ATOM 3164 C CA . VAL A 1 406 ? -1.591 15.708 25.964 1.00 84.56 406 VAL A CA 1
ATOM 3165 C C . VAL A 1 406 ? -1.908 16.261 27.360 1.00 84.56 406 VAL A C 1
ATOM 3167 O O . VAL A 1 406 ? -1.614 15.646 28.390 1.00 84.56 406 VAL A O 1
ATOM 3170 N N . GLU A 1 407 ? -2.472 17.472 27.405 1.00 84.50 407 GLU A N 1
ATOM 3171 C CA . GLU A 1 407 ? -2.931 18.108 28.649 1.00 84.50 407 GLU A CA 1
ATOM 3172 C C . GLU A 1 407 ? -4.284 17.523 29.072 1.00 84.50 407 GLU A C 1
ATOM 3174 O O . GLU A 1 407 ? -5.128 17.226 28.228 1.00 84.50 407 GLU A O 1
ATOM 3179 N N . SER A 1 408 ? -4.505 17.376 30.380 1.00 81.12 408 SER A N 1
ATOM 3180 C CA . SER A 1 408 ? -5.823 17.026 30.908 1.00 81.12 408 SER A CA 1
ATOM 3181 C C . SER A 1 408 ? -6.801 18.169 30.650 1.00 81.12 408 SER A C 1
ATOM 3183 O O . SER A 1 408 ? -6.541 19.314 31.011 1.00 81.12 408 SER A O 1
ATOM 3185 N N . LEU A 1 409 ? -7.957 17.867 30.062 1.00 81.00 409 LEU A N 1
ATOM 3186 C CA . LEU A 1 409 ? -9.049 18.837 29.927 1.00 81.00 409 LEU A CA 1
ATOM 3187 C C . LEU A 1 409 ? -9.988 18.830 31.140 1.00 81.00 409 LEU A C 1
ATOM 3189 O O . LEU A 1 409 ? -10.974 19.566 31.157 1.00 81.00 409 LEU A O 1
ATOM 3193 N N . SER A 1 410 ? -9.691 18.024 32.168 1.00 78.69 410 SER A N 1
ATOM 3194 C CA . SER A 1 410 ? -10.503 17.981 33.380 1.00 78.69 410 SER A CA 1
ATOM 3195 C C . SER A 1 410 ? -10.545 19.363 34.046 1.00 78.69 410 SER A C 1
ATOM 3197 O O . SER A 1 410 ? -9.491 19.983 34.249 1.00 78.69 410 SER A O 1
ATOM 3199 N N . PRO A 1 411 ? -11.735 19.847 34.446 1.00 68.94 411 PRO A N 1
ATOM 3200 C CA . PRO A 1 411 ? -11.854 21.060 35.248 1.00 68.94 411 PRO A CA 1
ATOM 3201 C C . PRO A 1 411 ? -11.291 20.883 36.670 1.00 68.94 411 PRO A C 1
ATOM 3203 O O . PRO A 1 411 ? -11.108 21.872 37.371 1.00 68.94 411 PRO A O 1
ATOM 3206 N N . LEU A 1 412 ? -11.002 19.643 37.089 1.00 77.75 412 LEU A N 1
ATOM 3207 C CA . LEU A 1 412 ? -10.433 19.295 38.397 1.00 77.75 412 LEU A CA 1
ATOM 3208 C C . LEU A 1 412 ? -8.948 18.896 38.330 1.00 77.75 412 LEU A C 1
ATOM 3210 O O . LEU A 1 412 ? -8.426 18.330 39.289 1.00 77.75 412 LEU A O 1
ATOM 3214 N N . ARG A 1 413 ? -8.260 19.161 37.210 1.00 80.00 413 ARG A N 1
ATOM 3215 C CA . ARG A 1 413 ? -6.809 18.936 37.101 1.00 80.00 413 ARG A CA 1
ATOM 3216 C C . ARG A 1 413 ? -6.034 19.800 38.098 1.00 80.00 413 ARG A C 1
ATOM 3218 O O . ARG A 1 413 ? -6.499 20.875 38.487 1.00 80.00 413 ARG A O 1
ATOM 3225 N N . HIS A 1 414 ? -4.842 19.370 38.507 1.00 79.06 414 HIS A N 1
ATOM 3226 C CA . HIS A 1 414 ? -4.048 20.159 39.451 1.00 79.06 414 HIS A CA 1
ATOM 3227 C C . HIS A 1 414 ? -3.653 21.520 38.847 1.00 79.06 414 HIS A C 1
ATOM 3229 O O . HIS A 1 414 ? -3.328 21.622 37.667 1.00 79.06 414 HIS A O 1
ATOM 3235 N N . LEU A 1 415 ? -3.598 22.571 39.676 1.00 82.62 415 LEU A N 1
ATOM 3236 C CA . LEU A 1 415 ? -3.315 23.954 39.243 1.00 82.62 415 LEU A CA 1
ATOM 3237 C C . LEU A 1 415 ? -1.945 24.148 38.552 1.00 82.62 415 LEU A C 1
ATOM 3239 O O . LEU A 1 415 ? -1.712 25.186 37.941 1.00 82.62 415 LEU A O 1
ATOM 3243 N N . GLY A 1 416 ? -1.043 23.167 38.646 1.00 84.31 416 GLY A N 1
ATOM 3244 C CA . GLY A 1 416 ? 0.252 23.136 37.957 1.00 84.31 416 GLY A CA 1
ATOM 3245 C C . GLY A 1 416 ? 0.506 21.834 37.194 1.00 84.31 416 GLY A C 1
ATOM 3246 O O . GLY A 1 416 ? 1.665 21.480 36.970 1.00 84.31 416 GLY A O 1
ATOM 3247 N N . GLU A 1 417 ? -0.549 21.089 36.858 1.00 82.19 417 GLU A N 1
ATOM 3248 C CA . GLU A 1 417 ? -0.439 19.826 36.129 1.00 82.19 417 GLU A CA 1
ATOM 3249 C C . GLU A 1 417 ? 0.175 20.062 34.747 1.00 82.19 417 GLU A C 1
ATOM 3251 O O . GLU A 1 417 ? -0.347 20.819 33.930 1.00 82.19 417 GLU A O 1
ATOM 3256 N N . LYS A 1 418 ? 1.320 19.427 34.489 1.00 85.62 418 LYS A N 1
ATOM 3257 C CA . LYS A 1 418 ? 1.947 19.426 33.164 1.00 85.62 418 LYS A CA 1
ATOM 3258 C C . LYS A 1 418 ? 1.373 18.283 32.332 1.00 85.62 418 LYS A C 1
ATOM 3260 O O . LYS A 1 418 ? 0.873 17.304 32.880 1.00 85.62 418 LYS A O 1
ATOM 3265 N N . LYS A 1 419 ? 1.519 18.374 31.007 1.00 86.75 419 LYS A N 1
ATOM 3266 C CA . LYS A 1 419 ? 1.261 17.256 30.088 1.00 86.75 419 LYS A CA 1
ATOM 3267 C C . LYS A 1 419 ? 2.008 16.012 30.582 1.00 86.75 419 LYS A C 1
ATOM 3269 O O . LYS A 1 419 ? 3.233 16.046 30.693 1.00 86.75 419 LYS A O 1
ATOM 3274 N N . ALA A 1 420 ? 1.274 14.952 30.906 1.00 82.25 420 ALA A N 1
ATOM 3275 C CA . ALA A 1 420 ? 1.836 13.778 31.576 1.00 82.25 420 ALA A CA 1
ATOM 3276 C C . ALA A 1 420 ? 1.403 12.440 30.963 1.00 82.25 420 ALA A C 1
ATOM 3278 O O . ALA A 1 420 ? 2.009 11.419 31.277 1.00 82.25 420 ALA A O 1
ATOM 3279 N N . ASN A 1 421 ? 0.383 12.422 30.097 1.00 83.25 421 ASN A N 1
ATOM 3280 C CA . ASN A 1 421 ? -0.171 11.180 29.563 1.00 83.25 421 ASN A CA 1
ATOM 3281 C C . ASN A 1 421 ? -0.520 11.294 28.074 1.00 83.25 421 ASN A C 1
ATOM 3283 O O . ASN A 1 421 ? -0.810 12.388 27.598 1.00 83.25 421 ASN A O 1
ATOM 3287 N N . ASN A 1 422 ? -0.500 10.173 27.354 1.00 86.75 422 ASN A N 1
ATOM 3288 C CA . ASN A 1 422 ? -0.916 10.094 25.952 1.00 86.75 422 ASN A CA 1
ATOM 3289 C C . ASN A 1 422 ? -2.336 9.533 25.813 1.00 86.75 422 ASN A C 1
ATOM 3291 O O . ASN A 1 422 ? -2.904 9.037 26.787 1.00 86.75 422 ASN A O 1
ATOM 3295 N N . VAL A 1 423 ? -2.928 9.613 24.617 1.00 80.69 423 VAL A N 1
ATOM 3296 C CA . VAL A 1 423 ? -4.329 9.209 24.377 1.00 80.69 423 VAL A CA 1
ATOM 3297 C C . VAL A 1 423 ? -4.583 7.764 24.820 1.00 80.69 423 VAL A C 1
ATOM 3299 O O . VAL A 1 423 ? -5.544 7.487 25.542 1.00 80.69 423 VAL A O 1
ATOM 3302 N N . ARG A 1 424 ? -3.670 6.839 24.489 1.00 77.00 424 ARG A N 1
ATOM 3303 C CA . ARG A 1 424 ? -3.778 5.434 24.917 1.00 77.00 424 ARG A CA 1
ATOM 3304 C C . ARG A 1 424 ? -3.749 5.291 26.438 1.00 77.00 424 ARG A C 1
ATOM 3306 O O . ARG A 1 424 ? -4.481 4.481 27.008 1.00 77.00 424 ARG A O 1
ATOM 3313 N N . GLY A 1 425 ? -2.870 6.035 27.097 1.00 81.88 425 GLY A N 1
ATOM 3314 C CA . GLY A 1 425 ? -2.761 6.043 28.546 1.00 81.88 425 GLY A CA 1
ATOM 3315 C C . GLY A 1 425 ? -3.985 6.666 29.215 1.00 81.88 425 GLY A C 1
ATOM 3316 O O . GLY A 1 425 ? -4.411 6.155 30.247 1.00 81.88 425 GLY A O 1
ATOM 3317 N N . TYR A 1 426 ? -4.609 7.684 28.615 1.00 82.75 426 TYR A N 1
ATOM 3318 C CA . TYR A 1 426 ? -5.870 8.251 29.102 1.00 82.75 426 TYR A CA 1
ATOM 3319 C C . TYR A 1 426 ? -7.002 7.229 29.098 1.00 82.75 426 TYR A C 1
ATOM 3321 O O . TYR A 1 426 ? -7.681 7.097 30.109 1.00 82.75 426 TYR A O 1
ATOM 3329 N N . ILE A 1 427 ? -7.165 6.461 28.016 1.00 80.56 427 ILE A N 1
ATOM 3330 C CA . ILE A 1 427 ? -8.201 5.416 27.935 1.00 80.56 427 ILE A CA 1
ATOM 3331 C C . ILE A 1 427 ? -8.018 4.382 29.054 1.00 80.56 427 ILE A C 1
ATOM 3333 O O . ILE A 1 427 ? -8.984 4.006 29.711 1.00 80.56 427 ILE A O 1
ATOM 3337 N N . ARG A 1 428 ? -6.776 3.963 29.327 1.00 73.56 428 ARG A N 1
ATOM 3338 C CA . ARG A 1 428 ? -6.480 3.021 30.422 1.00 73.56 428 ARG A CA 1
ATOM 3339 C C . ARG A 1 428 ? -6.759 3.610 31.802 1.00 73.56 428 ARG A C 1
ATOM 3341 O O . ARG A 1 428 ? -7.268 2.908 32.666 1.00 73.56 428 ARG A O 1
ATOM 3348 N N . VAL A 1 429 ? -6.433 4.885 32.013 1.00 81.06 429 VAL A N 1
ATOM 3349 C CA . VAL A 1 429 ? -6.738 5.586 33.270 1.00 81.06 429 VAL A CA 1
ATOM 3350 C C . VAL A 1 429 ? -8.250 5.748 33.447 1.00 81.06 429 VAL A C 1
ATOM 3352 O O . VAL A 1 429 ? -8.756 5.553 34.548 1.00 81.06 429 VAL A O 1
ATOM 3355 N N . MET A 1 430 ? -8.982 6.059 32.375 1.00 81.12 430 MET A N 1
ATOM 3356 C CA . MET A 1 430 ? -10.443 6.131 32.397 1.00 81.12 430 MET A CA 1
ATOM 3357 C C . MET A 1 430 ? -11.079 4.785 32.733 1.00 81.12 430 MET A C 1
ATOM 3359 O O . MET A 1 430 ? -11.959 4.758 33.587 1.00 81.12 430 MET A O 1
ATOM 3363 N N . ASP A 1 431 ? -10.642 3.693 32.102 1.00 79.06 431 ASP A N 1
ATOM 3364 C CA . ASP A 1 431 ? -11.105 2.338 32.423 1.00 79.06 431 ASP A CA 1
ATOM 3365 C C . ASP A 1 431 ? -10.861 2.009 33.902 1.00 79.06 431 ASP A C 1
ATOM 3367 O O . ASP A 1 431 ? -11.803 1.690 34.627 1.00 79.06 431 ASP A O 1
ATOM 3371 N N . ALA A 1 432 ? -9.628 2.215 34.383 1.00 74.19 432 ALA A N 1
ATOM 3372 C CA . ALA A 1 432 ? -9.268 1.966 35.775 1.00 74.19 432 ALA A CA 1
ATOM 3373 C C . ALA A 1 432 ? -10.148 2.758 36.761 1.00 74.19 432 ALA A C 1
ATOM 3375 O O . ALA A 1 432 ? -10.681 2.182 37.707 1.00 74.19 432 ALA A O 1
ATOM 3376 N N . ASN A 1 433 ? -10.349 4.058 36.524 1.00 84.38 433 ASN A N 1
ATOM 3377 C CA . ASN A 1 433 ? -11.138 4.907 37.421 1.00 84.38 433 ASN A CA 1
ATOM 3378 C C . ASN A 1 433 ? -12.644 4.620 37.336 1.00 84.38 433 ASN A C 1
ATOM 3380 O O . ASN A 1 433 ? -13.311 4.519 38.363 1.00 84.38 433 ASN A O 1
ATOM 3384 N N . SER A 1 434 ? -13.183 4.439 36.127 1.00 85.75 434 SER A N 1
ATOM 3385 C CA . SER A 1 434 ? -14.615 4.168 35.932 1.00 85.75 434 SER A CA 1
ATOM 3386 C C . SER A 1 434 ? -15.007 2.811 36.510 1.00 85.75 434 SER A C 1
ATOM 3388 O O . SER A 1 434 ? -16.117 2.646 37.011 1.00 85.75 434 SER A O 1
ATOM 3390 N N . HIS A 1 435 ? -14.100 1.831 36.470 1.00 87.38 435 HIS A N 1
ATOM 3391 C CA . HIS A 1 435 ? -14.336 0.527 37.074 1.00 87.38 435 HIS A CA 1
ATOM 3392 C C . HIS A 1 435 ? -14.452 0.629 38.602 1.00 87.38 435 HIS A C 1
ATOM 3394 O O . HIS A 1 435 ? -15.365 0.035 39.175 1.00 87.38 435 HIS A O 1
ATOM 3400 N N . VAL A 1 436 ? -13.603 1.432 39.254 1.00 88.25 436 VAL A N 1
ATOM 3401 C CA . VAL A 1 436 ? -13.713 1.702 40.699 1.00 88.25 436 VAL A CA 1
ATOM 3402 C C . VAL A 1 436 ? -15.080 2.301 41.032 1.00 88.25 436 VAL A C 1
ATOM 3404 O O . VAL A 1 436 ? -15.783 1.758 41.884 1.00 88.25 436 VAL A O 1
ATOM 3407 N N . GLU A 1 437 ? -15.497 3.351 40.317 1.00 89.50 437 GLU A N 1
ATOM 3408 C CA . GLU A 1 437 ? -16.805 3.989 40.524 1.00 89.50 437 GLU A CA 1
ATOM 3409 C C . GLU A 1 437 ? -17.967 3.008 40.302 1.00 89.50 437 GLU A C 1
ATOM 3411 O O . GLU A 1 437 ? -18.924 2.973 41.078 1.00 89.50 437 GLU A O 1
ATOM 3416 N N . ALA A 1 438 ? -17.888 2.172 39.263 1.00 88.94 438 ALA A N 1
ATOM 3417 C CA . ALA A 1 438 ? -18.919 1.189 38.953 1.00 88.94 438 ALA A CA 1
ATOM 3418 C C . ALA A 1 438 ? -19.033 0.098 40.031 1.00 88.94 438 ALA A C 1
ATOM 3420 O O . ALA A 1 438 ? -20.148 -0.270 40.407 1.00 88.94 438 ALA A O 1
ATOM 3421 N N . ILE A 1 439 ? -17.908 -0.423 40.532 1.00 92.94 439 ILE A N 1
ATOM 3422 C CA . ILE A 1 439 ? -17.893 -1.447 41.588 1.00 92.94 439 ILE A CA 1
ATOM 3423 C C . ILE A 1 439 ? -18.390 -0.870 42.905 1.00 92.94 439 ILE A C 1
ATOM 3425 O O . ILE A 1 439 ? -19.258 -1.475 43.532 1.00 92.94 439 ILE A O 1
ATOM 3429 N N . GLU A 1 440 ? -17.920 0.318 43.282 1.00 91.81 440 GLU A N 1
ATOM 3430 C CA . GLU A 1 440 ? -18.436 1.038 44.442 1.00 91.81 440 GLU A CA 1
ATOM 3431 C C . GLU A 1 440 ? -19.953 1.222 44.330 1.00 91.81 440 GLU A C 1
ATOM 3433 O O . GLU A 1 440 ? -20.690 0.861 45.249 1.00 91.81 440 GLU A O 1
ATOM 3438 N N . LYS A 1 441 ? -20.451 1.685 43.176 1.00 93.44 441 LYS A N 1
ATOM 3439 C CA . LYS A 1 441 ? -21.882 1.933 42.995 1.00 93.44 441 LYS A CA 1
ATOM 3440 C C . LYS A 1 441 ? -22.727 0.663 43.060 1.00 93.44 441 LYS A C 1
ATOM 3442 O O . LYS A 1 441 ? -23.826 0.674 43.611 1.00 93.44 441 LYS A O 1
ATOM 3447 N N . ARG A 1 442 ? -22.231 -0.442 42.503 1.00 90.88 442 ARG A N 1
ATOM 3448 C CA . ARG A 1 442 ? -22.899 -1.750 42.579 1.00 90.88 442 ARG A CA 1
ATOM 3449 C C . ARG A 1 442 ? -22.905 -2.295 44.004 1.00 90.88 442 ARG A C 1
ATOM 3451 O O . ARG A 1 442 ? -23.932 -2.812 44.439 1.00 90.88 442 ARG A O 1
ATOM 3458 N N . ALA A 1 443 ? -21.807 -2.131 44.738 1.00 91.31 443 ALA A N 1
ATOM 3459 C CA . ALA A 1 443 ? -21.728 -2.504 46.144 1.00 91.31 443 ALA A CA 1
ATOM 3460 C C . ALA A 1 443 ? -22.684 -1.663 47.012 1.00 91.31 443 ALA A C 1
ATOM 3462 O O . ALA A 1 443 ? -23.375 -2.231 47.854 1.00 91.31 443 ALA A O 1
ATOM 3463 N N . GLU A 1 444 ? -22.828 -0.353 46.753 1.00 91.31 444 GLU A N 1
ATOM 3464 C CA . GLU A 1 444 ? -23.845 0.506 47.397 1.00 91.31 444 GLU A CA 1
ATOM 3465 C C . GLU A 1 444 ? -25.281 -0.020 47.191 1.00 91.31 444 GLU A C 1
ATOM 3467 O O . GLU A 1 444 ? -26.133 0.149 48.062 1.00 91.31 444 GLU A O 1
ATOM 3472 N N . TYR A 1 445 ? -25.562 -0.680 46.062 1.00 92.81 445 TYR A N 1
ATOM 3473 C CA . TYR A 1 445 ? -26.854 -1.323 45.788 1.00 92.81 445 TYR A CA 1
ATOM 3474 C C . TYR A 1 445 ? -26.985 -2.750 46.345 1.00 92.81 445 TYR A C 1
ATOM 3476 O O . TYR A 1 445 ? -28.019 -3.387 46.142 1.00 92.81 445 TYR A O 1
ATOM 3484 N N . GLY A 1 446 ? -25.972 -3.255 47.052 1.00 89.50 446 GLY A N 1
ATOM 3485 C CA . GLY A 1 446 ? -25.982 -4.593 47.641 1.00 89.50 446 GLY A CA 1
ATOM 3486 C C . GLY A 1 446 ? -25.676 -5.725 46.656 1.00 89.50 446 GLY A C 1
ATOM 3487 O O . GLY A 1 446 ? -26.067 -6.864 46.907 1.00 89.50 446 GLY A O 1
ATOM 3488 N N . ASP A 1 447 ? -25.005 -5.450 45.531 1.00 94.06 447 ASP A N 1
ATOM 3489 C CA . ASP A 1 447 ? -24.545 -6.502 44.616 1.00 94.06 447 ASP A CA 1
ATOM 3490 C C . ASP A 1 447 ? -23.466 -7.363 45.292 1.00 94.06 447 ASP A C 1
ATOM 3492 O O . ASP A 1 447 ? -22.323 -6.932 45.462 1.00 94.06 447 ASP A O 1
ATOM 3496 N N . ALA A 1 448 ? -23.832 -8.598 45.645 1.00 90.38 448 ALA A N 1
ATOM 3497 C CA . ALA A 1 448 ? -22.954 -9.540 46.333 1.00 90.38 448 ALA A CA 1
ATOM 3498 C C . ALA A 1 448 ? -21.623 -9.762 45.598 1.00 90.38 448 ALA A C 1
ATOM 3500 O O . ALA A 1 448 ? -20.582 -9.787 46.236 1.00 90.38 448 ALA A O 1
ATOM 3501 N N . LYS A 1 449 ? -21.614 -9.813 44.258 1.00 93.19 449 LYS A N 1
ATOM 3502 C CA . LYS A 1 449 ? -20.370 -10.041 43.501 1.00 93.19 449 LYS A CA 1
ATOM 3503 C C . LYS A 1 449 ? -19.413 -8.857 43.578 1.00 93.19 449 LYS A C 1
ATOM 3505 O O . LYS A 1 449 ? -18.202 -9.042 43.540 1.00 93.19 449 LYS A O 1
ATOM 3510 N N . ALA A 1 450 ? -19.955 -7.642 43.635 1.00 91.00 450 ALA A N 1
ATOM 3511 C CA . ALA A 1 450 ? -19.147 -6.439 43.786 1.00 91.00 450 ALA A CA 1
ATOM 3512 C C . ALA A 1 450 ? -18.547 -6.361 45.198 1.00 91.00 450 ALA A C 1
ATOM 3514 O O . ALA A 1 450 ? -17.392 -5.975 45.352 1.00 91.00 450 ALA A O 1
ATOM 3515 N N . ILE A 1 451 ? -19.317 -6.769 46.211 1.00 93.62 451 ILE A N 1
ATOM 3516 C CA . ILE A 1 451 ? -18.862 -6.839 47.604 1.00 93.62 451 ILE A CA 1
ATOM 3517 C C . ILE A 1 451 ? -17.785 -7.918 47.770 1.00 93.62 451 ILE A C 1
ATOM 3519 O O . ILE A 1 451 ? -16.725 -7.602 48.300 1.00 93.62 451 ILE A O 1
ATOM 3523 N N . ASP A 1 452 ? -18.007 -9.130 47.254 1.00 96.12 452 ASP A N 1
ATOM 3524 C CA . ASP A 1 452 ? -17.042 -10.238 47.318 1.00 96.12 452 ASP A CA 1
ATOM 3525 C C . ASP A 1 452 ? -15.699 -9.846 46.678 1.00 96.12 452 ASP A C 1
ATOM 3527 O O . ASP A 1 452 ? -14.636 -10.074 47.252 1.00 96.12 452 ASP A O 1
ATOM 3531 N N . LEU A 1 453 ? -15.739 -9.186 45.513 1.00 95.38 453 LEU A N 1
ATOM 3532 C CA . LEU A 1 453 ? -14.537 -8.689 44.839 1.00 95.38 453 LEU A CA 1
ATOM 3533 C C . LEU A 1 453 ? -13.781 -7.658 45.691 1.00 95.38 453 LEU A C 1
ATOM 3535 O O . LEU A 1 453 ? -12.553 -7.688 45.770 1.00 95.38 453 LEU A O 1
ATOM 3539 N N . LEU A 1 454 ? -14.499 -6.724 46.320 1.00 96.38 454 LEU A N 1
ATOM 3540 C CA . LEU A 1 454 ? -13.881 -5.739 47.205 1.00 96.38 454 LEU A CA 1
ATOM 3541 C C . LEU A 1 454 ? -13.272 -6.403 48.447 1.00 96.38 454 LEU A C 1
ATOM 3543 O O . LEU A 1 454 ? -12.202 -5.981 48.880 1.00 96.38 454 LEU A O 1
ATOM 3547 N N . GLU A 1 455 ? -13.920 -7.425 49.013 1.00 96.69 455 GLU A N 1
ATOM 3548 C CA . GLU A 1 455 ? -13.397 -8.187 50.154 1.00 96.69 455 GLU A CA 1
ATOM 3549 C C . GLU A 1 455 ? -12.129 -8.962 49.790 1.00 96.69 455 GLU A C 1
ATOM 3551 O O . GLU A 1 455 ? -11.151 -8.918 50.540 1.00 96.69 455 GLU A O 1
ATOM 3556 N N . GLU A 1 456 ? -12.114 -9.605 48.621 1.00 97.50 456 GLU A N 1
ATOM 3557 C CA . GLU A 1 456 ? -10.936 -10.284 48.079 1.00 97.50 456 GLU A CA 1
ATOM 3558 C C . GLU A 1 456 ? -9.752 -9.315 47.969 1.00 97.50 456 GLU A C 1
ATOM 3560 O O . GLU A 1 456 ? -8.680 -9.566 48.521 1.00 97.50 456 GLU A O 1
ATOM 3565 N N . ILE A 1 457 ? -9.957 -8.168 47.310 1.00 96.69 457 ILE A N 1
ATOM 3566 C CA . ILE A 1 457 ? -8.901 -7.167 47.106 1.00 96.69 457 ILE A CA 1
ATOM 3567 C C . ILE A 1 457 ? -8.460 -6.559 48.444 1.00 96.69 457 ILE A C 1
ATOM 3569 O O . ILE A 1 457 ? -7.265 -6.381 48.679 1.00 96.69 457 ILE A O 1
ATOM 3573 N N . ALA A 1 458 ? -9.395 -6.267 49.351 1.00 96.69 458 ALA A N 1
ATOM 3574 C CA . ALA A 1 458 ? -9.096 -5.751 50.686 1.00 96.69 458 ALA A CA 1
ATOM 3575 C C . ALA A 1 458 ? -8.234 -6.718 51.520 1.00 96.69 458 ALA A C 1
ATOM 3577 O O . ALA A 1 458 ? -7.449 -6.264 52.367 1.00 96.69 458 ALA A O 1
ATOM 3578 N N . GLY A 1 459 ? -8.385 -8.023 51.277 1.00 96.06 459 GLY A N 1
ATOM 3579 C CA . GLY A 1 459 ? -7.646 -9.115 51.903 1.00 96.06 459 GLY A CA 1
ATOM 3580 C C . GLY A 1 459 ? -6.319 -9.474 51.231 1.00 96.06 459 GLY A C 1
ATOM 3581 O O . GLY A 1 459 ? -5.707 -10.457 51.643 1.00 96.06 459 GLY A O 1
ATOM 3582 N N . ALA A 1 460 ? -5.859 -8.717 50.227 1.00 96.06 460 ALA A N 1
ATOM 3583 C CA . ALA A 1 460 ? -4.612 -9.012 49.523 1.00 96.06 460 ALA A CA 1
ATOM 3584 C C . ALA A 1 460 ? -3.404 -9.050 50.481 1.00 96.06 460 ALA A C 1
ATOM 3586 O O . ALA A 1 460 ? -3.002 -8.025 51.040 1.00 96.06 460 ALA A O 1
ATOM 3587 N N . ASP A 1 461 ? -2.814 -10.237 50.635 1.00 95.56 461 ASP A N 1
ATOM 3588 C CA . ASP A 1 461 ? -1.639 -10.487 51.475 1.00 95.56 461 ASP A CA 1
ATOM 3589 C C . ASP A 1 461 ? -0.434 -9.642 50.998 1.00 95.56 461 ASP A C 1
ATOM 3591 O O . ASP A 1 461 ? -0.076 -9.728 49.820 1.00 95.56 461 ASP A O 1
ATOM 3595 N N . PRO A 1 462 ? 0.200 -8.824 51.863 1.00 95.19 462 PRO A N 1
ATOM 3596 C CA . PRO A 1 462 ? 1.371 -8.019 51.508 1.00 95.19 462 PRO A CA 1
ATOM 3597 C C . PRO A 1 462 ? 2.579 -8.810 51.005 1.00 95.19 462 PRO A C 1
ATOM 3599 O O . PRO A 1 462 ? 3.318 -8.291 50.169 1.00 95.19 462 PRO A O 1
ATOM 3602 N N . ASP A 1 463 ? 2.780 -10.037 51.483 1.00 95.31 463 ASP A N 1
ATOM 3603 C CA . ASP A 1 463 ? 3.914 -10.872 51.083 1.00 95.31 463 ASP A CA 1
ATOM 3604 C C . ASP A 1 463 ? 3.655 -11.539 49.724 1.00 95.31 463 ASP A C 1
ATOM 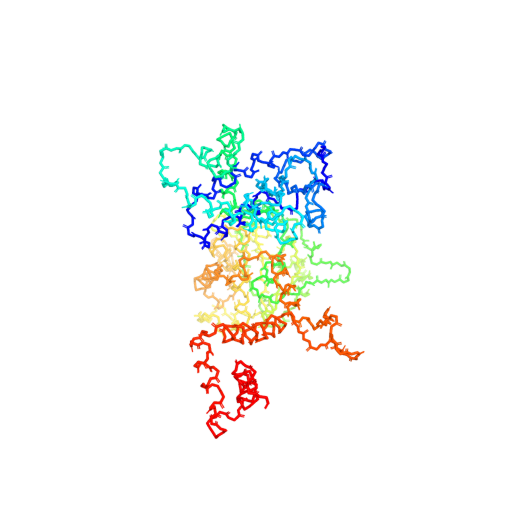3606 O O . ASP A 1 463 ? 4.579 -11.726 48.930 1.00 95.31 463 ASP A O 1
ATOM 3610 N N . GLN A 1 464 ? 2.391 -11.863 49.422 1.00 94.94 464 GLN A N 1
ATOM 3611 C CA . GLN A 1 464 ? 1.998 -12.471 48.146 1.00 94.94 464 GLN A CA 1
ATOM 3612 C C . GLN A 1 464 ? 1.724 -11.431 47.046 1.00 94.94 464 GLN A C 1
ATOM 3614 O O . GLN A 1 464 ? 2.021 -11.681 45.877 1.00 94.94 464 GLN A O 1
ATOM 3619 N N . TYR A 1 465 ? 1.175 -10.270 47.413 1.00 93.12 465 TYR A N 1
ATOM 3620 C CA . TYR A 1 465 ? 0.740 -9.202 46.507 1.00 93.12 465 TYR A CA 1
ATOM 3621 C C . TYR A 1 465 ? 1.259 -7.821 46.957 1.00 93.12 465 TYR A C 1
ATOM 3623 O O . TYR A 1 465 ? 0.468 -6.917 47.269 1.00 93.12 465 TYR A O 1
ATOM 3631 N N . PRO A 1 466 ? 2.588 -7.616 46.999 1.00 90.69 466 PRO A N 1
ATOM 3632 C CA . PRO A 1 466 ? 3.190 -6.377 47.499 1.00 90.69 466 PRO A CA 1
ATOM 3633 C C . PRO A 1 466 ? 2.845 -5.140 46.650 1.00 90.69 466 PRO A C 1
ATOM 3635 O O . PRO A 1 466 ? 2.798 -4.023 47.164 1.00 90.69 466 PRO A O 1
ATOM 3638 N N . ASP A 1 467 ? 2.562 -5.315 45.359 1.00 90.75 467 ASP A N 1
ATOM 3639 C CA . ASP A 1 467 ? 2.191 -4.257 44.413 1.00 90.75 467 ASP A CA 1
ATOM 3640 C C . ASP A 1 467 ? 0.713 -3.839 44.506 1.00 90.75 467 ASP A C 1
ATOM 3642 O O . ASP A 1 467 ? 0.351 -2.741 44.081 1.00 90.75 467 ASP A O 1
ATOM 3646 N N . ARG A 1 468 ? -0.136 -4.673 45.118 1.00 94.50 468 ARG A N 1
ATOM 3647 C CA . ARG A 1 468 ? -1.590 -4.458 45.227 1.00 94.50 468 ARG A CA 1
ATOM 3648 C C . ARG A 1 468 ? -2.018 -3.748 46.509 1.00 94.50 468 ARG A C 1
ATOM 3650 O O . ARG A 1 468 ? -3.203 -3.507 46.717 1.00 94.50 468 ARG A O 1
ATOM 3657 N N . GLN A 1 469 ? -1.078 -3.376 47.376 1.00 96.19 469 GLN A N 1
ATOM 3658 C CA . GLN A 1 469 ? -1.407 -2.868 48.713 1.00 96.19 469 GLN A CA 1
ATOM 3659 C C . GLN A 1 469 ? -2.151 -1.525 48.702 1.00 96.19 469 GLN A C 1
ATOM 3661 O O . GLN A 1 469 ? -2.986 -1.274 49.570 1.00 96.19 469 GLN A O 1
ATOM 3666 N N . ARG A 1 470 ? -1.925 -0.682 47.686 1.00 92.31 470 ARG A N 1
ATOM 3667 C CA . ARG A 1 470 ? -2.721 0.543 47.488 1.00 92.31 470 ARG A CA 1
ATOM 3668 C C . ARG A 1 470 ? -4.163 0.236 47.087 1.00 92.31 470 ARG A C 1
ATOM 3670 O O . ARG A 1 470 ? -5.079 0.895 47.574 1.00 92.31 470 ARG A O 1
ATOM 3677 N N . ASP A 1 471 ? -4.366 -0.778 46.252 1.00 93.50 471 ASP A N 1
ATOM 3678 C CA . ASP A 1 471 ? -5.698 -1.219 45.834 1.00 93.50 471 ASP A CA 1
ATOM 3679 C C . ASP A 1 471 ? -6.461 -1.815 47.020 1.00 93.50 471 ASP A C 1
ATOM 3681 O O . ASP A 1 471 ? -7.634 -1.508 47.216 1.00 93.50 471 ASP A O 1
ATOM 3685 N N . ALA A 1 472 ? -5.779 -2.613 47.849 1.00 95.25 472 ALA A N 1
ATOM 3686 C CA . ALA A 1 472 ? -6.336 -3.181 49.072 1.00 95.25 472 ALA A CA 1
ATOM 3687 C C . ALA A 1 472 ? -6.796 -2.089 50.048 1.00 95.25 472 ALA A C 1
ATOM 3689 O O . ALA A 1 472 ? -7.884 -2.174 50.620 1.00 95.25 472 ALA A O 1
ATOM 3690 N N . GLU A 1 473 ? -5.999 -1.030 50.218 1.00 96.44 473 GLU A N 1
ATOM 3691 C CA . GLU A 1 473 ? -6.376 0.114 51.049 1.00 96.44 473 GLU A CA 1
ATOM 3692 C C . GLU A 1 473 ? -7.607 0.846 50.492 1.00 96.44 473 GLU A C 1
ATOM 3694 O O . GLU A 1 473 ? -8.530 1.162 51.247 1.00 96.44 473 GLU A O 1
ATOM 3699 N N . LEU A 1 474 ? -7.657 1.077 49.178 1.00 94.38 474 LEU A N 1
ATOM 3700 C CA . LEU A 1 474 ? -8.814 1.681 48.520 1.00 94.38 474 LEU A CA 1
ATOM 3701 C C . LEU A 1 474 ? -10.076 0.818 48.684 1.00 94.38 474 LEU A C 1
ATOM 3703 O O . LEU A 1 474 ? -11.119 1.340 49.078 1.00 94.38 474 LEU A O 1
ATOM 3707 N N . ALA A 1 475 ? -9.980 -0.494 48.461 1.00 95.94 475 ALA A N 1
ATOM 3708 C CA . ALA A 1 475 ? -11.097 -1.427 48.604 1.00 95.94 475 ALA A CA 1
ATOM 3709 C C . ALA A 1 475 ? -11.657 -1.445 50.036 1.00 95.94 475 ALA A C 1
ATOM 3711 O O . ALA A 1 475 ? -12.874 -1.397 50.219 1.00 95.94 475 ALA A O 1
ATOM 3712 N N . ARG A 1 476 ? -10.791 -1.407 51.062 1.00 96.38 476 ARG A N 1
ATOM 3713 C CA . ARG A 1 476 ? -11.220 -1.276 52.470 1.00 96.38 476 ARG A CA 1
ATOM 3714 C C . ARG A 1 476 ? -11.988 0.020 52.719 1.00 96.38 476 ARG A C 1
ATOM 3716 O O . ARG A 1 476 ? -13.014 -0.011 53.392 1.00 96.38 476 ARG A O 1
ATOM 3723 N N . ARG A 1 477 ? -11.524 1.150 52.172 1.00 95.44 477 ARG A N 1
ATOM 3724 C CA . ARG A 1 477 ? -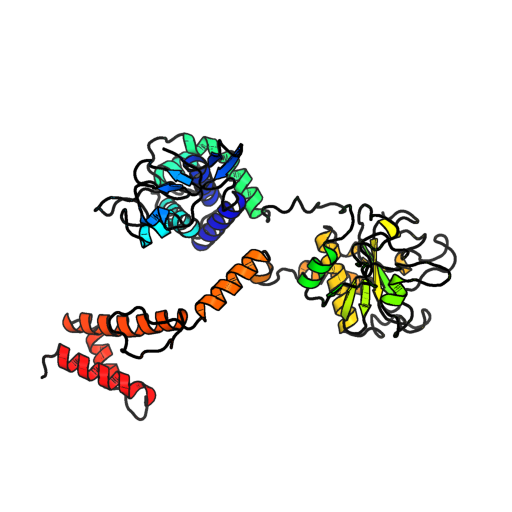12.219 2.446 52.307 1.00 95.44 477 ARG A CA 1
ATOM 3725 C C . ARG A 1 477 ? -13.594 2.421 51.637 1.00 95.44 477 ARG A C 1
ATOM 3727 O O . ARG A 1 477 ? -14.554 2.922 52.217 1.00 95.44 477 ARG A O 1
ATOM 3734 N N . ILE A 1 478 ? -13.694 1.814 50.454 1.00 93.69 478 ILE A N 1
ATOM 3735 C CA . ILE A 1 478 ? -14.966 1.650 49.739 1.00 93.69 478 ILE A CA 1
ATOM 3736 C C . ILE A 1 478 ? -15.920 0.759 50.545 1.00 93.69 478 ILE A C 1
ATOM 3738 O O . ILE A 1 478 ? -17.065 1.145 50.765 1.00 93.69 478 ILE A O 1
ATOM 3742 N N . LEU A 1 479 ? -15.457 -0.387 51.056 1.00 94.94 479 LEU A N 1
ATOM 3743 C CA . LEU A 1 479 ? -16.267 -1.273 51.902 1.00 94.94 479 LEU A CA 1
ATOM 3744 C C . LEU A 1 479 ? -16.761 -0.576 53.173 1.00 94.94 479 LEU A C 1
ATOM 3746 O O . LEU A 1 479 ? -17.943 -0.690 53.491 1.00 94.94 479 LEU A O 1
ATOM 3750 N N . ALA A 1 480 ? -15.894 0.169 53.865 1.00 93.88 480 ALA A N 1
ATOM 3751 C CA . ALA A 1 480 ? -16.271 0.930 55.057 1.00 93.88 480 ALA A CA 1
ATOM 3752 C C . ALA A 1 480 ? -17.387 1.938 54.739 1.00 93.88 480 ALA A C 1
ATOM 3754 O O . ALA A 1 480 ? -18.416 1.971 55.419 1.00 93.88 480 ALA A O 1
ATOM 3755 N N . LYS A 1 481 ? -17.239 2.685 53.634 1.00 91.81 481 LYS A N 1
ATOM 3756 C CA . LYS A 1 481 ? -18.267 3.612 53.147 1.00 91.81 481 LYS A CA 1
ATOM 3757 C C . LYS A 1 481 ? -19.585 2.890 52.839 1.00 91.81 481 LYS A C 1
ATOM 3759 O O . LYS A 1 481 ? -20.631 3.329 53.312 1.00 91.81 481 LYS A O 1
ATOM 3764 N N . VAL A 1 482 ? -19.548 1.797 52.073 1.00 90.12 482 VAL A N 1
ATOM 3765 C CA . VAL A 1 482 ? -20.742 1.026 51.670 1.00 90.12 482 VAL A CA 1
ATOM 3766 C C . VAL A 1 482 ? -21.469 0.433 52.882 1.00 90.12 482 VAL A C 1
ATOM 3768 O O . VAL A 1 482 ? -22.697 0.420 52.918 1.00 90.12 482 VAL A O 1
ATOM 3771 N N . ARG A 1 483 ? -20.730 -0.018 53.902 1.00 89.12 483 ARG A N 1
ATOM 3772 C CA . ARG A 1 483 ? -21.283 -0.591 55.143 1.00 89.12 483 ARG A CA 1
ATOM 3773 C C . ARG A 1 483 ? -21.777 0.455 56.141 1.00 89.12 483 ARG A C 1
ATOM 3775 O O . ARG A 1 483 ? -22.416 0.096 57.127 1.00 89.12 483 ARG A O 1
ATOM 3782 N N . GLY A 1 484 ? -21.508 1.738 55.894 1.00 81.19 484 GLY A N 1
ATOM 3783 C CA . GLY A 1 484 ? -21.850 2.822 56.814 1.00 81.19 484 GLY A CA 1
ATOM 3784 C C . GLY A 1 484 ? -20.989 2.845 58.081 1.00 81.19 484 GLY A C 1
ATOM 3785 O O . GLY A 1 484 ? -21.405 3.413 59.093 1.00 81.19 484 GLY A O 1
ATOM 3786 N N . GLU A 1 485 ? -19.807 2.233 58.038 1.00 69.69 485 GLU A N 1
ATOM 3787 C CA . GLU A 1 485 ? -18.819 2.268 59.116 1.00 69.69 485 GLU A CA 1
ATOM 3788 C C . GLU A 1 485 ? -18.084 3.619 59.038 1.00 69.69 485 GLU A C 1
ATOM 3790 O O . GLU A 1 485 ? -17.486 3.949 58.013 1.00 69.69 485 GLU A O 1
ATOM 3795 N N . LYS A 1 486 ? -18.227 4.451 60.080 1.00 50.16 486 LYS A N 1
ATOM 3796 C CA . LYS A 1 486 ? -17.638 5.801 60.147 1.00 50.16 486 LYS A CA 1
ATOM 3797 C C . LYS A 1 486 ? -16.161 5.794 60.497 1.00 50.16 486 LYS A C 1
ATOM 3799 O O . LYS A 1 486 ? -15.806 5.071 61.454 1.00 50.16 486 LYS A O 1
#

Mean predicted aligned error: 18.56 Å

Foldseek 3Di:
DKFFPDLEAPDALLRLLLLLVVLCVVVVHDPLLSLLVSLLLCLPAFDADPVNRDTGRWWEFEPVAVLLVVDDTGMYDNPAQFGASNRWHADDPDPDTAQYHRNDNRSSCLRHDSNSVSNLQSVLLVVPPDDSVDPPDDSLQSSCVSRVDPDSPSSNVCSVVSVVSNVVSVVDDPDDDPLPLFQDAWFPPCLQVLLVLLVFAEAFDDDPPRTLANDAPDIAGRAQAAAEFEPLALPDDLVCCLQDDPVDGDVQFQWEAHLQRYTYGRHRHFTNHQAQFAADPRDGGCCRRHHGYYYYSFSLPVDLPDDQDACPRGRPNRLVSVLSSRLSVCLSRNHALVRYYYSQNRQVDDVSDHPGDQPPHNHDSVVSRVSSRVSNVVPVPDPLSSDDPVVNVVVVVVVVQQADQDDDPDPPDDPPDDRDDGNVRVVVVCVVVVVLVVLLVCLLVVNPVSLVVLVVLLPDDCVNCVPSVVVNVSSVVSNCVSVVPD

Secondary structure (DSSP, 8-state):
--EES-SS-SS-HHHHHHHHHHHHHHTT--HHHHHHHHHHHHHHHEEE-TTT--EEE--EEETT-HHHHTS--SEEE-STTEETTTTEEPPSSSS-SSSS-TT-HHHHHHHHSHHHHHHHHHHHHHTSSS-TTSSSS-HHHHHHHHH--S-TTHHHHTHHHHHHHHHHHHT--SSS----SS--BS--TTHHHHHHHTT--EEE-EETTEEGGG-SSS---B--EEEEEE-S-TT--HHHHHHEETTEESP--SEEE-TTS-EEE--SS--S-STT--BTTB-TT-HHHHEEEEEES--TTS-TTS---TTTTS-HHHHHHHHHHHHHHHHHTT--GGGEEEHHHHS-SSSS-SS---TT-S--HHHHHHHHHHHHHH----GGGGS-HHHHHHHHHHHHHHHSEE----TTS-TTPPP-EEHHHHHHHHHHHHHHHHHHHHHHTT-HHHHHHHHHHHT--TTT-GGGHHHHHHHHHHHHHHHT--